Protein AF-A0A1J0U0N9-F1 (afdb_monomer)

Solvent-accessible surface area (backbone atoms only — not comparable to full-atom values): 26549 Å² total; per-residue (Å²): 134,86,83,89,83,88,86,87,86,85,88,87,88,87,82,90,84,88,90,86,85,87,86,80,89,77,93,76,93,74,86,87,84,80,80,77,65,79,76,69,79,72,72,61,95,66,82,68,53,47,63,57,49,18,23,42,60,40,28,70,25,29,50,13,36,54,35,88,63,50,37,33,38,47,46,79,38,48,37,38,41,32,42,75,54,62,35,46,74,66,43,33,76,64,32,30,40,34,26,21,54,66,41,38,46,86,53,82,75,42,74,55,66,66,59,47,67,41,78,43,81,41,59,56,72,31,38,65,50,75,51,67,33,88,42,28,26,40,39,25,45,31,42,30,53,74,61,92,80,45,78,74,44,78,47,38,88,50,67,89,48,53,34,65,28,44,57,46,36,55,96,71,48,57,65,72,59,45,53,52,46,50,71,70,53,85,36,72,38,32,34,41,36,38,93,45,37,34,34,50,35,41,30,73,58,51,46,53,59,68,72,45,95,75,64,89,65,49,67,42,51,36,35,53,39,51,44,50,45,50,53,41,44,30,43,43,56,30,36,32,69,85,41,89,61,77,39,34,42,75,63,38,24,48,31,38,31,38,18,49,50,66,65,70,56,50,40,56,50,71,34,33,33,37,23,11,49,76,59,44,32,50,59,56,64,73,74,44,66,82,74,49,62,67,59,41,27,30,56,30,48,41,52,40,48,66,60,72,55,41,65,90,33,78,65,25,56,17,48,43,42,24,40,54,35,36,46,77,70,73,39,82,56,67,54,61,80,42,23,70,46,44,39,56,56,57,69,47,60,64,93,76,37,40,57,67,71,63,61,70,96,52,55,67,60,52,52,52,52,24,39,61,60,46,27,50,36,50,17,21,28,90,38,38,50,15,53,54,38,42,50,54,38,60,74,46,67,46,42,62,75,85,80,38,80,75,46,75,44,49,69,44,14,52,52,49,45,53,48,48,54,16,64,72,70,48,28,32,46,60,69,55,37,37,60,54,27,48,78,76,48,71,71,49,44,68,74,36,64,87,36,44,72,69,92,57,75,37,81,40,34,52,54,43,80,66,21,79,85,52,50,50,58,71,55,76,95

Mean predicted aligned error: 8.31 Å

Secondary structure (DSSP, 8-state):
--------------------------------S-----------SPPPPHHHHHHHTT-SSPPP-EEEEEEEE-TT-EEEEEESSPPPTTHHHH-EEEEE-SSB--SGGG---TT-EEEEEPPTT-SEEEEE-SS-EEEEEESTT-S---EEEEEESSGGGEEEPPEEETTTS-HHHHHHHHHH---SEEEEE-SSEEEEEEHHHHHHHHHS---TTHHHHHHHHHHHHHHHHHHHTT-BTT--STTBPP---EEEE--SB-SSSSEEETTEEE--TTTTHHHHTTT-SS--HHHHHHHHHTT--GGG--TT-HHHHHHHHHHHHHHHTTPPPGGGGGHHHHHHHHTS-GGG--STT--GGGS-HHHHHHHHHHHHHHHH-TTHHHHHHHHHHHHHTTS-GGG-GGGSSHHHHHHHHHHHHHHHHTEE-HHHHHHTT-PPPHHHHHHHTTSEEP-S-GGGTTTSGGGGTS---S---

Radius of gyration: 27.63 Å; Cα contacts (8 Å, |Δi|>4): 869; chains: 1; bounding box: 65×78×96 Å

Nearest PDB structures (foldseek):
  4fca-assembly1_A  TM=8.669E-01  e=7.989E-27  Bacillus anthracis str. Ames
  5ev7-assembly1_A  TM=8.825E-01  e=2.364E-26  Bacillus anthracis str. Ames
  6xsx-assembly1_A  TM=7.281E-01  e=7.122E-18  Clostridium perfringens ATCC 13124
  7yx8-assembly2_B  TM=7.354E-01  e=4.775E-15  Akkermansia muciniphila
  7sci-assembly1_A  TM=6.967E-01  e=4.089E-15  Akkermansia muciniphila ATCC BAA-835

pLDDT: mean 87.4, std 19.43, range [22.42, 98.75]

Foldseek 3Di:
DDDDDDDDDDDDDDDDDDDDDDDDDDPDPDPPPDPPDDPLVPPPVAFDDQVLLCLLLQWDFGAALWDAAQKWFAAQWKKKWFKPFFAAPRCLVQKWKKFAAAAAAPPPRHRDPHPDIDIGGHDGRDRMDMDGHHHIGGITIRRLPPDPIHTPDMDIPDNVRIFGALEAEAPPDDPVVSLVCLLPGPDQWHWYDAQAAIETEGSVLVNVVSPDDDDPCLSNLQRVLVVLLVVLLLLLLLADCPDSHSRYDGRGHAYEYEYQDDPDCWAEHHHYTYHYVVNCRRNVCSPDSQQNLVSQLRVNNRSDHQLQCAAPQSSQRSLLSSLSSCVVSVHQRCLLVLLVLLLVQLPDDLVPQDLNDDDCVSPPSSSSNNLLVVLLCLAAHSNLSSQLSVVVSVVSVSPNSCVDPCRVHRLSSLLVSQLSSLVSRLENCQVSCSSNNSHHDPVSCVNNVPGHYQPWPSSCCNNDPVNSPPHNYRYYD

Structure (mmCIF, N/CA/C/O backbone):
data_AF-A0A1J0U0N9-F1
#
_entry.id   AF-A0A1J0U0N9-F1
#
loop_
_atom_site.group_PDB
_atom_site.id
_atom_site.type_symbol
_atom_site.label_atom_id
_atom_site.label_alt_id
_atom_site.label_comp_id
_atom_site.label_asym_id
_atom_site.label_entity_id
_atom_site.label_seq_id
_atom_site.pdbx_PDB_ins_code
_atom_site.Cartn_x
_atom_site.Cartn_y
_atom_site.Cartn_z
_atom_site.occupancy
_atom_site.B_iso_or_equiv
_atom_site.auth_seq_id
_atom_site.auth_comp_id
_atom_site.auth_asym_id
_atom_site.auth_atom_id
_atom_site.pdbx_PDB_model_num
ATOM 1 N N . MET A 1 1 ? 4.071 -58.198 35.616 1.00 34.53 1 MET A N 1
ATOM 2 C CA . MET A 1 1 ? 5.543 -58.320 35.695 1.00 34.53 1 MET A CA 1
ATOM 3 C C . MET A 1 1 ? 6.111 -57.008 36.222 1.00 34.53 1 MET A C 1
ATOM 5 O O . MET A 1 1 ? 5.842 -55.994 35.608 1.00 34.53 1 MET A O 1
ATOM 9 N N . LYS A 1 2 ? 6.805 -57.084 37.374 1.00 33.06 2 LYS A N 1
ATOM 10 C CA . LYS A 1 2 ? 7.854 -56.198 37.950 1.00 33.06 2 LYS A CA 1
ATOM 11 C C . LYS A 1 2 ? 7.645 -54.662 37.864 1.00 33.06 2 LYS A C 1
ATOM 13 O O . LYS A 1 2 ? 7.716 -54.111 36.782 1.00 33.06 2 LYS A O 1
ATOM 18 N N . LYS A 1 3 ? 7.266 -53.970 38.957 1.00 29.70 3 LYS A N 1
ATOM 19 C CA . LYS A 1 3 ? 8.039 -53.524 40.167 1.00 29.70 3 LYS A CA 1
ATOM 20 C C . LYS A 1 3 ? 8.754 -52.161 39.953 1.00 29.70 3 LYS A C 1
ATOM 22 O O . LYS A 1 3 ? 9.615 -52.105 39.093 1.00 29.70 3 LYS A O 1
ATOM 27 N N . LEU A 1 4 ? 8.311 -51.089 40.650 1.00 27.67 4 LEU A N 1
ATOM 28 C CA . LEU A 1 4 ? 8.933 -50.408 41.838 1.00 27.67 4 LEU A CA 1
ATOM 29 C C . LEU A 1 4 ? 10.065 -49.411 41.451 1.00 27.67 4 LEU A C 1
ATOM 31 O O . LEU A 1 4 ? 10.810 -49.724 40.541 1.00 27.67 4 LEU A O 1
ATOM 35 N N . PHE A 1 5 ? 10.325 -48.243 42.069 1.00 29.06 5 PHE A N 1
ATOM 36 C CA . PHE A 1 5 ? 9.966 -47.661 43.377 1.00 29.06 5 PHE A CA 1
ATOM 37 C C . PHE A 1 5 ? 10.195 -46.119 43.397 1.00 29.06 5 PHE A C 1
ATOM 39 O O . PHE A 1 5 ? 10.927 -45.570 42.583 1.00 29.06 5 PHE A O 1
ATOM 46 N N . SER A 1 6 ? 9.574 -45.493 44.400 1.00 31.62 6 SER A N 1
ATOM 47 C CA . SER A 1 6 ? 9.590 -44.121 44.945 1.00 31.62 6 SER A CA 1
ATOM 48 C C . SER A 1 6 ? 10.944 -43.479 45.308 1.00 31.62 6 SER A C 1
ATOM 50 O O . SER A 1 6 ? 11.864 -44.218 45.646 1.00 31.62 6 SER A O 1
ATOM 52 N N . LEU A 1 7 ? 10.970 -42.146 45.521 1.00 28.05 7 LEU A N 1
ATOM 53 C CA . LEU A 1 7 ? 11.135 -41.548 46.873 1.00 28.05 7 LEU A CA 1
ATOM 54 C C . LEU A 1 7 ? 10.964 -40.011 46.933 1.00 28.05 7 LEU A C 1
ATOM 56 O O . LEU A 1 7 ? 11.478 -39.269 46.105 1.00 28.05 7 LEU A O 1
ATOM 60 N N . LEU A 1 8 ? 10.227 -39.600 47.972 1.00 28.78 8 LEU A N 1
ATOM 61 C CA . LEU A 1 8 ? 10.002 -38.261 48.531 1.00 28.78 8 LEU A CA 1
ATOM 62 C C . LEU A 1 8 ? 11.270 -37.662 49.171 1.00 28.78 8 LEU A C 1
ATOM 64 O O . LEU A 1 8 ? 12.031 -38.402 49.790 1.00 28.78 8 LEU A O 1
ATOM 68 N N . SER A 1 9 ? 11.327 -36.329 49.266 1.00 27.23 9 SER A N 1
ATOM 69 C CA . SER A 1 9 ? 11.505 -35.654 50.566 1.00 27.23 9 SER A CA 1
ATOM 70 C C . SER A 1 9 ? 11.065 -34.182 50.527 1.00 27.23 9 SER A C 1
ATOM 72 O O . SER A 1 9 ? 11.375 -33.430 49.608 1.00 27.23 9 SER A O 1
ATOM 74 N N . ALA A 1 10 ? 10.301 -33.801 51.551 1.00 30.28 10 ALA A N 1
ATOM 75 C CA . ALA A 1 10 ? 9.912 -32.441 51.894 1.00 30.28 10 ALA A CA 1
ATOM 76 C C . ALA A 1 10 ? 10.787 -31.952 53.057 1.00 30.28 10 ALA A C 1
ATOM 78 O O . ALA A 1 10 ? 11.167 -32.758 53.909 1.00 30.28 10 ALA A O 1
ATOM 79 N N . LEU A 1 11 ? 11.039 -30.643 53.143 1.00 25.09 11 LEU A N 1
ATOM 80 C CA . LEU A 1 11 ? 11.491 -30.013 54.381 1.00 25.09 11 LEU A CA 1
ATOM 81 C C . LEU A 1 11 ? 10.873 -28.614 54.527 1.00 25.09 11 LEU A C 1
ATOM 83 O O . LEU A 1 11 ? 11.149 -27.703 53.752 1.00 25.09 11 LEU A O 1
ATOM 87 N N . THR A 1 12 ? 10.024 -28.475 55.539 1.00 28.42 12 THR A N 1
ATOM 88 C CA . THR A 1 12 ? 9.491 -27.229 56.105 1.00 28.42 12 THR A CA 1
ATOM 89 C C . THR A 1 12 ? 10.328 -26.815 57.312 1.00 28.42 12 THR A C 1
ATOM 91 O O . THR A 1 12 ? 10.590 -27.663 58.164 1.00 28.42 12 THR A O 1
ATOM 94 N N . ILE A 1 13 ? 10.641 -25.522 57.454 1.00 29.08 13 ILE A N 1
ATOM 95 C CA . ILE A 1 13 ? 10.984 -24.904 58.746 1.00 29.08 13 ILE A CA 1
ATOM 96 C C . ILE A 1 13 ? 10.245 -23.563 58.880 1.00 29.08 13 ILE A C 1
ATOM 98 O O . ILE A 1 13 ? 10.189 -22.757 57.956 1.00 29.08 13 ILE A O 1
ATOM 102 N N . THR A 1 14 ? 9.647 -23.395 60.056 1.00 27.70 14 THR A N 1
ATOM 103 C CA . THR A 1 14 ? 8.759 -22.340 60.564 1.00 27.70 14 THR A CA 1
ATOM 104 C C . THR A 1 14 ? 9.490 -21.304 61.432 1.00 27.70 14 THR A C 1
ATOM 106 O O . THR A 1 14 ? 10.473 -21.661 62.077 1.00 27.70 14 THR A O 1
ATOM 109 N N . GLY A 1 15 ? 8.915 -20.099 61.589 1.00 26.53 15 GLY A N 1
ATOM 110 C CA . GLY A 1 15 ? 9.117 -19.217 62.764 1.00 26.53 15 GLY A CA 1
ATOM 111 C C . GLY A 1 15 ? 9.129 -17.710 62.441 1.00 26.53 15 GLY A C 1
ATOM 112 O O . GLY A 1 15 ? 10.109 -17.244 61.881 1.00 26.53 15 GLY A O 1
ATOM 113 N N . THR A 1 16 ? 8.003 -16.977 62.576 1.00 28.27 16 THR A N 1
ATOM 114 C CA . THR A 1 16 ? 7.621 -16.027 63.679 1.00 28.27 16 THR A CA 1
ATOM 115 C C . THR A 1 16 ? 8.512 -14.768 63.767 1.00 28.27 16 THR A C 1
ATOM 117 O O . THR A 1 16 ? 9.716 -14.925 63.869 1.00 28.27 16 THR A O 1
ATOM 120 N N . SER A 1 17 ? 8.051 -13.503 63.738 1.00 26.64 17 SER A N 1
ATOM 121 C CA . SER A 1 17 ? 7.043 -12.821 64.587 1.00 26.64 17 SER A CA 1
ATOM 122 C C . SER A 1 17 ? 6.731 -11.370 64.103 1.00 26.64 17 SER A C 1
ATOM 124 O O . SER A 1 17 ? 7.632 -10.697 63.611 1.00 26.64 17 SER A O 1
ATOM 126 N N . MET A 1 18 ? 5.501 -10.858 64.309 1.00 30.38 18 MET A N 1
ATOM 127 C CA . MET A 1 18 ? 5.122 -9.409 64.287 1.00 30.38 18 MET A CA 1
ATOM 128 C C . MET A 1 18 ? 5.455 -8.716 65.650 1.00 30.38 18 MET A C 1
ATOM 130 O O . MET A 1 18 ? 5.927 -9.463 66.511 1.00 30.38 18 MET A O 1
ATOM 134 N N . PRO A 1 19 ? 5.152 -7.418 65.986 1.00 39.47 19 PRO A N 1
ATOM 135 C CA . PRO A 1 19 ? 4.547 -6.261 65.263 1.00 39.47 19 PRO A CA 1
ATOM 136 C C . PRO A 1 19 ? 5.214 -4.861 65.516 1.00 39.47 19 PRO A C 1
ATOM 138 O O . PRO A 1 19 ? 6.027 -4.710 66.421 1.00 39.47 19 PRO A O 1
ATOM 141 N N . SER A 1 20 ? 4.829 -3.804 64.773 1.00 25.06 20 SER A N 1
ATOM 142 C CA . SER A 1 20 ? 4.611 -2.391 65.235 1.00 25.06 20 SER A CA 1
ATOM 143 C C . SER A 1 20 ? 4.464 -1.434 64.028 1.00 25.06 20 SER A C 1
ATOM 145 O O . SER A 1 20 ? 5.270 -1.451 63.111 1.00 25.06 20 SER A O 1
ATOM 147 N N . LEU A 1 21 ? 3.274 -0.850 63.830 1.00 23.77 21 LEU A N 1
ATOM 148 C CA . LEU A 1 21 ? 2.836 0.525 64.162 1.00 23.77 21 LEU A CA 1
ATOM 149 C C . LEU A 1 21 ? 3.280 1.638 63.181 1.00 23.77 21 LEU A C 1
ATOM 151 O O . LEU A 1 21 ? 4.393 2.137 63.235 1.00 23.77 21 LEU A O 1
ATOM 155 N N . VAL A 1 22 ? 2.301 2.041 62.357 1.00 27.41 22 VAL A N 1
ATOM 156 C CA . VAL A 1 22 ? 1.892 3.405 61.951 1.00 27.41 22 VAL A CA 1
ATOM 157 C C . VAL A 1 22 ? 2.978 4.431 61.586 1.00 27.41 22 VAL A C 1
ATOM 159 O O . VAL A 1 22 ? 3.613 5.010 62.458 1.00 27.41 22 VAL A O 1
ATOM 162 N N . SER A 1 23 ? 2.996 4.840 60.311 1.00 24.28 23 SER A N 1
ATOM 163 C CA . SER A 1 23 ? 2.992 6.264 59.939 1.00 24.28 23 SER A CA 1
ATOM 164 C C . SER A 1 23 ? 2.534 6.465 58.489 1.00 24.28 23 SER A C 1
ATOM 166 O O . SER A 1 23 ? 2.683 5.601 57.631 1.00 24.28 23 SER A O 1
ATOM 168 N N . CYS A 1 24 ? 1.909 7.612 58.269 1.00 22.42 24 CYS A N 1
ATOM 169 C CA . CYS A 1 24 ? 1.160 8.050 57.105 1.00 22.42 24 CYS A CA 1
ATOM 170 C C . CYS A 1 24 ? 2.078 8.572 55.978 1.00 22.42 24 CYS A C 1
ATOM 172 O O . CYS A 1 24 ? 3.112 9.162 56.266 1.00 22.42 24 CYS A O 1
ATOM 174 N N . LYS A 1 25 ? 1.625 8.405 54.723 1.00 29.25 25 LYS A N 1
ATOM 175 C CA . LYS A 1 25 ? 1.933 9.177 53.496 1.00 29.25 25 LYS A CA 1
ATOM 176 C C . LYS A 1 25 ? 3.343 9.766 53.333 1.00 29.25 25 LYS A C 1
ATOM 178 O O . LYS A 1 25 ? 3.599 10.809 53.916 1.00 29.25 25 LYS A O 1
ATOM 183 N N . ILE A 1 26 ? 4.080 9.288 52.322 1.00 24.97 26 ILE A N 1
ATOM 184 C CA . ILE A 1 26 ? 4.657 10.127 51.248 1.00 24.97 26 ILE A CA 1
ATOM 185 C C . ILE A 1 26 ? 4.603 9.305 49.945 1.00 24.97 26 ILE A C 1
ATOM 187 O O . ILE A 1 26 ? 5.041 8.159 49.912 1.00 24.97 26 ILE A O 1
ATOM 191 N N . PHE A 1 27 ? 3.997 9.871 48.896 1.00 29.44 27 PHE A N 1
ATOM 192 C CA . PHE A 1 27 ? 4.157 9.408 47.515 1.00 29.44 27 PHE A CA 1
ATOM 193 C C . PHE A 1 27 ? 5.626 9.612 47.144 1.00 29.44 27 PHE A C 1
ATOM 195 O O . PHE A 1 27 ? 6.036 10.758 46.978 1.00 29.44 27 PHE A O 1
ATOM 202 N N . ASP A 1 28 ? 6.398 8.533 47.036 1.00 25.33 28 ASP A N 1
ATOM 203 C CA . ASP A 1 28 ? 7.762 8.601 46.521 1.00 25.33 28 ASP A CA 1
ATOM 204 C C . ASP A 1 28 ? 7.793 8.011 45.110 1.00 25.33 28 ASP A C 1
ATOM 206 O O . ASP A 1 28 ? 7.676 6.805 44.877 1.00 25.33 28 ASP A O 1
ATOM 210 N N . THR A 1 29 ? 7.869 8.921 44.148 1.00 37.34 29 THR A N 1
ATOM 211 C CA . THR A 1 29 ? 8.158 8.669 42.744 1.00 37.34 29 THR A CA 1
ATOM 212 C C . THR A 1 29 ? 9.603 8.210 42.629 1.00 37.34 29 THR A C 1
ATOM 214 O O . THR A 1 29 ? 10.477 9.048 42.474 1.00 37.34 29 THR A O 1
ATOM 217 N N . ASN A 1 30 ? 9.868 6.908 42.717 1.00 29.20 30 ASN A N 1
ATOM 218 C CA . ASN A 1 30 ? 11.136 6.324 42.276 1.00 29.20 30 ASN A CA 1
ATOM 219 C C . ASN A 1 30 ? 10.957 4.834 41.978 1.00 29.20 30 ASN A C 1
ATOM 221 O O . ASN A 1 30 ? 11.148 3.970 42.828 1.00 29.20 30 ASN A O 1
ATOM 225 N N . ASN A 1 31 ? 10.606 4.538 40.728 1.00 29.89 31 ASN A N 1
ATOM 226 C CA . ASN A 1 31 ? 10.929 3.258 40.104 1.00 29.89 31 ASN A CA 1
ATOM 227 C C . ASN A 1 31 ? 11.567 3.523 38.730 1.00 29.89 31 ASN A C 1
ATOM 229 O O . ASN A 1 31 ? 11.195 2.954 37.707 1.00 29.89 31 ASN A O 1
ATOM 233 N N . GLU A 1 32 ? 12.538 4.439 38.714 1.00 38.06 32 GLU A N 1
ATOM 234 C CA . GLU A 1 32 ? 13.573 4.494 37.687 1.00 38.06 32 GLU A CA 1
ATOM 235 C C . GLU A 1 32 ? 14.751 3.635 38.152 1.00 38.06 32 GLU A C 1
ATOM 237 O O . GLU A 1 32 ? 15.604 4.105 38.894 1.00 38.06 32 GLU A O 1
ATOM 242 N N . ALA A 1 33 ? 14.768 2.358 37.755 1.00 32.03 33 ALA A N 1
ATOM 243 C CA . ALA A 1 33 ? 15.987 1.595 37.446 1.00 32.03 33 ALA A CA 1
ATOM 244 C C . ALA A 1 33 ? 15.659 0.119 37.157 1.00 32.03 33 ALA A C 1
ATOM 246 O O . ALA A 1 33 ? 15.817 -0.758 37.999 1.00 32.03 33 ALA A O 1
ATOM 247 N N . SER A 1 34 ? 15.215 -0.166 35.933 1.00 30.14 34 SER A N 1
ATOM 248 C CA . SER A 1 34 ? 15.781 -1.250 35.098 1.00 30.14 34 SER A CA 1
ATOM 249 C C . SER A 1 34 ? 15.125 -1.307 33.713 1.00 30.14 34 SER A C 1
ATOM 251 O O . SER A 1 34 ? 15.025 -2.362 33.094 1.00 30.14 34 SER A O 1
ATOM 253 N N . TYR A 1 35 ? 14.732 -0.161 33.152 1.00 29.84 35 TYR A N 1
ATOM 254 C CA . TYR A 1 35 ? 14.565 -0.085 31.707 1.00 29.84 35 TYR A CA 1
ATOM 255 C C . TYR A 1 35 ? 15.959 0.029 31.110 1.00 29.84 35 TYR A C 1
ATOM 257 O O . TYR A 1 35 ? 16.544 1.108 31.042 1.00 29.84 35 TYR A O 1
ATOM 265 N N . LYS A 1 36 ? 16.517 -1.125 30.725 1.00 30.72 36 LYS A N 1
ATOM 266 C CA . LYS A 1 36 ? 17.591 -1.175 29.738 1.00 30.72 36 LYS A CA 1
ATOM 267 C C . LYS A 1 36 ? 17.143 -0.310 28.569 1.00 30.72 36 LYS A C 1
ATOM 269 O O . LYS A 1 36 ? 16.225 -0.688 27.853 1.00 30.72 36 LYS A O 1
ATOM 274 N N . GLN A 1 37 ? 17.763 0.863 28.494 1.00 29.48 37 GLN A N 1
ATOM 275 C CA . GLN A 1 37 ? 18.142 1.577 27.291 1.00 29.48 37 GLN A CA 1
ATOM 276 C C . GLN A 1 37 ? 17.152 1.346 26.152 1.00 29.48 37 GLN A C 1
ATOM 278 O O . GLN A 1 37 ? 17.221 0.331 25.458 1.00 29.48 37 GLN A O 1
ATOM 283 N N . SER A 1 38 ? 16.260 2.321 25.949 1.00 33.97 38 SER A N 1
ATOM 284 C CA . SER A 1 38 ? 15.725 2.568 24.618 1.00 33.97 38 SER A CA 1
ATOM 285 C C . SER A 1 38 ? 16.877 2.366 23.646 1.00 33.97 38 SER A C 1
ATOM 287 O O . SER A 1 38 ? 17.939 2.985 23.777 1.00 33.97 38 SER A O 1
ATOM 289 N N . THR A 1 39 ? 16.720 1.407 22.743 1.00 35.31 39 THR A N 1
ATOM 290 C CA . THR A 1 39 ? 17.622 1.262 21.622 1.00 35.31 39 THR A CA 1
ATOM 291 C C . THR A 1 39 ? 17.458 2.562 20.851 1.00 35.31 39 THR A C 1
ATOM 293 O O . THR A 1 39 ? 16.579 2.697 20.008 1.00 35.31 39 THR A O 1
ATOM 296 N N . ILE A 1 40 ? 18.273 3.566 21.187 1.00 38.44 40 ILE A N 1
ATOM 297 C CA . ILE A 1 40 ? 18.738 4.539 20.216 1.00 38.44 40 ILE A CA 1
ATOM 298 C C . ILE A 1 40 ? 19.111 3.646 19.048 1.00 38.44 40 ILE A C 1
ATOM 300 O O . ILE A 1 40 ? 19.988 2.787 19.200 1.00 38.44 40 ILE A O 1
ATOM 304 N N . ILE A 1 41 ? 18.367 3.745 17.949 1.00 43.88 41 ILE A N 1
ATOM 305 C CA . ILE A 1 41 ? 18.749 3.123 16.696 1.00 43.88 41 ILE A CA 1
ATOM 306 C C . ILE A 1 41 ? 20.085 3.789 16.376 1.00 43.88 41 ILE A C 1
ATOM 308 O O . ILE A 1 41 ? 20.152 4.836 15.745 1.00 43.88 41 ILE A O 1
ATOM 312 N N . LYS A 1 42 ? 21.181 3.226 16.894 1.00 34.94 42 LYS A N 1
ATOM 313 C CA . LYS A 1 42 ? 22.497 3.411 16.322 1.00 34.94 42 LYS A CA 1
ATOM 314 C C . LYS A 1 42 ? 22.339 2.773 14.958 1.00 34.94 42 LYS A C 1
ATOM 316 O O . LYS A 1 42 ? 22.523 1.566 14.821 1.00 34.94 42 LYS A O 1
ATOM 321 N N . GLN A 1 43 ? 21.919 3.576 13.982 1.00 47.00 43 GLN A N 1
ATOM 322 C CA . GLN A 1 43 ? 22.204 3.318 12.587 1.00 47.00 43 GLN A CA 1
ATOM 323 C C . GLN A 1 43 ? 23.716 3.094 12.542 1.00 47.00 43 GLN A C 1
ATOM 325 O O . GLN A 1 43 ? 24.515 4.023 12.499 1.00 47.00 43 GLN A O 1
ATOM 330 N N . LYS A 1 44 ? 24.133 1.828 12.598 1.00 45.28 44 LYS A N 1
ATOM 331 C CA . LYS A 1 44 ? 25.177 1.434 11.669 1.00 45.28 44 LYS A CA 1
ATOM 332 C C . LYS A 1 44 ? 24.653 1.863 10.301 1.00 45.28 44 LYS A C 1
ATOM 334 O O . LYS A 1 44 ? 23.461 1.695 10.045 1.00 45.28 44 LYS A O 1
ATOM 339 N N . ASN A 1 45 ? 25.513 2.434 9.470 1.00 56.19 45 ASN A N 1
ATOM 340 C CA . ASN A 1 45 ? 25.228 2.812 8.081 1.00 56.19 45 ASN A CA 1
ATOM 341 C C . ASN A 1 45 ? 24.908 1.587 7.188 1.00 56.19 45 ASN A C 1
ATOM 343 O O . ASN A 1 45 ? 25.279 1.542 6.023 1.00 56.19 45 ASN A O 1
ATOM 347 N N . GLU A 1 46 ? 24.282 0.559 7.749 1.00 79.62 46 GLU A N 1
ATOM 348 C CA . GLU A 1 46 ? 23.944 -0.694 7.111 1.00 79.62 46 GLU A CA 1
ATOM 349 C C . GLU A 1 46 ? 22.559 -0.544 6.485 1.00 79.62 46 GLU A C 1
ATOM 351 O O . GLU A 1 46 ? 21.592 -0.163 7.153 1.00 79.62 46 GLU A O 1
ATOM 356 N N . LEU A 1 47 ? 22.495 -0.794 5.179 1.00 90.38 47 LEU A N 1
ATOM 357 C CA . LEU A 1 47 ? 21.248 -0.808 4.430 1.00 90.38 47 LEU A CA 1
ATOM 358 C C . LEU A 1 47 ? 20.351 -1.919 4.958 1.00 90.38 47 LEU A C 1
ATOM 360 O O . LEU A 1 47 ? 20.803 -3.041 5.172 1.00 90.38 47 LEU A O 1
ATOM 364 N N . LEU A 1 48 ? 19.075 -1.604 5.134 1.00 92.75 48 LEU A N 1
ATOM 365 C CA . LEU A 1 48 ? 18.092 -2.555 5.628 1.00 92.75 48 LEU A CA 1
ATOM 366 C C . LEU A 1 48 ? 17.474 -3.338 4.476 1.00 92.75 48 LEU A C 1
ATOM 368 O O . LEU A 1 48 ? 17.250 -2.806 3.386 1.00 92.75 48 LEU A O 1
ATOM 372 N N . THR A 1 49 ? 17.138 -4.591 4.734 1.00 93.75 49 THR A N 1
ATOM 373 C CA . THR A 1 49 ? 16.306 -5.393 3.837 1.00 93.75 49 THR A CA 1
ATOM 374 C C . THR A 1 49 ? 14.836 -4.959 3.911 1.00 93.75 49 THR A C 1
ATOM 376 O O . THR A 1 49 ? 14.384 -4.366 4.896 1.00 93.75 49 THR A O 1
ATOM 379 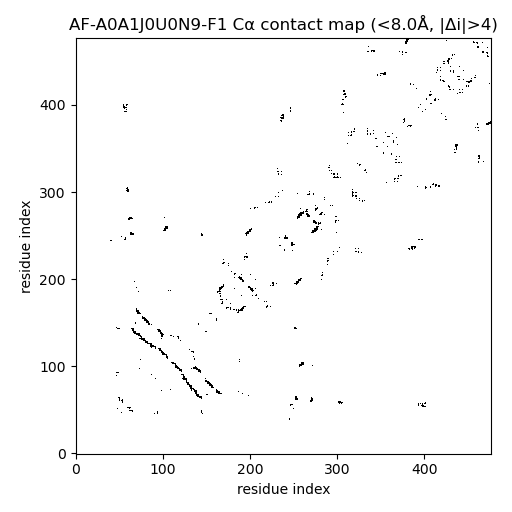N N . SER A 1 50 ? 14.050 -5.295 2.885 1.00 94.25 50 SER A N 1
ATOM 380 C CA . SER A 1 50 ? 12.607 -5.014 2.855 1.00 94.25 50 SER A CA 1
ATOM 381 C C . SER A 1 50 ? 11.843 -5.665 4.016 1.00 94.25 50 SER A C 1
ATOM 383 O O . SER A 1 50 ? 10.882 -5.081 4.519 1.00 94.25 50 SER A O 1
ATOM 385 N N . ASP A 1 51 ? 12.268 -6.846 4.476 1.00 93.69 51 ASP A N 1
ATOM 386 C CA . ASP A 1 51 ? 11.657 -7.534 5.621 1.00 93.69 51 ASP A CA 1
ATOM 387 C C . ASP A 1 51 ? 12.042 -6.896 6.967 1.00 93.69 51 ASP A C 1
ATOM 389 O O . ASP A 1 51 ? 11.193 -6.744 7.844 1.00 93.69 51 ASP A O 1
ATOM 393 N N . GLU A 1 52 ? 13.286 -6.438 7.133 1.00 93.19 52 GLU A N 1
ATOM 394 C CA . GLU A 1 52 ? 13.669 -5.676 8.329 1.00 93.19 52 GLU A CA 1
ATOM 395 C C . GLU A 1 52 ? 12.887 -4.367 8.435 1.00 93.19 52 GLU A C 1
ATOM 397 O O . GLU A 1 52 ? 12.408 -4.023 9.518 1.00 93.19 52 GLU A O 1
ATOM 402 N N . ILE A 1 53 ? 12.715 -3.655 7.317 1.00 94.62 53 ILE A N 1
ATOM 403 C CA . ILE A 1 53 ? 11.886 -2.448 7.264 1.00 94.62 53 ILE A CA 1
ATOM 404 C C . ILE A 1 53 ? 10.430 -2.788 7.601 1.00 94.62 53 ILE A C 1
ATOM 406 O O . ILE A 1 53 ? 9.838 -2.124 8.452 1.00 94.62 53 ILE A O 1
ATOM 410 N N . ARG A 1 54 ? 9.860 -3.845 7.004 1.00 94.38 54 ARG A N 1
ATOM 411 C CA . ARG A 1 54 ? 8.502 -4.328 7.315 1.00 94.38 54 ARG A CA 1
ATOM 412 C C . ARG A 1 54 ? 8.310 -4.553 8.816 1.00 94.38 54 ARG A C 1
ATOM 414 O O . ARG A 1 54 ? 7.337 -4.058 9.383 1.00 94.38 54 ARG A O 1
ATOM 421 N N . LYS A 1 55 ? 9.238 -5.265 9.460 1.00 91.62 55 LYS A N 1
ATOM 422 C CA . LYS A 1 55 ? 9.187 -5.577 10.897 1.00 91.62 55 LYS A CA 1
ATOM 423 C C . LYS A 1 55 ? 9.292 -4.322 11.763 1.00 91.62 55 LYS A C 1
ATOM 425 O O . LYS A 1 55 ? 8.500 -4.147 12.686 1.00 91.62 55 LYS A O 1
ATOM 430 N N . ARG A 1 56 ? 10.215 -3.407 11.440 1.00 92.06 56 ARG A N 1
ATOM 431 C CA . ARG A 1 56 ? 10.366 -2.120 12.150 1.00 92.06 56 ARG A CA 1
ATOM 432 C C . ARG A 1 56 ? 9.129 -1.236 12.019 1.00 92.06 56 ARG A C 1
ATOM 434 O O . ARG A 1 56 ? 8.724 -0.606 12.992 1.00 92.06 56 ARG A O 1
ATOM 441 N N . GLU A 1 57 ? 8.508 -1.232 10.844 1.00 94.44 57 GLU A N 1
ATOM 442 C CA . GLU A 1 57 ? 7.270 -0.499 10.580 1.00 94.44 57 GLU A CA 1
ATOM 443 C C . GLU A 1 57 ? 6.009 -1.228 11.069 1.00 94.44 57 GLU A C 1
ATOM 445 O O . GLU A 1 57 ? 4.917 -0.670 10.981 1.00 94.44 57 GLU A O 1
ATOM 450 N N . ASN A 1 58 ? 6.151 -2.437 11.625 1.00 92.25 58 ASN A N 1
ATOM 451 C CA . ASN A 1 58 ? 5.062 -3.272 12.129 1.00 92.25 58 ASN A CA 1
ATOM 452 C C . ASN A 1 58 ? 3.979 -3.578 11.075 1.00 92.25 58 ASN A C 1
ATOM 454 O O . ASN A 1 58 ? 2.785 -3.503 11.362 1.00 92.25 58 ASN A O 1
ATOM 458 N N . ARG A 1 59 ? 4.408 -3.905 9.850 1.00 92.31 59 ARG A N 1
ATOM 459 C CA . ARG A 1 59 ? 3.534 -4.196 8.702 1.00 92.31 59 ARG A CA 1
ATOM 460 C C . ARG A 1 59 ? 3.431 -5.698 8.417 1.00 92.31 59 ARG A C 1
ATOM 462 O O . ARG A 1 59 ? 4.350 -6.461 8.715 1.00 92.31 59 ARG A O 1
ATOM 469 N N . ASN A 1 60 ? 2.335 -6.115 7.786 1.00 87.31 60 ASN A N 1
ATOM 470 C CA . ASN A 1 60 ? 2.119 -7.499 7.355 1.00 87.31 60 ASN A CA 1
ATOM 471 C C . ASN A 1 60 ? 2.868 -7.841 6.055 1.00 87.31 60 ASN A C 1
ATOM 473 O O . ASN A 1 60 ? 3.524 -8.869 5.970 1.00 87.31 60 ASN A O 1
ATOM 477 N N . LEU A 1 61 ? 2.829 -6.957 5.055 1.00 94.44 61 LEU A N 1
ATOM 478 C CA . LEU A 1 61 ? 3.457 -7.184 3.745 1.00 94.44 61 LEU A CA 1
ATOM 479 C C . LEU A 1 61 ? 4.722 -6.349 3.601 1.00 94.44 61 LEU A C 1
ATOM 481 O O . LEU A 1 61 ? 4.838 -5.302 4.222 1.00 94.44 61 LEU A O 1
ATOM 485 N N . ARG A 1 62 ? 5.681 -6.741 2.768 1.00 96.19 62 ARG A N 1
ATOM 486 C CA . ARG A 1 62 ? 6.808 -5.882 2.368 1.00 96.19 62 ARG A CA 1
ATOM 487 C C . ARG A 1 62 ? 6.335 -4.806 1.389 1.00 96.19 62 ARG A C 1
ATOM 489 O O . ARG A 1 62 ? 5.494 -5.067 0.537 1.00 96.19 62 ARG A O 1
ATOM 496 N N . HIS A 1 63 ? 6.899 -3.604 1.491 1.00 98.00 63 HIS A N 1
ATOM 497 C CA . HIS A 1 63 ? 6.835 -2.636 0.389 1.00 98.00 63 HIS A CA 1
ATOM 498 C C . HIS A 1 63 ? 7.903 -2.983 -0.649 1.00 98.00 63 HIS A C 1
ATOM 500 O O . HIS A 1 63 ? 8.754 -3.843 -0.394 1.00 98.00 63 HIS A O 1
ATOM 506 N N . SER A 1 64 ? 7.855 -2.327 -1.807 1.00 98.19 64 SER A N 1
ATOM 507 C CA . SER A 1 64 ? 8.754 -2.642 -2.911 1.00 98.19 64 SER A CA 1
ATOM 508 C C . SER A 1 64 ? 10.216 -2.445 -2.514 1.00 98.19 64 SER A C 1
ATOM 510 O O . SER A 1 64 ? 10.588 -1.454 -1.878 1.00 98.19 64 SER A O 1
ATOM 512 N N . GLU A 1 65 ? 11.059 -3.404 -2.893 1.00 97.62 65 GLU A N 1
ATOM 513 C CA . GLU A 1 65 ? 12.512 -3.221 -2.856 1.00 97.62 65 GLU A CA 1
ATOM 514 C C . GLU A 1 65 ? 13.019 -2.447 -4.082 1.00 97.62 65 GLU A C 1
ATOM 516 O O . GLU A 1 65 ? 14.162 -1.989 -4.088 1.00 97.62 65 GLU A O 1
ATOM 521 N N . PHE A 1 66 ? 12.174 -2.298 -5.107 1.00 98.44 66 PHE A N 1
ATOM 522 C CA . PHE A 1 66 ? 12.545 -1.787 -6.416 1.00 98.44 66 PHE A CA 1
ATOM 523 C C . PHE A 1 66 ? 12.427 -0.271 -6.522 1.00 98.44 66 PHE A C 1
ATOM 525 O O . PHE A 1 66 ? 11.489 0.357 -6.031 1.00 98.44 66 PHE A O 1
ATOM 532 N N . LYS A 1 67 ? 13.376 0.287 -7.268 1.00 97.00 67 LYS A N 1
ATOM 533 C CA . LYS A 1 67 ? 13.382 1.647 -7.788 1.00 97.00 67 LYS A CA 1
ATOM 534 C C . LYS A 1 67 ? 13.360 1.583 -9.323 1.00 97.00 67 LYS A C 1
ATOM 536 O O . LYS A 1 67 ? 14.210 0.883 -9.894 1.00 97.00 67 LYS A O 1
ATOM 541 N N . PRO A 1 68 ? 12.412 2.269 -9.994 1.00 97.50 68 PRO A N 1
ATOM 542 C CA . PRO A 1 68 ? 12.265 2.214 -11.448 1.00 97.50 68 PRO A CA 1
ATOM 543 C C . PRO A 1 68 ? 13.467 2.842 -12.158 1.00 97.50 68 PRO A C 1
ATOM 545 O O . PRO A 1 68 ? 14.065 3.804 -11.666 1.00 97.50 68 PRO A O 1
ATOM 548 N N . THR A 1 69 ? 13.829 2.300 -13.325 1.00 98.00 69 THR A N 1
ATOM 549 C CA . THR A 1 69 ? 14.976 2.788 -14.117 1.00 98.00 69 THR A CA 1
ATOM 550 C C . THR A 1 69 ? 14.592 3.312 -15.501 1.00 98.00 69 THR A C 1
ATOM 552 O O . THR A 1 69 ? 15.426 3.952 -16.143 1.00 98.00 69 THR A O 1
ATOM 555 N N . GLY A 1 70 ? 13.356 3.077 -15.962 1.00 97.50 70 GLY A N 1
ATOM 556 C CA . GLY A 1 70 ? 12.904 3.462 -17.301 1.00 97.50 70 GLY A CA 1
ATOM 557 C C . GLY A 1 70 ? 13.445 2.576 -18.432 1.00 97.50 70 GLY A C 1
ATOM 558 O O . GLY A 1 70 ? 13.526 3.025 -19.578 1.00 97.50 70 GLY A O 1
ATOM 559 N N . TYR A 1 71 ? 13.857 1.338 -18.137 1.00 98.19 71 TYR A N 1
ATOM 560 C CA . TYR A 1 71 ? 14.369 0.396 -19.138 1.00 98.19 71 TYR A CA 1
ATOM 561 C C . TYR A 1 71 ? 13.693 -0.970 -19.054 1.00 98.19 71 TYR A C 1
ATOM 563 O O . TYR A 1 71 ? 13.537 -1.539 -17.977 1.00 98.19 71 TYR A O 1
ATOM 571 N N . PHE A 1 72 ? 13.388 -1.525 -20.221 1.00 97.56 72 PHE A N 1
ATOM 572 C CA . PHE A 1 72 ? 13.019 -2.915 -20.429 1.00 97.56 72 PHE A CA 1
ATOM 573 C C . PHE A 1 72 ? 14.140 -3.623 -21.194 1.00 97.56 72 PHE A C 1
ATOM 575 O O . PHE A 1 72 ? 14.634 -3.106 -22.200 1.00 97.56 72 PHE A O 1
ATOM 582 N N . LEU A 1 73 ? 14.523 -4.813 -20.736 1.00 96.44 73 LEU A N 1
ATOM 583 C CA . LEU A 1 73 ? 15.571 -5.634 -21.341 1.00 96.44 73 LEU A CA 1
ATOM 584 C C . LEU A 1 73 ? 14.984 -6.961 -21.819 1.00 96.44 73 LEU A C 1
ATOM 586 O O . LEU A 1 73 ? 14.151 -7.554 -21.136 1.00 96.44 73 LEU A O 1
ATOM 590 N N . LYS A 1 74 ? 15.418 -7.435 -22.988 1.00 94.31 74 LYS A N 1
ATOM 591 C CA . LYS A 1 74 ? 15.057 -8.753 -23.520 1.00 94.31 74 LYS A CA 1
ATOM 592 C C . LYS A 1 74 ? 15.958 -9.832 -22.931 1.00 94.31 74 LYS A C 1
ATOM 594 O O . LYS A 1 74 ? 17.105 -9.570 -22.584 1.00 94.31 74 LYS A O 1
ATOM 599 N N . LYS A 1 75 ? 15.432 -11.048 -22.835 1.00 92.94 75 LYS A N 1
ATOM 600 C CA . LYS A 1 75 ? 16.141 -12.272 -22.457 1.00 92.94 75 LYS A CA 1
ATOM 601 C C . LYS A 1 75 ? 17.264 -12.627 -23.446 1.00 92.94 75 LYS A C 1
ATOM 603 O O . LYS A 1 75 ? 17.161 -12.314 -24.625 1.00 92.94 75 LYS A O 1
ATOM 608 N N . ASP A 1 76 ? 18.281 -13.340 -22.955 1.00 93.38 76 ASP A N 1
ATOM 609 C CA . ASP A 1 76 ? 19.390 -13.931 -23.716 1.00 93.38 76 ASP A CA 1
ATOM 610 C C . ASP A 1 76 ? 20.266 -12.907 -24.464 1.00 93.38 76 ASP A C 1
ATOM 612 O O . ASP A 1 76 ? 21.062 -13.271 -25.330 1.00 93.38 76 ASP A O 1
ATOM 616 N N . SER A 1 77 ? 20.195 -11.634 -24.061 1.00 94.56 77 SER A N 1
ATOM 617 C CA . SER A 1 77 ? 21.022 -10.548 -24.587 1.00 94.56 77 SER A CA 1
ATOM 618 C C . SER A 1 77 ? 22.046 -10.101 -23.544 1.00 94.56 77 SER A C 1
ATOM 620 O O . SER A 1 77 ? 21.807 -10.116 -22.331 1.00 94.56 77 SER A O 1
ATOM 622 N N . ARG A 1 78 ? 23.236 -9.718 -24.013 1.00 96.62 78 ARG A N 1
ATOM 623 C CA . ARG A 1 78 ? 24.277 -9.138 -23.163 1.00 96.62 78 ARG A CA 1
ATOM 624 C C . ARG A 1 78 ? 24.048 -7.641 -23.023 1.00 96.62 78 ARG A C 1
ATOM 626 O O . ARG A 1 78 ? 23.865 -6.946 -24.021 1.00 96.62 78 ARG A O 1
ATOM 633 N N . TYR A 1 79 ? 24.149 -7.159 -21.790 1.00 97.69 79 TYR A N 1
ATOM 634 C CA . TYR A 1 79 ? 24.060 -5.743 -21.464 1.00 97.69 79 TYR A CA 1
ATOM 635 C C . TYR A 1 79 ? 25.245 -5.282 -20.635 1.00 97.69 79 TYR A C 1
ATOM 637 O O . TYR A 1 79 ? 25.806 -6.044 -19.846 1.00 97.69 79 TYR A O 1
ATOM 645 N N . LYS A 1 80 ? 25.566 -4.002 -20.797 1.00 97.56 80 LYS A N 1
ATOM 646 C CA . LYS A 1 80 ? 26.489 -3.214 -19.996 1.00 97.56 80 LYS A CA 1
ATOM 647 C C . LYS A 1 80 ? 25.725 -2.046 -19.376 1.00 97.56 80 LYS A C 1
ATOM 649 O O . LYS A 1 80 ? 25.174 -1.202 -20.081 1.00 97.56 80 LYS A O 1
ATOM 654 N N . ILE A 1 81 ? 25.713 -2.000 -18.051 1.00 97.94 81 ILE A N 1
ATOM 655 C CA . ILE A 1 81 ? 25.041 -0.985 -17.240 1.00 97.94 81 ILE A CA 1
ATOM 656 C C . ILE A 1 81 ? 26.090 -0.040 -16.669 1.00 97.94 81 ILE A C 1
ATOM 658 O O . ILE A 1 81 ? 27.084 -0.500 -16.109 1.00 97.94 81 ILE A O 1
ATOM 662 N N . ILE A 1 82 ? 25.857 1.267 -16.787 1.00 97.94 82 ILE A N 1
ATOM 663 C CA . ILE A 1 82 ? 26.691 2.310 -16.182 1.00 97.94 82 ILE A CA 1
ATOM 664 C C . ILE A 1 82 ? 25.888 3.009 -15.089 1.00 97.94 82 ILE A C 1
ATOM 666 O O . ILE A 1 82 ? 24.767 3.469 -15.319 1.00 97.94 82 ILE A O 1
ATOM 670 N N . LEU A 1 83 ? 26.487 3.107 -13.908 1.00 97.94 83 LEU A N 1
ATOM 671 C CA . LEU A 1 83 ? 25.926 3.752 -12.728 1.00 97.94 83 LEU A CA 1
ATOM 672 C C . LEU A 1 83 ? 26.420 5.202 -12.613 1.00 97.94 83 LEU A C 1
ATOM 674 O O . LEU A 1 83 ? 27.493 5.556 -13.108 1.00 97.94 83 LEU A O 1
ATOM 678 N N . ASN A 1 84 ? 25.662 6.054 -11.926 1.00 97.75 84 ASN A N 1
ATOM 679 C CA . ASN A 1 84 ? 26.047 7.449 -11.667 1.00 97.75 84 ASN A CA 1
ATOM 680 C C . ASN A 1 84 ? 27.304 7.583 -10.788 1.00 97.75 84 ASN A C 1
ATOM 682 O O . ASN A 1 84 ? 27.983 8.607 -10.835 1.00 97.75 84 ASN A O 1
ATOM 686 N N . ARG A 1 85 ? 27.625 6.555 -9.998 1.00 97.06 85 ARG A N 1
ATOM 687 C CA . ARG A 1 85 ? 28.822 6.476 -9.155 1.00 97.06 85 ARG A CA 1
ATOM 688 C C . ARG A 1 85 ? 29.217 5.025 -8.890 1.00 97.06 85 ARG A C 1
ATOM 690 O O . ARG A 1 85 ? 28.479 4.100 -9.218 1.00 97.06 85 ARG A O 1
ATOM 697 N N . ARG A 1 86 ? 30.378 4.839 -8.260 1.00 96.94 86 ARG A N 1
ATOM 698 C CA . ARG A 1 86 ? 30.819 3.531 -7.764 1.00 96.94 86 ARG A CA 1
ATOM 699 C C . ARG A 1 86 ? 29.966 3.074 -6.576 1.00 96.94 86 ARG A C 1
ATOM 701 O O . ARG A 1 86 ? 29.583 3.895 -5.738 1.00 96.94 86 ARG A O 1
ATOM 708 N N . VAL A 1 87 ? 29.706 1.772 -6.520 1.00 94.94 87 VAL A N 1
ATOM 709 C CA . VAL A 1 87 ? 29.028 1.090 -5.408 1.00 94.94 87 VAL A CA 1
ATOM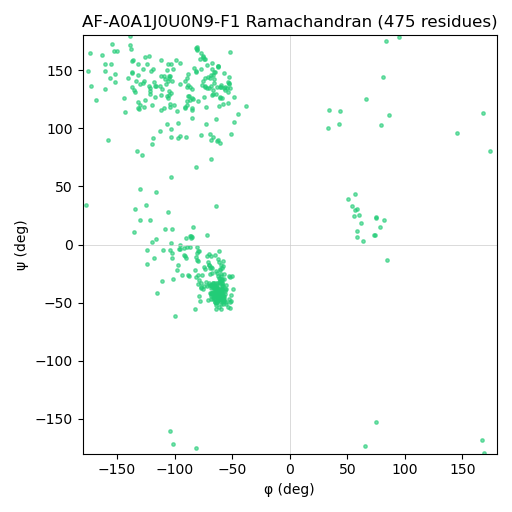 710 C C . VAL A 1 87 ? 29.985 0.923 -4.230 1.00 94.94 87 VAL A C 1
ATOM 712 O O . VAL A 1 87 ? 31.154 0.595 -4.429 1.00 94.94 87 VAL A O 1
ATOM 715 N N . THR A 1 88 ? 29.512 1.178 -3.012 1.00 93.06 88 THR A N 1
ATOM 716 C CA . THR A 1 88 ? 30.311 1.012 -1.785 1.00 93.06 88 THR A CA 1
ATOM 717 C C . THR A 1 88 ? 30.359 -0.451 -1.326 1.00 93.06 88 THR A C 1
ATOM 719 O O . THR A 1 88 ? 29.572 -1.283 -1.777 1.00 93.06 88 THR A O 1
ATOM 722 N N . ASP A 1 89 ? 31.255 -0.783 -0.392 1.00 90.81 89 ASP A N 1
ATOM 723 C CA . ASP A 1 89 ? 31.346 -2.141 0.172 1.00 90.81 89 ASP A CA 1
ATOM 724 C C . ASP A 1 89 ? 30.054 -2.595 0.878 1.00 90.81 89 ASP A C 1
ATOM 726 O O . ASP A 1 89 ? 29.717 -3.781 0.852 1.00 90.81 89 ASP A O 1
ATOM 730 N N . ASP A 1 90 ? 29.328 -1.668 1.508 1.00 87.94 90 ASP A N 1
ATOM 731 C CA . ASP A 1 90 ? 28.073 -1.966 2.210 1.00 87.94 90 ASP A CA 1
ATOM 732 C C . ASP A 1 90 ? 26.888 -2.082 1.244 1.00 87.94 90 ASP A C 1
ATOM 734 O O . ASP A 1 90 ? 26.009 -2.928 1.430 1.00 87.94 90 ASP A O 1
ATOM 738 N N . GLU A 1 91 ? 26.893 -1.288 0.171 1.00 92.69 91 GLU A N 1
ATOM 739 C CA . GLU A 1 91 ? 25.914 -1.399 -0.908 1.00 92.69 91 GLU A CA 1
ATOM 740 C C . GLU A 1 91 ? 26.072 -2.701 -1.686 1.00 92.69 91 GLU A C 1
ATOM 742 O O . GLU A 1 91 ? 25.076 -3.358 -1.951 1.00 92.69 91 GLU A O 1
ATOM 747 N N . ALA A 1 92 ? 27.297 -3.137 -1.989 1.00 91.81 92 ALA A N 1
ATOM 748 C CA . ALA A 1 92 ? 27.550 -4.354 -2.769 1.00 91.81 92 ALA A CA 1
ATOM 749 C C . ALA A 1 92 ? 26.975 -5.642 -2.142 1.00 91.81 92 ALA A C 1
ATOM 751 O O . ALA A 1 92 ? 26.852 -6.657 -2.822 1.00 91.81 92 ALA A O 1
ATOM 752 N N . LYS A 1 93 ? 26.639 -5.618 -0.845 1.00 89.12 93 LYS A N 1
ATOM 753 C CA . LYS A 1 93 ? 26.005 -6.738 -0.128 1.00 89.12 93 LYS A CA 1
ATOM 754 C C . LYS A 1 93 ? 24.477 -6.722 -0.204 1.00 89.12 93 LYS A C 1
ATOM 756 O O . LYS A 1 93 ? 23.862 -7.770 -0.042 1.00 89.12 93 LYS A O 1
ATOM 761 N N . ASN A 1 94 ? 23.879 -5.546 -0.392 1.00 89.38 94 ASN A N 1
ATOM 762 C CA . ASN A 1 94 ? 22.443 -5.310 -0.200 1.00 89.38 94 ASN A CA 1
ATOM 763 C C . ASN A 1 94 ? 21.746 -4.729 -1.439 1.00 89.38 94 ASN A C 1
ATOM 765 O O . ASN A 1 94 ? 20.521 -4.760 -1.520 1.00 89.38 94 ASN A O 1
ATOM 769 N N . VAL A 1 95 ? 22.511 -4.192 -2.390 1.00 95.00 95 VAL A N 1
ATOM 770 C CA . VAL A 1 95 ? 22.032 -3.578 -3.626 1.00 95.00 95 VAL A CA 1
ATOM 771 C C . VAL A 1 95 ? 22.319 -4.506 -4.794 1.00 95.00 95 VAL A C 1
ATOM 773 O O . VAL A 1 95 ? 23.452 -4.932 -5.022 1.00 95.00 95 VAL A O 1
ATOM 776 N N . LYS A 1 96 ? 21.280 -4.775 -5.575 1.00 96.81 96 LYS A N 1
ATOM 777 C CA . LYS A 1 96 ? 21.330 -5.623 -6.769 1.00 96.81 96 LYS A CA 1
ATOM 778 C C . LYS A 1 96 ? 20.555 -4.968 -7.907 1.00 96.81 96 LYS A C 1
ATOM 780 O O . LYS A 1 96 ? 19.692 -4.118 -7.682 1.00 96.81 96 LYS A O 1
ATOM 785 N N . LEU A 1 97 ? 20.852 -5.370 -9.137 1.00 98.19 97 LEU A N 1
ATOM 786 C CA . LEU A 1 97 ? 19.956 -5.120 -10.262 1.00 98.19 97 LEU A CA 1
ATOM 787 C C . LEU A 1 97 ? 18.966 -6.277 -10.359 1.00 98.19 97 LEU A C 1
ATOM 789 O O . LEU A 1 97 ? 19.360 -7.435 -10.225 1.00 98.19 97 LEU A O 1
ATOM 793 N N . SER A 1 98 ? 17.698 -5.965 -10.591 1.00 97.94 98 SER A N 1
ATOM 794 C CA . SER A 1 98 ? 16.636 -6.958 -10.750 1.00 97.94 98 SER A CA 1
ATOM 795 C C . SER A 1 98 ? 15.961 -6.773 -12.101 1.00 97.94 98 SER A C 1
ATOM 797 O O . SER A 1 98 ? 15.712 -5.642 -12.510 1.00 97.94 98 SER A O 1
ATOM 799 N N . ILE A 1 99 ? 15.704 -7.870 -12.808 1.00 97.62 99 ILE A N 1
ATOM 800 C CA . ILE A 1 99 ? 15.050 -7.865 -14.119 1.00 97.62 99 ILE A CA 1
ATOM 801 C C . ILE A 1 99 ? 13.862 -8.808 -14.078 1.00 97.62 99 ILE A C 1
ATOM 803 O O . ILE A 1 99 ? 14.025 -10.012 -13.874 1.00 97.62 99 ILE A O 1
ATOM 807 N N . GLY A 1 100 ? 12.675 -8.259 -14.291 1.00 96.38 100 GLY A N 1
ATOM 808 C CA . GLY A 1 100 ? 11.425 -9.006 -14.281 1.00 96.38 100 GLY A CA 1
ATOM 809 C C . GLY A 1 100 ? 10.236 -8.062 -14.237 1.00 96.38 100 GLY A C 1
ATOM 810 O O . GLY A 1 100 ? 10.383 -6.857 -14.441 1.00 96.38 100 GLY A O 1
ATOM 811 N N . GLN A 1 101 ? 9.058 -8.614 -13.985 1.00 95.88 101 GLN A N 1
ATOM 812 C CA . GLN A 1 101 ? 7.848 -7.847 -13.729 1.00 95.88 101 GLN A CA 1
ATOM 813 C C . GLN A 1 101 ? 6.860 -8.703 -12.924 1.00 95.88 101 GLN A C 1
ATOM 815 O O . GLN A 1 101 ? 6.771 -9.913 -13.140 1.00 95.88 101 GLN A O 1
ATOM 820 N N . TRP A 1 102 ? 6.123 -8.076 -12.001 1.00 95.69 102 TRP A N 1
ATOM 821 C CA . TRP A 1 102 ? 5.062 -8.732 -11.225 1.00 95.69 102 TRP A CA 1
ATOM 822 C C . TRP A 1 102 ? 3.873 -9.101 -12.108 1.00 95.69 102 TRP A C 1
ATOM 824 O O . TRP A 1 102 ? 3.397 -8.253 -12.859 1.00 95.69 102 TRP A O 1
ATOM 834 N N . GLY A 1 103 ? 3.322 -10.302 -11.940 1.00 93.44 103 GLY A N 1
ATOM 835 C CA . GLY A 1 103 ? 2.142 -10.744 -12.677 1.00 93.44 103 GLY A CA 1
ATOM 836 C C . GLY A 1 103 ? 2.425 -11.561 -13.938 1.00 93.44 103 GLY A C 1
ATOM 837 O O . GLY A 1 103 ? 3.569 -11.786 -14.339 1.00 93.44 103 GLY A O 1
ATOM 838 N N . LYS A 1 104 ? 1.333 -11.985 -14.583 1.00 91.62 104 LYS A N 1
ATOM 839 C CA . LYS A 1 104 ? 1.330 -12.714 -15.858 1.00 91.62 104 LYS A CA 1
ATOM 840 C C . LYS A 1 104 ? 0.967 -11.791 -17.017 1.00 91.62 104 LYS A C 1
ATOM 842 O O . LYS A 1 104 ? 0.055 -10.971 -16.898 1.00 91.62 104 LYS A O 1
ATOM 847 N N . TYR A 1 105 ? 1.647 -11.990 -18.144 1.00 93.06 105 TYR A N 1
ATOM 848 C CA . TYR A 1 105 ? 1.499 -11.181 -19.350 1.00 93.06 105 TYR A CA 1
ATOM 849 C C . TYR A 1 105 ? 1.389 -12.065 -20.594 1.00 93.06 105 TYR A C 1
ATOM 851 O O . TYR A 1 105 ? 2.214 -12.947 -20.823 1.00 93.06 105 TYR A O 1
ATOM 859 N N . ALA A 1 106 ? 0.397 -11.789 -21.432 1.00 91.06 106 ALA A N 1
ATOM 860 C CA . ALA A 1 106 ? 0.218 -12.372 -22.754 1.00 91.06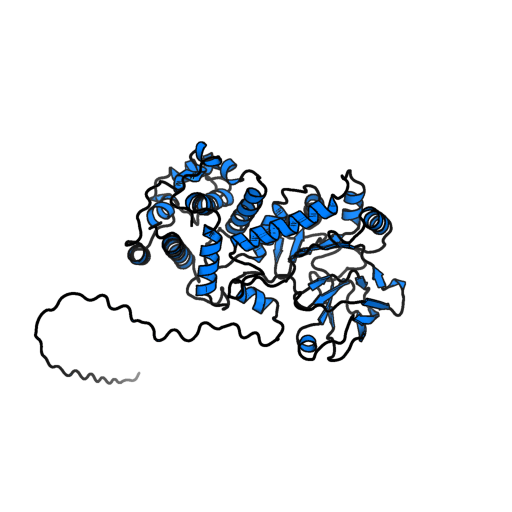 106 ALA A CA 1
ATOM 861 C C . ALA A 1 106 ? 1.225 -11.804 -23.764 1.00 91.06 106 ALA A C 1
ATOM 863 O O . ALA A 1 106 ? 1.501 -12.438 -24.787 1.00 91.06 106 ALA A O 1
ATOM 864 N N . ASN A 1 107 ? 1.789 -10.621 -23.482 1.00 89.81 107 ASN A N 1
ATOM 865 C CA . ASN A 1 107 ? 2.815 -10.003 -24.311 1.00 89.81 107 ASN A CA 1
ATOM 866 C C . ASN A 1 107 ? 3.985 -10.979 -24.525 1.00 89.81 107 ASN A C 1
ATOM 868 O O . ASN A 1 107 ? 4.626 -11.422 -23.572 1.00 89.81 107 ASN A O 1
ATOM 872 N N . ALA A 1 108 ? 4.282 -11.287 -25.790 1.00 85.75 108 ALA A N 1
ATOM 873 C CA . ALA A 1 108 ? 5.299 -12.264 -26.178 1.00 85.75 108 ALA A CA 1
ATOM 874 C C . ALA A 1 108 ? 6.700 -11.950 -25.623 1.00 85.75 108 ALA A C 1
ATOM 876 O O . ALA A 1 108 ? 7.504 -12.857 -25.429 1.00 85.75 108 ALA A O 1
ATOM 877 N N . MET A 1 109 ? 6.990 -10.679 -25.329 1.00 88.38 109 MET A N 1
ATOM 878 C CA . MET A 1 109 ? 8.259 -10.265 -24.733 1.00 88.38 109 MET A CA 1
ATOM 879 C C . MET A 1 109 ? 8.409 -10.704 -23.271 1.00 88.38 109 MET A C 1
ATOM 881 O O . MET A 1 109 ? 9.527 -10.692 -22.774 1.00 88.38 109 MET A O 1
ATOM 885 N N . LEU A 1 110 ? 7.318 -11.073 -22.593 1.00 85.19 110 LEU A N 1
ATOM 886 C CA . LEU A 1 110 ? 7.214 -11.307 -21.147 1.00 85.19 110 LEU A CA 1
ATOM 887 C C . LEU A 1 110 ? 6.552 -12.645 -20.803 1.00 85.19 110 LEU A C 1
ATOM 889 O O . LEU A 1 110 ? 6.043 -12.798 -19.696 1.00 85.19 110 LEU A O 1
ATOM 893 N N . GLN A 1 111 ? 6.542 -13.614 -21.723 1.00 71.25 111 GLN A N 1
ATOM 894 C CA . GLN A 1 111 ? 6.030 -14.964 -21.454 1.00 71.25 111 GLN A CA 1
ATOM 895 C C . GLN A 1 111 ? 6.941 -15.707 -20.461 1.00 71.25 111 GLN A C 1
ATOM 897 O O . GLN A 1 111 ? 7.722 -16.583 -20.827 1.00 71.25 111 GLN A O 1
ATOM 902 N N . GLN A 1 112 ? 6.862 -15.305 -19.198 1.00 72.19 112 GLN A N 1
ATOM 903 C CA . GLN A 1 112 ? 7.534 -15.879 -18.044 1.00 72.19 112 GLN A CA 1
ATOM 904 C C . GLN A 1 112 ? 6.496 -16.306 -17.005 1.00 72.19 112 GLN A C 1
ATOM 906 O O . GLN A 1 112 ? 5.350 -15.847 -17.027 1.00 72.19 112 GLN A O 1
ATOM 911 N N . ASP A 1 113 ? 6.911 -17.170 -16.081 1.00 75.12 113 ASP A N 1
ATOM 912 C CA . ASP A 1 113 ? 6.091 -17.512 -14.925 1.00 75.12 113 ASP A CA 1
ATOM 913 C C . ASP A 1 113 ? 5.831 -16.272 -14.058 1.00 75.12 113 ASP A C 1
ATOM 915 O O . ASP A 1 113 ? 6.626 -15.324 -14.012 1.00 75.12 113 ASP A O 1
ATOM 919 N N . ASP A 1 114 ? 4.702 -16.294 -13.355 1.00 79.06 114 ASP A N 1
ATOM 920 C CA . ASP A 1 114 ? 4.242 -15.191 -12.515 1.00 79.06 114 ASP A CA 1
ATOM 921 C C . ASP A 1 114 ? 5.301 -14.776 -11.482 1.00 79.06 114 ASP A C 1
ATOM 923 O O . ASP A 1 114 ? 5.880 -15.621 -10.800 1.00 79.06 114 ASP A O 1
ATOM 927 N N . ASN A 1 115 ? 5.525 -13.467 -11.342 1.00 85.50 115 ASN A N 1
ATOM 928 C CA . ASN A 1 115 ? 6.429 -12.875 -10.348 1.00 85.50 115 ASN A CA 1
ATOM 929 C C . ASN A 1 115 ? 7.892 -13.357 -10.448 1.00 85.50 115 ASN A C 1
ATOM 931 O O . ASN A 1 115 ? 8.603 -13.416 -9.443 1.00 85.50 115 ASN A O 1
ATOM 935 N N . THR A 1 116 ? 8.362 -13.692 -11.653 1.00 89.31 116 THR A N 1
ATOM 936 C CA . THR A 1 116 ? 9.747 -14.137 -11.866 1.00 89.31 116 THR A CA 1
ATOM 937 C C . THR A 1 116 ? 10.702 -12.953 -12.042 1.00 89.31 116 THR A C 1
ATOM 939 O O . THR A 1 116 ? 10.535 -12.132 -12.949 1.00 89.31 116 THR A O 1
ATOM 942 N N . PHE A 1 117 ? 11.764 -12.915 -11.230 1.00 95.50 117 PHE A N 1
ATOM 943 C CA . PHE A 1 117 ? 12.839 -11.922 -11.307 1.00 95.50 117 PHE A CA 1
ATOM 944 C C . PHE A 1 117 ? 14.218 -12.582 -11.392 1.00 95.50 117 PHE A C 1
ATOM 946 O O . PHE A 1 117 ? 14.496 -13.585 -10.736 1.00 95.50 117 PHE A O 1
ATOM 953 N N . SER A 1 118 ? 15.093 -12.000 -12.207 1.00 95.94 118 SER A N 1
ATOM 954 C CA . SER A 1 118 ? 16.509 -12.347 -12.295 1.00 95.94 118 SER A CA 1
ATOM 955 C C . SER A 1 118 ? 17.354 -11.279 -11.623 1.00 95.94 118 SER A C 1
ATOM 957 O O . SER A 1 118 ? 17.267 -10.105 -11.973 1.00 95.94 118 SER A O 1
ATOM 959 N N . GLU A 1 119 ? 18.202 -11.698 -10.691 1.00 96.94 119 GLU A N 1
ATOM 960 C CA . GLU A 1 119 ? 19.024 -10.796 -9.890 1.00 96.94 119 GLU A CA 1
ATOM 961 C C . GLU A 1 119 ? 20.492 -10.821 -10.321 1.00 96.94 119 GLU A C 1
ATOM 963 O O . GLU A 1 119 ? 21.066 -11.880 -10.602 1.00 96.94 119 GLU A O 1
ATOM 968 N N . TYR A 1 120 ? 21.112 -9.643 -10.321 1.00 97.31 120 TYR A N 1
ATOM 969 C CA . TYR A 1 120 ? 22.502 -9.427 -10.702 1.00 97.31 120 TYR A CA 1
ATOM 970 C C . TYR A 1 120 ? 23.203 -8.599 -9.629 1.00 97.31 120 TYR A C 1
ATOM 972 O O . TYR A 1 120 ? 22.851 -7.446 -9.374 1.00 97.31 120 TYR A O 1
ATOM 980 N N . GLN A 1 121 ? 24.203 -9.207 -8.996 1.00 96.00 121 GLN A N 1
ATOM 981 C CA . GLN A 1 121 ? 24.987 -8.570 -7.943 1.00 96.00 121 GLN A CA 1
ATOM 982 C C . GLN A 1 121 ? 25.901 -7.487 -8.516 1.00 96.00 121 GLN A C 1
ATOM 984 O O . GLN A 1 121 ? 26.458 -7.643 -9.607 1.00 96.00 121 GLN A O 1
ATOM 989 N N . ILE A 1 122 ? 26.084 -6.409 -7.754 1.00 95.19 122 ILE A N 1
ATOM 990 C CA . ILE A 1 122 ? 26.984 -5.316 -8.117 1.00 95.19 122 ILE A CA 1
ATOM 991 C C . ILE A 1 122 ? 28.258 -5.430 -7.288 1.00 95.19 122 ILE A C 1
ATOM 993 O O . ILE A 1 122 ? 28.219 -5.356 -6.064 1.00 95.19 122 ILE A O 1
ATOM 997 N N . SER A 1 123 ? 29.407 -5.609 -7.939 1.00 94.12 123 SER A N 1
ATOM 998 C CA . SER A 1 123 ? 30.683 -5.656 -7.224 1.00 94.12 123 SER A CA 1
ATOM 999 C C . SER A 1 123 ? 31.014 -4.309 -6.580 1.00 94.12 123 SER A C 1
ATOM 1001 O O . SER A 1 123 ? 30.801 -3.251 -7.179 1.00 94.12 123 SER A O 1
ATOM 1003 N N . SER A 1 124 ? 31.609 -4.356 -5.387 1.00 93.25 124 SER A N 1
ATOM 1004 C CA . SER A 1 124 ? 32.117 -3.160 -4.714 1.00 93.25 124 SER A CA 1
ATOM 1005 C C . SER A 1 124 ? 33.127 -2.404 -5.580 1.00 93.25 124 SER A C 1
ATOM 1007 O O . SER A 1 124 ? 33.868 -2.992 -6.373 1.00 93.25 124 SER A O 1
ATOM 1009 N N . ASN A 1 125 ? 33.145 -1.081 -5.423 1.00 94.06 125 ASN A N 1
ATOM 1010 C CA . ASN A 1 125 ? 33.961 -0.122 -6.157 1.00 94.06 125 ASN A CA 1
ATOM 1011 C C . ASN A 1 125 ? 33.757 -0.144 -7.679 1.00 94.06 125 ASN A C 1
ATOM 1013 O O . ASN A 1 125 ? 34.518 0.513 -8.405 1.00 94.06 125 ASN A O 1
ATOM 1017 N N . SER A 1 126 ? 32.719 -0.839 -8.158 1.00 93.69 126 SER A N 1
ATOM 1018 C CA . SER A 1 126 ? 32.326 -0.839 -9.558 1.00 93.69 126 SER A CA 1
ATOM 1019 C C . SER A 1 126 ? 31.311 0.257 -9.856 1.00 93.69 126 SER A C 1
ATOM 1021 O O . SER A 1 126 ? 30.405 0.523 -9.071 1.00 93.69 126 SER A O 1
ATOM 1023 N N . GLN A 1 127 ? 31.464 0.881 -11.020 1.00 95.56 127 GLN A N 1
ATOM 1024 C CA . GLN A 1 127 ? 30.482 1.779 -11.637 1.00 95.56 127 GLN A CA 1
ATOM 1025 C C . GLN A 1 127 ? 29.847 1.137 -12.883 1.00 95.56 127 GLN A C 1
ATOM 1027 O O . GLN A 1 127 ? 28.943 1.701 -13.494 1.00 95.56 127 GLN A O 1
ATOM 1032 N N . GLU A 1 128 ? 30.330 -0.044 -13.268 1.00 96.25 128 GLU A N 1
ATOM 1033 C CA . GLU A 1 128 ? 29.949 -0.734 -14.490 1.00 96.25 128 GLU A CA 1
ATOM 1034 C C . GLU A 1 128 ? 29.662 -2.206 -14.207 1.00 96.25 128 GLU A C 1
ATOM 1036 O O . GLU A 1 128 ? 30.363 -2.864 -13.436 1.00 96.25 128 GLU A O 1
ATOM 1041 N N . ILE A 1 129 ? 28.634 -2.743 -14.849 1.00 95.75 129 ILE A N 1
ATOM 1042 C CA . ILE A 1 129 ? 28.259 -4.148 -14.707 1.00 95.75 129 ILE A CA 1
ATOM 1043 C C . ILE A 1 129 ? 27.931 -4.687 -16.085 1.00 95.75 129 ILE A C 1
ATOM 1045 O O . ILE A 1 129 ? 27.224 -4.032 -16.845 1.00 95.75 129 ILE A O 1
ATOM 1049 N N . SER A 1 130 ? 28.419 -5.885 -16.394 1.00 96.62 130 SER A N 1
ATOM 1050 C CA . SER A 1 130 ? 28.027 -6.610 -17.599 1.00 96.62 130 SER A CA 1
ATOM 1051 C C . SER A 1 130 ? 27.430 -7.963 -17.244 1.00 96.62 130 SER A C 1
ATOM 1053 O O . SER A 1 130 ? 27.996 -8.697 -16.435 1.00 96.62 130 SER A O 1
ATOM 1055 N N . PHE A 1 131 ? 26.309 -8.314 -17.864 1.00 96.81 131 PHE A N 1
ATOM 1056 C CA . PHE A 1 131 ? 25.640 -9.597 -17.655 1.00 96.81 131 PHE A CA 1
ATOM 1057 C C . PHE A 1 131 ? 24.842 -10.016 -18.889 1.00 96.81 131 PHE A C 1
ATOM 1059 O O . PHE A 1 131 ? 24.618 -9.221 -19.798 1.00 96.81 131 PHE A O 1
ATOM 1066 N N . ILE A 1 132 ? 24.427 -11.283 -18.911 1.00 96.56 132 ILE A N 1
ATOM 1067 C CA . ILE A 1 132 ? 23.446 -11.805 -19.866 1.00 96.56 132 ILE A CA 1
ATOM 1068 C C . ILE A 1 132 ? 22.113 -11.951 -19.127 1.00 96.56 132 ILE A C 1
ATOM 1070 O O . ILE A 1 132 ? 22.064 -12.497 -18.016 1.00 96.56 132 ILE A O 1
ATOM 1074 N N . THR A 1 133 ? 21.043 -11.431 -19.718 1.00 94.69 133 THR A N 1
ATOM 1075 C CA . THR A 1 133 ? 19.686 -11.527 -19.173 1.00 94.69 133 THR A CA 1
ATOM 1076 C C . THR A 1 133 ? 19.175 -12.963 -19.200 1.00 94.69 133 THR A C 1
ATOM 1078 O O . THR A 1 133 ? 19.209 -13.623 -20.231 1.00 94.69 133 THR A O 1
ATOM 1081 N N . LYS A 1 134 ? 18.671 -13.460 -18.067 1.00 93.62 134 LYS A N 1
ATOM 1082 C CA . LYS A 1 134 ? 18.022 -14.782 -17.987 1.00 93.62 134 LYS A CA 1
ATOM 1083 C C . LYS A 1 134 ? 16.528 -14.709 -18.308 1.00 93.62 134 LYS A C 1
ATOM 1085 O O . LYS A 1 134 ? 15.966 -15.681 -18.805 1.00 93.62 134 LYS A O 1
ATOM 1090 N N . ASN A 1 135 ? 15.926 -13.546 -18.060 1.00 91.75 135 ASN A N 1
ATOM 1091 C CA . ASN A 1 135 ? 14.533 -13.219 -18.335 1.00 91.75 135 ASN A CA 1
ATOM 1092 C C . ASN A 1 135 ? 14.460 -11.876 -19.062 1.00 91.75 135 ASN A C 1
ATOM 1094 O O . ASN A 1 135 ? 15.343 -11.031 -18.895 1.00 91.75 135 ASN A O 1
ATOM 1098 N N . SER A 1 136 ? 13.385 -11.674 -19.818 1.00 94.25 136 SER A N 1
ATOM 1099 C CA . SER A 1 136 ? 12.995 -10.341 -20.259 1.00 94.25 136 SER A CA 1
ATOM 1100 C C . SER A 1 136 ? 12.233 -9.653 -19.132 1.00 94.25 136 SER A C 1
ATOM 1102 O O . SER A 1 136 ? 11.508 -10.315 -18.391 1.00 94.25 136 SER A O 1
ATOM 1104 N N . GLY A 1 137 ? 12.334 -8.337 -19.013 1.00 96.06 137 GLY A N 1
ATOM 1105 C CA . GLY A 1 137 ? 11.588 -7.616 -17.991 1.00 96.06 137 GLY A CA 1
ATOM 1106 C C . GLY A 1 137 ? 12.029 -6.178 -17.821 1.00 96.06 137 GLY A C 1
ATOM 1107 O O . GLY A 1 137 ? 12.940 -5.699 -18.499 1.00 96.06 137 GLY A O 1
ATOM 1108 N N . VAL A 1 138 ? 11.374 -5.496 -16.887 1.00 97.88 138 VAL A N 1
ATOM 1109 C CA . VAL A 1 138 ? 11.776 -4.158 -16.468 1.00 97.88 138 VAL A CA 1
ATOM 1110 C C . VAL A 1 138 ? 13.029 -4.275 -15.610 1.00 97.88 138 VAL A C 1
ATOM 1112 O O . VAL A 1 138 ? 13.142 -5.160 -14.762 1.00 97.88 138 VAL A O 1
ATOM 1115 N N . LEU A 1 139 ? 13.993 -3.397 -15.868 1.00 98.44 139 LEU A N 1
ATOM 1116 C CA . LEU A 1 139 ? 15.205 -3.272 -15.079 1.00 98.44 139 LEU A CA 1
ATOM 1117 C C . LEU A 1 139 ? 14.928 -2.382 -13.865 1.00 98.44 139 LEU A C 1
ATOM 1119 O O . LEU A 1 139 ? 14.531 -1.225 -14.000 1.00 98.44 139 LEU A O 1
ATOM 1123 N N . TYR A 1 140 ? 15.219 -2.901 -12.683 1.00 98.62 140 TYR A N 1
ATOM 1124 C CA . TYR A 1 140 ? 15.111 -2.201 -11.411 1.00 98.62 140 TYR A CA 1
ATOM 1125 C C . TYR A 1 140 ? 16.465 -2.139 -10.711 1.00 98.62 140 TYR A C 1
ATOM 1127 O O . TYR A 1 140 ? 17.277 -3.064 -10.804 1.00 98.62 140 TYR A O 1
ATOM 1135 N N . VAL A 1 141 ? 16.678 -1.074 -9.939 1.00 98.25 141 VAL A N 1
ATOM 1136 C CA . VAL A 1 141 ? 17.649 -1.102 -8.838 1.00 98.25 141 VAL A CA 1
ATOM 1137 C C . VAL A 1 141 ? 16.894 -1.576 -7.600 1.00 98.25 141 VAL A C 1
ATOM 1139 O O . VAL A 1 141 ? 15.916 -0.945 -7.209 1.00 98.25 141 VAL A O 1
ATOM 1142 N N . ALA A 1 142 ? 17.313 -2.688 -7.002 1.00 97.94 142 ALA A N 1
ATOM 1143 C CA . ALA A 1 142 ? 16.731 -3.206 -5.770 1.00 97.94 142 ALA A CA 1
ATOM 1144 C C . ALA A 1 142 ? 17.593 -2.762 -4.581 1.00 97.94 142 ALA A C 1
ATOM 1146 O O . ALA A 1 142 ? 18.592 -3.402 -4.254 1.00 97.94 142 ALA A O 1
ATOM 1147 N N . ASP A 1 143 ? 17.242 -1.618 -3.994 1.00 96.38 143 ASP A N 1
ATOM 1148 C CA . ASP A 1 143 ? 17.949 -0.991 -2.868 1.00 96.38 143 ASP A CA 1
ATOM 1149 C C . ASP A 1 143 ? 17.003 -0.489 -1.761 1.00 96.38 143 ASP A C 1
ATOM 1151 O O . ASP A 1 143 ? 17.420 0.250 -0.864 1.00 96.38 143 ASP A O 1
ATOM 1155 N N . ASN A 1 144 ? 15.719 -0.869 -1.825 1.00 96.25 144 ASN A N 1
ATOM 1156 C CA . ASN A 1 144 ? 14.653 -0.389 -0.938 1.00 96.25 144 ASN A CA 1
ATOM 1157 C C . ASN A 1 144 ? 14.522 1.146 -0.928 1.00 96.25 144 ASN A C 1
ATOM 1159 O O . ASN A 1 144 ? 14.057 1.717 0.056 1.00 96.25 144 ASN A O 1
ATOM 1163 N N . ASN A 1 145 ? 14.955 1.810 -2.008 1.00 95.81 145 ASN A N 1
ATOM 1164 C CA . ASN A 1 145 ? 15.039 3.263 -2.137 1.00 95.81 145 ASN A CA 1
ATOM 1165 C C . ASN A 1 145 ? 15.900 3.942 -1.049 1.00 95.81 145 ASN A C 1
ATOM 1167 O O . ASN A 1 145 ? 15.651 5.084 -0.662 1.00 95.81 145 ASN A O 1
ATOM 1171 N N . GLN A 1 146 ? 16.912 3.238 -0.529 1.00 94.38 146 GLN A N 1
ATOM 1172 C CA . GLN A 1 146 ? 17.812 3.754 0.513 1.00 94.38 146 GLN A CA 1
ATOM 1173 C C . GLN A 1 146 ? 19.056 4.453 -0.047 1.00 94.38 146 GLN A C 1
ATOM 1175 O O . GLN A 1 146 ? 19.805 5.071 0.708 1.00 94.38 146 GLN A O 1
ATOM 1180 N N . THR A 1 147 ? 19.309 4.352 -1.356 1.00 94.62 147 THR A N 1
ATOM 1181 C CA . THR A 1 147 ? 20.503 4.929 -1.981 1.00 94.62 147 THR A CA 1
ATOM 1182 C C . THR A 1 147 ? 20.148 5.878 -3.120 1.00 94.62 147 THR A C 1
ATOM 1184 O O . THR A 1 147 ? 19.130 5.746 -3.804 1.00 94.62 147 THR A O 1
ATOM 1187 N N . ASN A 1 148 ? 21.059 6.808 -3.402 1.00 93.88 148 ASN A N 1
ATOM 1188 C CA . ASN A 1 148 ? 21.006 7.653 -4.595 1.00 93.88 148 ASN A CA 1
ATOM 1189 C C . ASN A 1 148 ? 21.618 6.982 -5.844 1.00 93.88 148 ASN A C 1
ATOM 1191 O O . ASN A 1 148 ? 21.941 7.678 -6.811 1.00 93.88 148 ASN A O 1
ATOM 1195 N N . LEU A 1 149 ? 21.836 5.661 -5.828 1.00 94.75 149 LEU A N 1
ATOM 1196 C CA . LEU A 1 149 ? 22.383 4.940 -6.973 1.00 94.75 149 LEU A CA 1
ATOM 1197 C C . LEU A 1 149 ? 21.381 4.972 -8.131 1.00 94.75 149 LEU A C 1
ATOM 1199 O O . LEU A 1 149 ? 20.203 4.663 -7.949 1.00 94.75 149 LEU A O 1
ATOM 1203 N N . GLN A 1 150 ? 21.846 5.355 -9.314 1.00 95.56 150 GLN A N 1
ATOM 1204 C CA . GLN A 1 150 ? 21.025 5.478 -10.515 1.00 95.56 150 GLN A CA 1
ATOM 1205 C C . GLN A 1 150 ? 21.759 4.896 -11.716 1.00 95.56 150 GLN A C 1
ATOM 1207 O O . GLN A 1 150 ? 22.986 4.976 -11.807 1.00 95.56 150 GLN A O 1
ATOM 1212 N N . ILE A 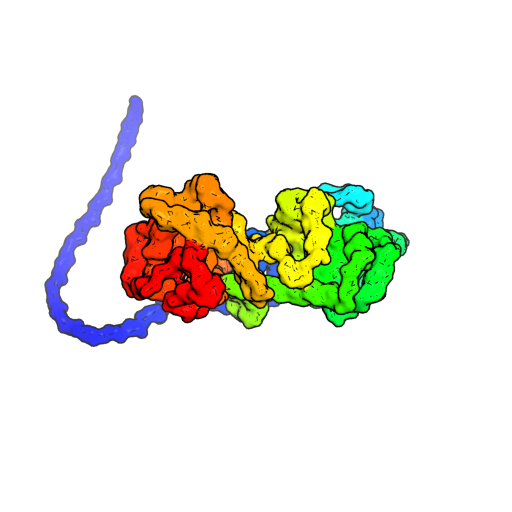1 151 ? 20.996 4.353 -12.660 1.00 97.12 151 ILE A N 1
ATOM 1213 C CA . ILE A 1 151 ? 21.514 3.911 -13.951 1.00 97.12 151 ILE A CA 1
ATOM 1214 C C . ILE A 1 151 ? 21.545 5.113 -14.892 1.00 97.12 151 ILE A C 1
ATOM 1216 O O . ILE A 1 151 ? 20.504 5.684 -15.206 1.00 97.12 151 ILE A O 1
ATOM 1220 N N . VAL A 1 152 ? 22.738 5.488 -15.352 1.00 96.69 152 VAL A N 1
ATOM 1221 C CA . VAL A 1 152 ? 22.924 6.607 -16.292 1.00 96.69 152 VAL A CA 1
ATOM 1222 C C . VAL A 1 152 ? 22.955 6.145 -17.741 1.00 96.69 152 VAL A C 1
ATOM 1224 O O . VAL A 1 152 ? 22.608 6.912 -18.633 1.00 96.69 152 VAL A O 1
ATOM 1227 N N . ASN A 1 153 ? 23.350 4.894 -17.991 1.00 96.38 153 ASN A N 1
ATOM 1228 C CA . ASN A 1 153 ? 23.360 4.332 -19.334 1.00 96.38 153 ASN A CA 1
ATOM 1229 C C . ASN A 1 153 ? 23.159 2.814 -19.315 1.00 96.38 153 ASN A C 1
ATOM 1231 O O . ASN A 1 153 ? 23.650 2.124 -18.419 1.00 96.38 153 ASN A O 1
ATOM 1235 N N . VAL A 1 154 ? 22.491 2.314 -20.349 1.00 97.44 154 VAL A N 1
ATOM 1236 C CA . VAL A 1 154 ? 22.327 0.891 -20.641 1.00 97.44 154 VAL A CA 1
ATOM 1237 C C . VAL A 1 154 ? 22.702 0.678 -22.098 1.00 97.44 154 VAL A C 1
ATOM 1239 O O . VAL A 1 154 ? 22.092 1.263 -22.988 1.00 97.44 154 VAL A O 1
ATOM 1242 N N . ALA A 1 155 ? 23.706 -0.157 -22.340 1.00 96.06 155 ALA A N 1
ATOM 1243 C CA . ALA A 1 155 ? 24.113 -0.569 -23.675 1.00 96.06 155 ALA A CA 1
ATOM 1244 C C . ALA A 1 155 ? 23.900 -2.076 -23.823 1.00 96.06 155 ALA A C 1
ATOM 1246 O O . ALA A 1 155 ? 24.232 -2.831 -22.912 1.00 96.06 155 ALA A O 1
ATOM 1247 N N . GLY A 1 156 ? 23.351 -2.509 -24.952 1.00 93.75 156 GLY A N 1
ATOM 1248 C CA . GLY A 1 156 ? 23.270 -3.918 -25.334 1.00 93.75 156 GLY A CA 1
ATOM 1249 C C . GLY A 1 156 ? 24.162 -4.196 -26.538 1.00 93.75 156 GLY A C 1
ATOM 1250 O O . GLY A 1 156 ? 24.475 -3.273 -27.291 1.00 93.75 156 GLY A O 1
ATOM 1251 N N . ASP A 1 157 ? 24.538 -5.460 -26.740 1.00 91.19 157 ASP A N 1
ATOM 1252 C CA . ASP A 1 157 ? 25.244 -5.879 -27.965 1.00 91.19 157 ASP A CA 1
ATOM 1253 C C . ASP A 1 157 ? 24.399 -5.573 -29.221 1.00 91.19 157 ASP A C 1
ATOM 1255 O O . ASP A 1 157 ? 24.934 -5.179 -30.257 1.00 91.19 157 ASP A O 1
ATOM 1259 N N . ASN A 1 158 ? 23.070 -5.688 -29.101 1.00 90.00 158 ASN A N 1
ATOM 1260 C CA . ASN A 1 158 ? 22.097 -5.181 -30.062 1.00 90.00 158 ASN A CA 1
ATOM 1261 C C . ASN A 1 158 ? 21.345 -3.972 -29.461 1.00 90.00 158 ASN A C 1
ATOM 1263 O O . ASN A 1 158 ? 20.632 -4.141 -28.466 1.00 90.00 158 ASN A O 1
ATOM 1267 N N . PRO A 1 159 ? 21.447 -2.764 -30.049 1.00 83.44 159 PRO A N 1
ATOM 1268 C CA . PRO A 1 159 ? 20.734 -1.581 -29.564 1.00 83.44 159 PRO A CA 1
ATOM 1269 C C . PRO A 1 159 ? 19.209 -1.747 -29.487 1.00 83.44 159 PRO A C 1
ATOM 1271 O O . PRO A 1 159 ? 18.584 -1.159 -28.611 1.00 83.44 159 PRO A O 1
ATOM 1274 N N . GLU A 1 160 ? 18.608 -2.573 -30.350 1.00 86.75 160 GLU A N 1
ATOM 1275 C CA . GLU A 1 160 ? 17.155 -2.822 -30.368 1.00 86.75 160 GLU A CA 1
ATOM 1276 C C . GLU A 1 160 ? 16.655 -3.671 -29.186 1.00 86.75 160 GLU A C 1
ATOM 1278 O O . GLU A 1 160 ? 15.445 -3.833 -28.987 1.00 86.75 160 GLU A O 1
ATOM 1283 N N . ASP A 1 161 ? 17.572 -4.242 -28.405 1.00 88.19 161 ASP A N 1
ATOM 1284 C CA . ASP A 1 161 ? 17.249 -5.020 -27.211 1.00 88.19 161 ASP A CA 1
ATOM 1285 C C . ASP A 1 161 ? 17.230 -4.162 -25.940 1.00 88.19 161 ASP A C 1
ATOM 1287 O O . ASP A 1 161 ? 16.801 -4.646 -24.891 1.00 88.19 161 ASP A O 1
ATOM 1291 N N . VAL A 1 162 ? 17.671 -2.900 -26.014 1.00 93.31 162 VAL A N 1
ATOM 1292 C CA . VAL A 1 162 ? 17.518 -1.911 -24.940 1.00 93.31 162 VAL A CA 1
ATOM 1293 C C . VAL A 1 162 ? 16.289 -1.067 -25.246 1.00 93.31 162 VAL A C 1
ATOM 1295 O O . VAL A 1 162 ? 16.326 -0.185 -26.102 1.00 93.31 162 VAL A O 1
ATOM 1298 N N . ILE A 1 163 ? 15.193 -1.315 -24.535 1.00 96.19 163 ILE A N 1
ATOM 1299 C CA . ILE A 1 163 ? 13.941 -0.602 -24.778 1.00 96.19 163 ILE A CA 1
ATOM 1300 C C . ILE A 1 163 ? 13.734 0.431 -23.680 1.00 96.19 163 ILE A C 1
ATOM 1302 O O . ILE A 1 163 ? 13.678 0.106 -22.495 1.00 96.19 163 ILE A O 1
ATOM 1306 N N . LYS A 1 164 ? 13.629 1.697 -24.083 1.00 97.12 164 LYS A N 1
ATOM 1307 C CA . LYS A 1 164 ? 13.244 2.789 -23.192 1.00 97.12 164 LYS A CA 1
ATOM 1308 C C . LYS A 1 164 ? 11.753 2.711 -22.895 1.00 97.12 164 LYS A C 1
ATOM 1310 O O . LYS A 1 164 ? 10.935 2.642 -23.811 1.00 97.12 164 LYS A O 1
ATOM 1315 N N . ILE A 1 165 ? 11.427 2.717 -21.612 1.00 98.38 165 ILE A N 1
ATOM 1316 C CA . ILE A 1 165 ? 10.054 2.785 -21.128 1.00 98.38 165 ILE A CA 1
ATOM 1317 C C . ILE A 1 165 ? 9.685 4.270 -21.059 1.00 98.38 165 ILE A C 1
ATOM 1319 O O . ILE A 1 165 ? 10.403 5.008 -20.382 1.00 98.38 165 ILE A O 1
ATOM 1323 N N . PRO A 1 166 ? 8.604 4.731 -21.717 1.00 98.56 166 PRO A N 1
ATOM 1324 C CA . PRO A 1 166 ? 8.104 6.080 -21.485 1.00 98.56 166 PRO A CA 1
ATOM 1325 C C . PRO A 1 166 ? 7.754 6.230 -20.009 1.00 98.56 166 PRO A C 1
ATOM 1327 O O . PRO A 1 166 ? 6.997 5.425 -19.461 1.00 98.56 166 PRO A O 1
ATOM 1330 N N . THR A 1 167 ? 8.309 7.246 -19.361 1.00 98.44 167 THR A N 1
ATOM 1331 C CA . THR A 1 167 ? 8.127 7.466 -17.926 1.00 98.44 167 THR A CA 1
ATOM 1332 C C . THR A 1 167 ? 7.608 8.872 -17.691 1.00 98.44 167 THR A C 1
ATOM 1334 O O . THR A 1 167 ? 8.262 9.834 -18.083 1.00 98.44 167 THR A O 1
ATOM 1337 N N . PHE A 1 168 ? 6.476 8.998 -17.000 1.00 98.44 168 PHE A N 1
ATOM 1338 C CA . PHE A 1 168 ? 6.014 10.275 -16.472 1.00 98.44 168 PHE A CA 1
ATOM 1339 C C . PHE A 1 168 ? 6.407 10.403 -15.000 1.00 98.44 168 PHE A C 1
ATOM 1341 O O . PHE A 1 168 ? 5.934 9.653 -14.144 1.00 98.44 168 PHE A O 1
ATOM 1348 N N . LYS A 1 169 ? 7.279 11.362 -14.702 1.00 98.06 169 LYS A N 1
ATOM 1349 C CA . LYS A 1 169 ? 7.676 11.732 -13.342 1.00 98.06 169 LYS A CA 1
ATOM 1350 C C . LYS A 1 169 ? 7.011 13.040 -12.944 1.00 98.06 169 LYS A C 1
ATOM 1352 O O . LYS A 1 169 ? 7.127 14.027 -13.676 1.00 98.06 169 LYS A O 1
ATOM 1357 N N . VAL A 1 170 ? 6.361 13.037 -11.782 1.00 96.25 170 VAL A N 1
ATOM 1358 C CA . VAL A 1 170 ? 5.630 14.199 -11.261 1.00 96.25 170 VAL A CA 1
ATOM 1359 C C . VAL A 1 170 ? 6.521 15.446 -11.217 1.00 96.25 170 VAL A C 1
ATOM 1361 O O . VAL A 1 170 ? 7.650 15.392 -10.734 1.00 96.25 170 VAL A O 1
ATOM 1364 N N . ASN A 1 171 ? 6.025 16.567 -11.741 1.00 93.38 171 ASN A N 1
ATOM 1365 C CA . ASN A 1 171 ? 6.704 17.867 -11.840 1.00 93.38 171 ASN A CA 1
ATOM 1366 C C . ASN A 1 171 ? 8.041 17.882 -12.620 1.00 93.38 171 ASN A C 1
ATOM 1368 O O . ASN A 1 171 ? 8.716 18.912 -12.647 1.00 93.38 171 ASN A O 1
ATOM 1372 N N . GLU A 1 172 ? 8.439 16.777 -13.257 1.00 95.94 172 GLU A N 1
ATOM 1373 C CA . GLU A 1 172 ? 9.694 16.666 -14.015 1.00 95.94 172 GLU A CA 1
ATOM 1374 C C . GLU A 1 172 ? 9.448 16.433 -15.510 1.00 95.94 172 GLU A C 1
ATOM 1376 O O . GLU A 1 172 ? 10.146 16.994 -16.355 1.00 95.94 172 GLU A O 1
ATOM 1381 N N . THR A 1 173 ? 8.480 15.582 -15.858 1.00 97.12 173 THR A N 1
ATOM 1382 C CA . THR A 1 173 ? 8.242 15.173 -17.248 1.00 97.12 173 THR A CA 1
ATOM 1383 C C . THR A 1 173 ? 7.275 16.112 -17.962 1.00 97.12 173 THR A C 1
ATOM 1385 O O . THR A 1 173 ? 6.223 16.465 -17.441 1.00 97.12 173 THR A O 1
ATOM 1388 N N . ASN A 1 174 ? 7.593 16.487 -19.204 1.00 95.94 174 ASN A N 1
ATOM 1389 C CA . ASN A 1 174 ? 6.660 17.239 -20.034 1.00 95.94 174 ASN A CA 1
ATOM 1390 C C . ASN A 1 174 ? 5.511 16.338 -20.518 1.00 95.94 174 ASN A C 1
ATOM 1392 O O . ASN A 1 174 ? 5.735 15.397 -21.276 1.00 95.94 174 ASN A O 1
ATOM 1396 N N . GLU A 1 175 ? 4.275 16.672 -20.142 1.00 94.50 175 GLU A N 1
ATOM 1397 C CA . GLU A 1 175 ? 3.067 15.905 -20.485 1.00 94.50 175 GLU A CA 1
ATOM 1398 C C . GLU A 1 175 ? 2.918 15.632 -21.990 1.00 94.50 175 GLU A C 1
ATOM 1400 O O . GLU A 1 175 ? 2.704 14.494 -22.399 1.00 94.50 175 GLU A O 1
ATOM 1405 N N . LYS A 1 176 ? 3.096 16.648 -22.844 1.00 94.12 176 LYS A N 1
ATOM 1406 C CA . LYS A 1 176 ? 2.910 16.489 -24.298 1.00 94.12 176 LYS A CA 1
ATOM 1407 C C . LYS A 1 176 ? 3.977 15.598 -24.923 1.00 94.12 176 LYS A C 1
ATOM 1409 O O . LYS A 1 176 ? 3.686 14.857 -25.864 1.00 94.12 176 LYS A O 1
ATOM 1414 N N . GLU A 1 177 ? 5.210 15.700 -24.439 1.00 95.88 177 GLU A N 1
ATOM 1415 C CA . GLU A 1 177 ? 6.312 14.854 -24.891 1.00 95.88 177 GLU A CA 1
ATOM 1416 C C . GLU A 1 177 ? 6.101 13.404 -24.459 1.00 95.88 177 GLU A C 1
ATOM 1418 O O . GLU A 1 177 ? 6.158 12.514 -25.305 1.00 95.88 177 GLU A O 1
ATOM 1423 N N . PHE A 1 178 ? 5.743 13.186 -23.192 1.00 97.19 178 PHE A N 1
ATOM 1424 C CA . PHE A 1 178 ? 5.409 11.869 -22.658 1.00 97.19 178 PHE A CA 1
ATOM 1425 C C . PHE A 1 178 ? 4.273 11.198 -23.434 1.00 97.19 178 PHE A C 1
ATOM 1427 O O . PHE A 1 178 ? 4.378 10.032 -23.821 1.00 97.19 178 PHE A O 1
ATOM 1434 N N . GLU A 1 179 ? 3.192 11.927 -23.717 1.00 95.81 179 GLU A N 1
ATOM 1435 C CA . GLU A 1 179 ? 2.072 11.374 -24.476 1.00 95.81 179 GLU A CA 1
ATOM 1436 C C . GLU A 1 179 ? 2.466 11.028 -25.915 1.00 95.81 179 GLU A C 1
ATOM 1438 O O . GLU A 1 179 ? 2.038 10.001 -26.451 1.00 95.81 179 GLU A O 1
ATOM 1443 N N . LYS A 1 180 ? 3.293 11.866 -26.551 1.00 95.75 180 LYS A N 1
ATOM 1444 C CA . LYS A 1 180 ? 3.826 11.597 -27.889 1.00 95.75 180 LYS A CA 1
ATOM 1445 C C . LYS A 1 180 ? 4.702 10.345 -27.882 1.00 95.75 180 LYS A C 1
ATOM 1447 O O . LYS A 1 180 ? 4.494 9.472 -28.722 1.00 95.75 180 LYS A O 1
ATOM 1452 N N . GLU A 1 181 ? 5.638 10.250 -26.941 1.00 97.19 181 GLU A N 1
ATOM 1453 C CA . GLU A 1 181 ? 6.526 9.100 -26.778 1.00 97.19 181 GLU A CA 1
ATOM 1454 C C . GLU A 1 181 ? 5.713 7.818 -26.564 1.00 97.19 181 GLU A C 1
ATOM 1456 O O . GLU A 1 181 ? 5.879 6.844 -27.301 1.00 97.19 181 GLU A O 1
ATOM 1461 N N . THR A 1 182 ? 4.745 7.858 -25.647 1.00 97.75 182 THR A N 1
ATOM 1462 C CA . THR A 1 182 ? 3.875 6.724 -25.313 1.00 97.75 182 THR A CA 1
ATOM 1463 C C . THR A 1 182 ? 3.043 6.248 -26.502 1.00 97.75 182 THR A C 1
ATOM 1465 O O . THR A 1 182 ? 2.884 5.045 -26.704 1.00 97.75 182 THR A O 1
ATOM 1468 N N . LYS A 1 183 ? 2.541 7.153 -27.353 1.00 96.38 183 LYS A N 1
ATOM 1469 C CA . LYS A 1 183 ? 1.801 6.764 -28.569 1.00 96.38 183 LYS A CA 1
ATOM 1470 C C . LYS A 1 183 ? 2.668 5.990 -29.562 1.00 96.38 183 LYS A C 1
ATOM 1472 O O . LYS A 1 183 ? 2.152 5.110 -30.250 1.00 96.38 183 LYS A O 1
ATOM 1477 N N . THR A 1 184 ? 3.961 6.297 -29.626 1.00 95.69 184 THR A N 1
ATOM 1478 C CA . THR A 1 184 ? 4.887 5.733 -30.621 1.00 95.69 184 THR A CA 1
ATOM 1479 C C . THR A 1 184 ? 5.802 4.630 -30.095 1.00 95.69 184 THR A C 1
ATOM 1481 O O . THR A 1 184 ? 6.451 3.966 -30.897 1.00 95.69 184 THR A O 1
ATOM 1484 N N . THR A 1 185 ? 5.867 4.422 -28.777 1.00 95.94 185 THR A N 1
ATOM 1485 C CA . THR A 1 185 ? 6.787 3.447 -28.182 1.00 95.94 185 THR A CA 1
ATOM 1486 C C . THR A 1 185 ? 6.459 2.009 -28.595 1.00 95.94 185 THR A C 1
ATOM 1488 O O . THR A 1 185 ? 5.290 1.640 -28.781 1.00 95.94 185 THR A O 1
ATOM 1491 N N . ASN A 1 186 ? 7.514 1.195 -28.677 1.00 93.50 186 ASN A N 1
ATOM 1492 C CA . ASN A 1 186 ? 7.459 -0.263 -28.754 1.00 93.50 186 ASN A CA 1
ATOM 1493 C C . ASN A 1 186 ? 7.625 -0.937 -27.378 1.00 93.50 186 ASN A C 1
ATOM 1495 O O . ASN A 1 186 ? 7.605 -2.164 -27.302 1.00 93.50 186 ASN A O 1
ATOM 1499 N N . SER A 1 187 ? 7.796 -0.159 -26.303 1.00 96.94 187 SER A N 1
ATOM 1500 C CA . SER A 1 187 ? 7.852 -0.683 -24.941 1.00 96.94 187 SER A CA 1
ATOM 1501 C C . SER A 1 187 ? 6.555 -1.411 -24.578 1.00 96.94 187 SER A C 1
ATOM 1503 O O . SER A 1 187 ? 5.474 -0.879 -24.856 1.00 96.94 187 SER A O 1
ATOM 1505 N N . PRO A 1 188 ? 6.623 -2.585 -23.917 1.00 96.81 188 PRO A N 1
ATOM 1506 C CA . PRO A 1 188 ? 5.436 -3.252 -23.381 1.00 96.81 188 PRO A CA 1
ATOM 1507 C C . PRO A 1 188 ? 4.809 -2.479 -22.211 1.00 96.81 188 PRO A C 1
ATOM 1509 O O . PRO A 1 188 ? 3.632 -2.678 -21.907 1.00 96.81 188 PRO A O 1
ATOM 1512 N N . PHE A 1 189 ? 5.579 -1.585 -21.583 1.00 98.44 189 PHE A N 1
ATOM 1513 C CA . PHE A 1 189 ? 5.160 -0.816 -20.418 1.00 98.44 189 PHE A CA 1
ATOM 1514 C C . PHE A 1 189 ? 5.310 0.691 -20.587 1.00 98.44 189 PHE A C 1
ATOM 1516 O O . PHE A 1 189 ? 6.100 1.179 -21.399 1.00 98.44 189 PHE A O 1
ATOM 1523 N N . VAL A 1 190 ? 4.592 1.399 -19.725 1.00 98.69 190 VAL A N 1
ATOM 1524 C CA . VAL A 1 190 ? 4.720 2.819 -19.412 1.00 98.69 190 VAL A CA 1
ATOM 1525 C C . VAL A 1 190 ? 4.849 2.942 -17.895 1.00 98.69 190 VAL A C 1
ATOM 1527 O O . VAL A 1 190 ? 4.164 2.231 -17.154 1.00 98.69 190 VAL A O 1
ATOM 1530 N N . GLU A 1 191 ? 5.725 3.825 -17.425 1.00 98.75 191 GLU A N 1
ATOM 1531 C CA . GLU A 1 191 ? 5.936 4.064 -15.997 1.00 98.75 191 GLU A CA 1
ATOM 1532 C C . GLU A 1 191 ? 5.381 5.417 -15.545 1.00 98.75 191 GLU A C 1
ATOM 1534 O O . GLU A 1 191 ? 5.511 6.427 -16.235 1.00 98.75 191 GLU A O 1
ATOM 1539 N N . PHE A 1 192 ? 4.814 5.444 -14.343 1.00 98.62 192 PHE A N 1
ATOM 1540 C CA . PHE A 1 192 ? 4.448 6.672 -13.636 1.00 98.62 192 PHE A CA 1
ATOM 1541 C C . PHE A 1 192 ? 5.174 6.698 -12.302 1.00 98.62 192 PHE A C 1
ATOM 1543 O O . PHE A 1 192 ? 5.157 5.695 -11.595 1.00 98.62 192 PHE A O 1
ATOM 1550 N N . VAL A 1 193 ? 5.812 7.810 -11.944 1.00 98.50 193 VAL A N 1
ATOM 1551 C CA . VAL A 1 193 ? 6.631 7.902 -10.728 1.00 98.50 193 VAL A CA 1
ATOM 1552 C C . VAL A 1 193 ? 6.267 9.162 -9.949 1.00 98.50 193 VAL A C 1
ATOM 1554 O O . VAL A 1 193 ? 6.439 10.281 -10.440 1.00 98.50 193 VAL A O 1
ATOM 1557 N N . SER A 1 194 ? 5.771 8.965 -8.729 1.00 97.62 194 SER A N 1
ATOM 1558 C CA . SER A 1 194 ? 5.593 10.008 -7.717 1.00 97.62 194 SER A CA 1
ATOM 1559 C C . SER A 1 194 ? 6.724 9.924 -6.682 1.00 97.62 194 SER A C 1
ATOM 1561 O O . SER A 1 194 ? 7.681 9.161 -6.854 1.00 97.62 194 SER A O 1
ATOM 1563 N N . LYS A 1 195 ? 6.649 10.688 -5.585 1.00 97.00 195 LYS A N 1
ATOM 1564 C CA . LYS A 1 195 ? 7.653 10.589 -4.519 1.00 97.00 195 LYS A CA 1
ATOM 1565 C C . LYS A 1 195 ? 7.629 9.221 -3.822 1.00 97.00 195 LYS A C 1
ATOM 1567 O O . LYS A 1 195 ? 8.697 8.702 -3.503 1.00 97.00 195 LYS A O 1
ATOM 1572 N N . HIS A 1 196 ? 6.449 8.631 -3.609 1.00 98.06 196 HIS A N 1
ATOM 1573 C CA . HIS A 1 196 ? 6.295 7.395 -2.824 1.00 98.06 196 HIS A CA 1
ATOM 1574 C C . HIS A 1 196 ? 5.601 6.243 -3.559 1.00 98.06 196 HIS A C 1
ATOM 1576 O O . HIS A 1 196 ? 5.547 5.128 -3.034 1.00 98.06 196 HIS A O 1
ATOM 1582 N N . TYR A 1 197 ? 5.114 6.471 -4.777 1.00 98.56 197 TYR A N 1
ATOM 1583 C CA . TYR A 1 197 ? 4.593 5.433 -5.659 1.00 98.56 197 TYR A CA 1
ATOM 1584 C C . TYR A 1 197 ? 5.399 5.355 -6.948 1.00 98.56 197 TYR A C 1
ATOM 1586 O O . TYR A 1 197 ? 5.895 6.358 -7.461 1.00 98.56 197 TYR A O 1
ATOM 1594 N N . PHE A 1 198 ? 5.436 4.162 -7.529 1.00 98.69 198 PHE A N 1
ATOM 1595 C CA . PHE A 1 198 ? 5.593 4.049 -8.969 1.00 98.69 198 PHE A CA 1
ATOM 1596 C C . PHE A 1 198 ? 4.659 2.982 -9.526 1.00 98.69 198 PHE A C 1
ATOM 1598 O O . PHE A 1 198 ? 4.365 1.988 -8.861 1.00 98.69 198 PHE A O 1
ATOM 1605 N N . ALA A 1 199 ? 4.191 3.192 -10.749 1.00 98.69 199 ALA A N 1
ATOM 1606 C CA . ALA A 1 199 ? 3.345 2.259 -11.468 1.00 98.69 199 ALA A CA 1
ATOM 1607 C C . ALA A 1 199 ? 4.045 1.772 -12.729 1.00 98.69 199 ALA A C 1
ATOM 1609 O O . ALA A 1 199 ? 4.612 2.579 -13.461 1.00 98.69 199 ALA A O 1
ATOM 1610 N N . THR A 1 200 ? 3.964 0.472 -12.997 1.00 98.56 200 THR A N 1
ATOM 1611 C CA . THR A 1 200 ? 4.397 -0.145 -14.253 1.00 98.56 200 THR A CA 1
ATOM 1612 C C . THR A 1 200 ? 3.149 -0.668 -14.962 1.00 98.56 200 THR A C 1
ATOM 1614 O O . THR A 1 200 ? 2.633 -1.738 -14.626 1.00 98.56 200 THR A O 1
ATOM 1617 N N . MET A 1 201 ? 2.642 0.123 -15.909 1.00 98.38 201 MET A N 1
ATOM 1618 C CA . MET A 1 201 ? 1.357 -0.089 -16.582 1.00 98.38 201 MET A CA 1
ATOM 1619 C C . MET A 1 201 ? 1.558 -0.609 -18.000 1.00 98.38 201 MET A C 1
ATOM 1621 O O . MET A 1 201 ? 2.508 -0.206 -18.670 1.00 98.38 201 MET A O 1
ATOM 1625 N N . GLN A 1 202 ? 0.671 -1.474 -18.494 1.00 97.69 202 GLN A N 1
ATOM 1626 C CA . GLN A 1 202 ? 0.764 -1.935 -19.880 1.00 97.69 202 GLN A CA 1
ATOM 1627 C C . GLN A 1 202 ? 0.509 -0.792 -20.861 1.00 97.69 202 GLN A C 1
ATOM 1629 O O . GLN A 1 202 ? -0.473 -0.052 -20.750 1.00 97.69 202 GLN A O 1
ATOM 1634 N N . THR A 1 203 ? 1.378 -0.684 -21.866 1.00 97.62 203 THR A N 1
ATOM 1635 C CA . THR A 1 203 ? 1.351 0.403 -22.853 1.00 97.62 203 THR A CA 1
ATOM 1636 C C . THR A 1 203 ? 0.003 0.526 -23.559 1.00 97.62 203 THR A C 1
ATOM 1638 O O . THR A 1 203 ? -0.460 1.639 -23.799 1.00 97.62 203 THR A O 1
ATOM 1641 N N . ASP A 1 204 ? -0.655 -0.591 -23.874 1.00 95.12 204 ASP A N 1
ATOM 1642 C CA . ASP A 1 204 ? -1.915 -0.578 -24.623 1.00 95.12 204 ASP A CA 1
ATOM 1643 C C . ASP A 1 204 ? -3.071 0.052 -23.838 1.00 95.12 204 ASP A C 1
ATOM 1645 O O . ASP A 1 204 ? -3.920 0.718 -24.432 1.00 95.12 204 ASP A O 1
ATOM 1649 N N . ILE A 1 205 ? -3.091 -0.093 -22.510 1.00 95.50 205 ILE A N 1
ATOM 1650 C CA . ILE A 1 205 ? -4.078 0.579 -21.654 1.00 95.50 205 ILE A CA 1
ATOM 1651 C C . ILE A 1 205 ? -3.788 2.0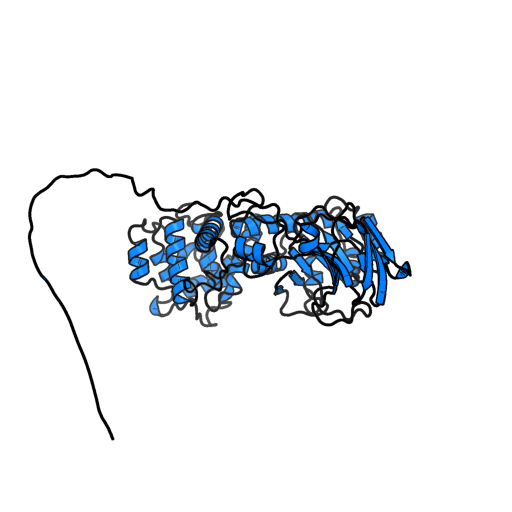68 -21.603 1.00 95.50 205 ILE A C 1
ATOM 1653 O O . ILE A 1 205 ? -4.670 2.886 -21.859 1.00 95.50 205 ILE A O 1
ATOM 1657 N N . ILE A 1 206 ? -2.529 2.437 -21.375 1.00 96.94 206 ILE A N 1
ATOM 1658 C CA . ILE A 1 206 ? -2.162 3.849 -21.289 1.00 96.94 206 ILE A CA 1
ATOM 1659 C C . ILE A 1 206 ? -2.388 4.568 -22.624 1.00 96.94 206 ILE A C 1
ATOM 1661 O O . ILE A 1 206 ? -2.866 5.699 -22.634 1.00 96.94 206 ILE A O 1
ATOM 1665 N N . LYS A 1 207 ? -2.160 3.912 -23.769 1.00 96.12 207 LYS A N 1
ATOM 1666 C CA . LYS A 1 207 ? -2.514 4.460 -25.090 1.00 96.12 207 LYS A CA 1
ATOM 1667 C C . LYS A 1 207 ? -4.012 4.762 -25.210 1.00 96.12 207 LYS A C 1
ATOM 1669 O O . LYS A 1 207 ? -4.363 5.786 -25.798 1.00 96.12 207 LYS A O 1
ATOM 1674 N N . LYS A 1 208 ? -4.895 3.921 -24.654 1.00 93.94 208 LYS A N 1
ATOM 1675 C CA . LYS A 1 208 ? -6.347 4.189 -24.619 1.00 93.94 208 LYS A CA 1
ATOM 1676 C C . LYS A 1 208 ? -6.652 5.412 -23.754 1.00 93.94 208 LYS A C 1
ATOM 1678 O O . LYS A 1 208 ? -7.297 6.338 -24.243 1.00 93.94 208 LYS A O 1
ATOM 1683 N N . ILE A 1 209 ? -6.106 5.463 -22.539 1.00 93.12 209 ILE A N 1
ATOM 1684 C CA . ILE A 1 209 ? -6.290 6.581 -21.599 1.00 93.12 209 ILE A CA 1
ATOM 1685 C C . ILE A 1 209 ? -5.794 7.895 -22.205 1.00 93.12 209 ILE A C 1
ATOM 1687 O O . ILE A 1 209 ? -6.509 8.896 -22.185 1.00 93.12 209 ILE A O 1
ATOM 1691 N N . ILE A 1 210 ? -4.604 7.907 -22.815 1.00 92.50 210 ILE A N 1
ATOM 1692 C CA . ILE A 1 210 ? -4.014 9.093 -23.453 1.00 92.50 210 ILE A CA 1
ATOM 1693 C C . ILE A 1 210 ? -4.895 9.631 -24.591 1.00 92.50 210 ILE A C 1
ATOM 1695 O O . ILE A 1 210 ? -4.941 10.842 -24.807 1.00 92.50 210 ILE A O 1
ATOM 1699 N N . ASN A 1 211 ? -5.636 8.782 -25.297 1.00 88.31 211 ASN A N 1
ATOM 1700 C CA . ASN A 1 211 ? -6.527 9.236 -26.365 1.00 88.31 211 ASN A CA 1
ATOM 1701 C C . ASN A 1 211 ? -7.880 9.774 -25.857 1.00 88.31 211 ASN A C 1
ATOM 1703 O O . ASN A 1 211 ? -8.612 10.382 -26.637 1.00 88.31 211 ASN A O 1
ATOM 1707 N N . GLY A 1 212 ? -8.207 9.587 -24.575 1.00 84.31 212 GLY A N 1
ATOM 1708 C CA . GLY A 1 212 ? -9.395 10.158 -23.936 1.00 84.31 212 GLY A CA 1
ATOM 1709 C C . GLY A 1 212 ? -9.258 11.650 -23.580 1.00 84.31 212 GLY A C 1
ATOM 1710 O O . GLY A 1 212 ? -8.145 12.187 -23.555 1.00 84.31 212 GLY A O 1
ATOM 1711 N N . PRO A 1 213 ? -10.373 12.341 -23.281 1.00 75.69 213 PRO A N 1
ATOM 1712 C CA . PRO A 1 213 ? -10.353 13.744 -22.872 1.00 75.69 213 PRO A CA 1
ATOM 1713 C C . PRO A 1 213 ? -9.618 13.918 -21.536 1.00 75.69 213 PRO A C 1
ATOM 1715 O O . PRO A 1 213 ? -9.923 13.227 -20.568 1.00 75.69 213 PRO A O 1
ATOM 1718 N N . LYS A 1 214 ? -8.658 14.849 -21.487 1.00 82.38 214 LYS A N 1
ATOM 1719 C CA . LYS A 1 214 ? -7.891 15.208 -20.285 1.00 82.38 214 LYS A CA 1
ATOM 1720 C C . LYS A 1 214 ? -7.667 16.714 -20.236 1.00 82.38 214 LYS A C 1
ATOM 1722 O O . LYS A 1 214 ? -7.470 17.352 -21.271 1.00 82.38 214 LYS A O 1
ATOM 1727 N N . GLU A 1 215 ? -7.714 17.270 -19.034 1.00 83.38 215 GLU A N 1
ATOM 1728 C CA . GLU A 1 215 ? -7.294 18.647 -18.780 1.00 83.38 215 GLU A CA 1
ATOM 1729 C C . GLU A 1 215 ? -5.760 18.725 -18.713 1.00 83.38 215 GLU A C 1
ATOM 1731 O O . GLU A 1 215 ? -5.087 17.721 -18.504 1.00 83.38 215 GLU A O 1
ATOM 1736 N N . SER A 1 216 ? -5.188 19.915 -18.898 1.00 86.00 216 SER A N 1
ATOM 1737 C CA . SER A 1 216 ? -3.736 20.106 -18.771 1.00 86.00 216 SER A CA 1
ATOM 1738 C C . SER A 1 216 ? -3.278 19.867 -17.330 1.00 86.00 216 SER A C 1
ATOM 1740 O O . SER A 1 216 ? -3.907 20.375 -16.403 1.00 86.00 216 SER A O 1
ATOM 1742 N N . GLY A 1 217 ? -2.139 19.194 -17.138 1.00 88.50 217 GLY A N 1
ATOM 1743 C CA . GLY A 1 217 ? -1.582 18.932 -15.802 1.00 88.50 217 GLY A CA 1
ATOM 1744 C C . GLY A 1 217 ? -2.287 17.787 -15.073 1.00 88.50 217 GLY A C 1
ATOM 1745 O O . GLY A 1 217 ? -2.149 17.629 -13.859 1.00 88.50 217 GLY A O 1
ATOM 1746 N N . TRP A 1 218 ? -3.062 16.991 -15.808 1.00 90.31 218 TRP A N 1
ATOM 1747 C CA . TRP A 1 218 ? -3.853 15.906 -15.251 1.00 90.31 218 TRP A CA 1
ATOM 1748 C C . TRP A 1 218 ? -2.981 14.809 -14.632 1.00 90.31 218 TRP A C 1
ATOM 1750 O O . TRP A 1 218 ? -3.289 14.336 -13.539 1.00 90.31 218 TRP A O 1
ATOM 1760 N N . TRP A 1 219 ? -1.856 14.463 -15.268 1.00 93.56 219 TRP A N 1
ATOM 1761 C CA . TRP A 1 219 ? -0.920 13.463 -14.743 1.00 93.56 219 TRP A CA 1
ATOM 1762 C C . TRP A 1 219 ? -0.250 13.916 -13.444 1.00 93.56 219 TRP A C 1
ATOM 1764 O O . TRP A 1 219 ? -0.176 13.143 -12.490 1.00 93.56 219 TRP A O 1
ATOM 1774 N N . ASP A 1 220 ? 0.172 15.181 -13.364 1.00 94.69 220 ASP A N 1
ATOM 1775 C CA . ASP A 1 220 ? 0.738 15.733 -12.131 1.00 94.69 220 ASP A CA 1
ATOM 1776 C C . ASP A 1 220 ? -0.293 15.747 -11.004 1.00 94.69 220 ASP A C 1
ATOM 1778 O O . ASP A 1 220 ? 0.012 15.343 -9.882 1.00 94.69 220 ASP A O 1
ATOM 1782 N N . ALA A 1 221 ? -1.532 16.163 -11.284 1.00 91.62 221 ALA A N 1
ATOM 1783 C CA . ALA A 1 221 ? -2.611 16.116 -10.300 1.00 91.62 221 ALA A CA 1
ATOM 1784 C C . ALA A 1 221 ? -2.840 14.685 -9.779 1.00 91.62 221 ALA A C 1
ATOM 1786 O O . ALA A 1 221 ? -3.018 14.490 -8.576 1.00 91.62 221 ALA A O 1
ATOM 1787 N N . PHE A 1 222 ? -2.763 13.691 -10.667 1.00 91.00 222 PHE A N 1
ATOM 1788 C CA . PHE A 1 222 ? -2.883 12.275 -10.333 1.00 91.00 222 PHE A CA 1
ATOM 1789 C C . PHE A 1 222 ? -1.821 11.801 -9.345 1.00 91.00 222 PHE A C 1
ATOM 1791 O O . PHE A 1 222 ? -2.129 11.277 -8.275 1.00 91.00 222 PHE A O 1
ATOM 1798 N N . LEU A 1 223 ? -0.554 12.016 -9.696 1.00 95.56 223 LEU A N 1
ATOM 1799 C CA . LEU A 1 223 ? 0.575 11.504 -8.928 1.00 95.56 223 LEU A CA 1
ATOM 1800 C C . LEU A 1 223 ? 0.767 12.268 -7.615 1.00 95.56 223 LEU A C 1
ATOM 1802 O O . LEU A 1 223 ? 1.117 11.665 -6.602 1.00 95.56 223 LEU A O 1
ATOM 1806 N N . ASN A 1 224 ? 0.448 13.565 -7.588 1.00 95.56 224 ASN A N 1
ATOM 1807 C CA . ASN A 1 224 ? 0.388 14.320 -6.337 1.00 95.56 224 ASN A CA 1
ATOM 1808 C C . ASN A 1 224 ? -0.705 13.773 -5.401 1.00 95.56 224 ASN A C 1
ATOM 1810 O O . ASN A 1 224 ? -0.505 13.721 -4.186 1.00 95.56 224 ASN A O 1
ATOM 1814 N N . ASN A 1 225 ? -1.847 13.324 -5.938 1.00 95.12 225 ASN A N 1
ATOM 1815 C CA . ASN A 1 225 ? -2.894 1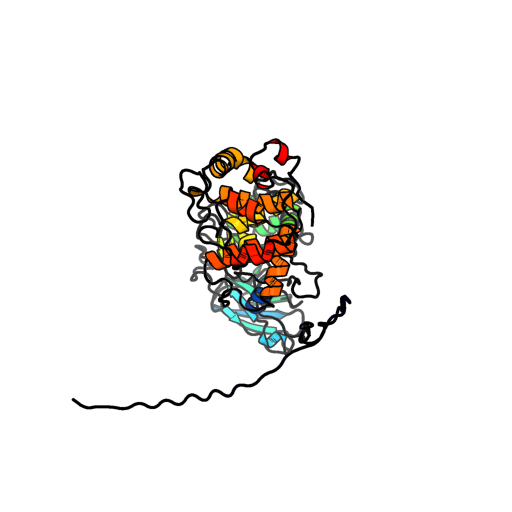2.706 -5.127 1.00 95.12 225 ASN A CA 1
ATOM 1816 C C . ASN A 1 225 ? -2.465 11.337 -4.571 1.00 95.12 225 ASN A C 1
ATOM 1818 O O . ASN A 1 225 ? -2.791 11.020 -3.427 1.00 95.12 225 ASN A O 1
ATOM 1822 N N . TRP A 1 226 ? -1.671 10.555 -5.314 1.00 97.25 226 TRP A N 1
ATOM 1823 C CA . TRP A 1 226 ? -1.054 9.325 -4.791 1.00 97.25 226 TRP A CA 1
ATOM 1824 C C . TRP A 1 226 ? -0.182 9.608 -3.567 1.00 97.25 226 TRP A C 1
ATOM 1826 O O . TRP A 1 226 ? -0.333 8.948 -2.538 1.00 97.25 226 TRP A O 1
ATOM 1836 N N . ASP A 1 227 ? 0.667 10.634 -3.630 1.00 97.19 227 ASP A N 1
ATOM 1837 C CA . ASP A 1 227 ? 1.499 11.040 -2.494 1.00 97.19 227 ASP A CA 1
ATOM 1838 C C . ASP A 1 227 ? 0.667 11.588 -1.318 1.00 97.19 227 ASP A C 1
ATOM 1840 O O . ASP A 1 227 ? 0.997 11.336 -0.157 1.00 97.19 227 ASP A O 1
ATOM 1844 N N . HIS A 1 228 ? -0.459 12.263 -1.578 1.00 97.12 228 HIS A N 1
ATOM 1845 C CA . HIS A 1 228 ? -1.415 12.632 -0.525 1.00 97.12 228 HIS A CA 1
ATOM 1846 C C . HIS A 1 228 ? -2.009 11.397 0.167 1.00 97.12 228 HIS A C 1
ATOM 1848 O O . HIS A 1 228 ? -2.000 11.310 1.399 1.00 97.12 228 HIS A O 1
ATOM 1854 N N . GLY A 1 229 ? -2.468 10.409 -0.604 1.00 97.25 229 GLY A N 1
ATOM 1855 C CA . GLY A 1 229 ? -2.967 9.144 -0.067 1.00 97.25 229 GLY A CA 1
ATOM 1856 C C . GLY A 1 229 ? -1.905 8.376 0.722 1.00 97.25 229 GLY A C 1
ATOM 1857 O O . GLY A 1 229 ? -2.205 7.841 1.794 1.00 97.25 229 GLY A O 1
ATOM 1858 N N . TRP A 1 230 ? -0.647 8.390 0.264 1.00 98.06 230 TRP A N 1
ATOM 1859 C CA . TRP A 1 230 ? 0.495 7.859 1.014 1.00 98.06 230 TRP A CA 1
ATOM 1860 C C . TRP A 1 230 ? 0.634 8.544 2.376 1.00 98.06 230 TRP A C 1
ATOM 1862 O O . TRP A 1 230 ? 0.688 7.872 3.407 1.00 98.06 230 TRP A O 1
ATOM 1872 N N . ASN A 1 231 ? 0.649 9.879 2.402 1.00 98.06 231 ASN A N 1
ATOM 1873 C CA . ASN A 1 231 ? 0.804 10.663 3.628 1.00 98.06 231 ASN A CA 1
ATOM 1874 C C . ASN A 1 231 ? -0.313 10.365 4.635 1.00 98.06 231 ASN A C 1
ATOM 1876 O O . ASN A 1 231 ? -0.053 10.168 5.822 1.00 98.06 231 ASN A O 1
ATOM 1880 N N . MET A 1 232 ? -1.562 10.303 4.171 1.00 98.25 232 MET A N 1
ATOM 1881 C CA . MET A 1 232 ? -2.714 10.055 5.042 1.00 98.25 232 MET A CA 1
ATOM 1882 C C . MET A 1 232 ? -2.776 8.611 5.538 1.00 98.25 232 MET A C 1
ATOM 1884 O O . MET A 1 232 ? -3.095 8.389 6.705 1.00 98.25 232 MET A O 1
ATOM 1888 N N . THR A 1 233 ? -2.380 7.644 4.708 1.00 97.94 233 THR A N 1
ATOM 1889 C CA . THR A 1 233 ? -2.219 6.246 5.134 1.00 97.94 233 THR A CA 1
ATOM 1890 C C . THR A 1 233 ? -1.138 6.140 6.212 1.00 97.94 233 THR A C 1
ATOM 1892 O O . THR A 1 233 ? -1.378 5.582 7.280 1.00 97.94 233 THR A O 1
ATOM 1895 N N . ASN A 1 234 ? 0.030 6.757 6.010 1.00 98.19 234 ASN A N 1
ATOM 1896 C CA . ASN A 1 234 ? 1.084 6.798 7.027 1.00 98.19 234 ASN A CA 1
ATOM 1897 C C . ASN A 1 234 ? 0.617 7.435 8.333 1.00 98.19 234 ASN A C 1
ATOM 1899 O O . ASN A 1 234 ? 0.845 6.870 9.401 1.00 98.19 234 ASN A O 1
ATOM 1903 N N . LYS A 1 235 ? -0.092 8.566 8.251 1.00 98.00 235 LYS A N 1
ATOM 1904 C CA . LYS A 1 235 ? -0.666 9.222 9.425 1.00 98.00 235 LYS A CA 1
ATOM 1905 C C . LYS A 1 235 ? -1.595 8.275 10.188 1.00 98.00 235 LYS A C 1
ATOM 1907 O O . LYS A 1 235 ? -1.422 8.119 11.397 1.00 98.00 235 LYS A O 1
ATOM 1912 N N . PHE A 1 236 ? -2.514 7.593 9.503 1.00 97.81 236 PHE A N 1
ATOM 1913 C CA . PHE A 1 236 ? -3.406 6.607 10.122 1.00 97.81 236 PHE A CA 1
ATOM 1914 C C . PHE A 1 236 ? -2.628 5.502 10.860 1.00 97.81 236 PHE A C 1
ATOM 1916 O O . PHE A 1 236 ? -2.946 5.160 12.000 1.00 97.81 236 PHE A O 1
ATOM 1923 N N . TRP A 1 237 ? -1.551 4.999 10.251 1.00 96.81 237 TRP A N 1
ATOM 1924 C CA . TRP A 1 237 ? -0.693 3.949 10.815 1.00 96.81 237 TRP A CA 1
ATOM 1925 C C . TRP A 1 237 ? 0.406 4.455 11.765 1.00 96.81 237 TRP A C 1
ATOM 1927 O O . TRP A 1 237 ? 1.228 3.663 12.235 1.00 96.81 237 TRP A O 1
ATOM 1937 N N . GLY A 1 238 ? 0.418 5.750 12.094 1.00 96.94 238 GLY A N 1
ATOM 1938 C CA . GLY A 1 238 ? 1.345 6.317 13.071 1.00 96.94 238 GLY A CA 1
ATOM 1939 C C . GLY A 1 238 ? 2.784 6.474 12.583 1.00 96.94 238 GLY A C 1
ATOM 1940 O O . GLY A 1 238 ? 3.691 6.498 13.410 1.00 96.94 238 GLY A O 1
ATOM 1941 N N . LEU A 1 239 ? 2.983 6.559 11.269 1.00 97.56 239 LEU A N 1
ATOM 1942 C CA . LEU A 1 239 ? 4.266 6.616 10.568 1.00 97.56 239 LEU A CA 1
ATOM 1943 C C . LEU A 1 239 ? 4.591 8.029 10.078 1.00 97.56 239 LEU A C 1
ATOM 1945 O O . LEU A 1 239 ? 3.698 8.757 9.649 1.00 97.56 239 LEU A O 1
ATOM 1949 N N . SER A 1 240 ? 5.873 8.398 10.088 1.00 96.56 240 SER A N 1
ATOM 1950 C CA . SER A 1 240 ? 6.359 9.656 9.504 1.00 96.56 240 SER A CA 1
ATOM 1951 C C . SER A 1 240 ? 7.808 9.535 9.038 1.00 96.56 240 SER A C 1
ATOM 1953 O O . SER A 1 240 ? 8.628 8.955 9.747 1.00 96.56 240 SER A O 1
ATOM 1955 N N . GLU A 1 241 ? 8.147 10.116 7.885 1.00 94.69 241 GLU A N 1
ATOM 1956 C CA . GLU A 1 241 ? 9.544 10.206 7.420 1.00 94.69 241 GLU A CA 1
ATOM 1957 C C . GLU A 1 241 ? 10.411 11.024 8.393 1.00 94.69 241 GLU A C 1
ATOM 1959 O O . GLU A 1 241 ? 11.577 10.708 8.607 1.00 94.69 241 GLU A O 1
ATOM 1964 N N . GLU A 1 242 ? 9.818 12.023 9.052 1.00 95.00 242 GLU A N 1
ATOM 1965 C CA . GLU A 1 242 ? 10.512 12.931 9.977 1.00 95.00 242 GLU A CA 1
ATOM 1966 C C . GLU A 1 242 ? 10.746 12.323 11.368 1.00 95.00 242 GLU A C 1
ATOM 1968 O O . GLU A 1 242 ? 11.499 12.864 12.181 1.00 95.00 242 GLU A O 1
ATOM 1973 N N . ALA A 1 243 ? 10.076 11.212 11.691 1.00 94.12 243 ALA A N 1
ATOM 1974 C CA . ALA A 1 243 ? 10.261 10.561 12.980 1.00 94.12 243 ALA A CA 1
ATOM 1975 C C . ALA A 1 243 ? 11.656 9.922 13.052 1.00 94.12 243 ALA A C 1
ATOM 1977 O O . ALA A 1 243 ? 12.090 9.238 12.131 1.00 94.12 243 ALA A O 1
ATOM 1978 N N . THR A 1 244 ? 12.348 10.128 14.173 1.00 90.81 244 THR A N 1
ATOM 1979 C CA . THR A 1 244 ? 13.691 9.576 14.438 1.00 90.81 244 THR A CA 1
ATOM 1980 C C . THR A 1 244 ? 13.666 8.372 15.383 1.00 90.81 244 THR A C 1
ATOM 1982 O O . THR A 1 244 ? 14.710 7.813 15.723 1.00 90.81 244 THR A O 1
ATOM 1985 N N . ASP A 1 245 ? 12.473 7.969 15.821 1.00 90.69 245 ASP A N 1
ATOM 1986 C CA . ASP A 1 245 ? 12.232 6.828 16.697 1.00 90.69 245 ASP A CA 1
ATOM 1987 C C . ASP A 1 245 ? 11.658 5.628 15.913 1.00 90.69 245 ASP A C 1
ATOM 1989 O O . ASP A 1 245 ? 11.772 5.530 14.692 1.00 90.69 245 ASP A O 1
ATOM 1993 N N . ILE A 1 246 ? 11.033 4.682 16.618 1.00 91.12 246 ILE A N 1
ATOM 1994 C CA . ILE A 1 246 ? 10.413 3.492 16.015 1.00 91.12 246 ILE A CA 1
ATOM 1995 C C . ILE A 1 246 ? 9.260 3.816 15.046 1.00 91.12 246 ILE A C 1
ATOM 1997 O O . ILE A 1 246 ? 8.825 2.941 14.301 1.00 91.12 246 ILE A O 1
ATOM 2001 N N . ASN A 1 247 ? 8.757 5.050 15.031 1.00 95.12 247 ASN A N 1
ATOM 2002 C CA . ASN A 1 247 ? 7.670 5.492 14.159 1.00 95.12 247 ASN A CA 1
ATOM 2003 C C . ASN A 1 247 ? 8.171 6.054 12.818 1.00 95.12 247 ASN A C 1
ATOM 2005 O O . ASN A 1 247 ? 7.368 6.540 12.020 1.00 95.12 247 ASN A O 1
ATOM 2009 N N . HIS A 1 248 ? 9.480 5.972 12.557 1.00 95.81 248 HIS A N 1
ATOM 2010 C CA . HIS A 1 248 ? 10.070 6.337 11.273 1.00 95.81 248 HIS A CA 1
ATOM 2011 C C . HIS A 1 248 ? 9.442 5.557 10.110 1.00 95.81 248 HIS A C 1
ATOM 2013 O O . HIS A 1 248 ? 9.258 4.337 10.192 1.00 95.81 248 HIS A O 1
ATOM 2019 N N . LYS A 1 249 ? 9.144 6.269 9.019 1.00 97.06 249 LYS A N 1
ATOM 2020 C CA . LYS A 1 249 ? 8.761 5.691 7.733 1.00 97.06 249 LYS A CA 1
ATOM 2021 C C . LYS A 1 249 ? 9.942 5.693 6.775 1.00 97.06 249 LYS A C 1
ATOM 2023 O O . LYS A 1 249 ? 10.428 6.748 6.391 1.00 97.06 249 LYS A O 1
ATOM 2028 N N . TYR A 1 250 ? 10.332 4.506 6.332 1.00 95.88 250 TYR A N 1
ATOM 2029 C CA . TYR A 1 250 ? 11.365 4.306 5.327 1.00 95.88 250 TYR A CA 1
ATOM 2030 C C . TYR A 1 250 ? 10.838 4.604 3.916 1.00 95.88 250 TYR A C 1
ATOM 2032 O O . TYR A 1 250 ? 9.665 4.371 3.606 1.00 95.88 250 TYR A O 1
ATOM 2040 N N . SER A 1 251 ? 11.735 5.044 3.037 1.00 94.50 251 SER A N 1
ATOM 2041 C CA . SER A 1 251 ? 11.471 5.582 1.693 1.00 94.50 251 SER A CA 1
ATOM 2042 C C . SER A 1 251 ? 11.028 4.561 0.633 1.00 94.50 251 SER A C 1
ATOM 2044 O O . SER A 1 251 ? 10.947 4.908 -0.546 1.00 94.50 251 SER A O 1
ATOM 2046 N N . GLN A 1 252 ? 10.750 3.306 1.008 1.00 97.50 252 GLN A N 1
ATOM 2047 C CA . GLN A 1 252 ? 10.304 2.275 0.065 1.00 97.50 252 GLN A CA 1
ATOM 2048 C C . GLN A 1 252 ? 9.047 2.712 -0.694 1.00 97.50 252 GLN A C 1
ATOM 2050 O O . GLN A 1 252 ? 8.053 3.114 -0.080 1.00 97.50 252 GLN A O 1
ATOM 2055 N N . TYR A 1 253 ? 9.075 2.531 -2.013 1.00 98.31 253 TYR A N 1
ATOM 2056 C CA . TYR A 1 253 ? 7.928 2.77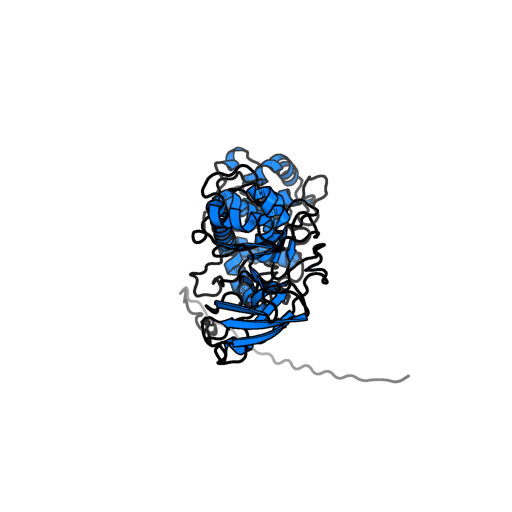6 -2.874 1.00 98.31 253 TYR A CA 1
ATOM 2057 C C . TYR A 1 253 ? 6.790 1.779 -2.629 1.00 98.31 253 TYR A C 1
ATOM 2059 O O . TYR A 1 253 ? 7.010 0.598 -2.333 1.00 98.31 253 TYR A O 1
ATOM 2067 N N . ILE A 1 254 ? 5.565 2.235 -2.873 1.00 98.56 254 ILE A N 1
ATOM 2068 C CA . ILE A 1 254 ? 4.463 1.352 -3.247 1.00 98.56 254 ILE A CA 1
ATOM 2069 C C . ILE A 1 254 ? 4.536 1.127 -4.764 1.00 98.56 254 ILE A C 1
ATOM 2071 O O . ILE A 1 254 ? 4.402 2.069 -5.546 1.00 98.56 254 ILE A O 1
ATOM 2075 N N . HIS A 1 255 ? 4.779 -0.118 -5.183 1.00 98.69 255 HIS A N 1
ATOM 2076 C CA . HIS A 1 255 ? 4.806 -0.500 -6.599 1.00 98.69 255 HIS A CA 1
ATOM 2077 C C . HIS A 1 255 ? 3.415 -0.942 -7.045 1.00 98.69 255 HIS A C 1
ATOM 2079 O O . HIS A 1 255 ? 2.894 -1.935 -6.540 1.00 98.69 255 HIS A O 1
ATOM 2085 N N . ILE A 1 256 ? 2.833 -0.221 -7.999 1.00 98.75 256 ILE A N 1
ATOM 2086 C CA . ILE A 1 256 ? 1.601 -0.598 -8.690 1.00 98.75 256 ILE A CA 1
ATOM 2087 C C . ILE A 1 256 ? 1.966 -1.410 -9.939 1.00 98.75 256 ILE A C 1
ATOM 2089 O O . ILE A 1 256 ? 2.638 -0.915 -10.846 1.00 98.75 256 ILE A O 1
ATOM 2093 N N . ALA A 1 257 ? 1.516 -2.658 -9.996 1.00 98.06 257 ALA A N 1
ATOM 2094 C CA . ALA A 1 257 ? 1.665 -3.537 -11.148 1.00 98.06 257 ALA A CA 1
ATOM 2095 C C . ALA A 1 257 ? 0.332 -3.715 -11.888 1.00 98.06 257 ALA A C 1
ATOM 2097 O O . ALA A 1 257 ? -0.741 -3.670 -11.286 1.00 98.06 257 ALA A O 1
ATOM 2098 N N . ASN A 1 258 ? 0.412 -3.947 -13.198 1.00 97.56 258 ASN A N 1
ATOM 2099 C CA . ASN A 1 258 ? -0.746 -4.082 -14.077 1.00 97.56 258 ASN A CA 1
ATOM 2100 C C . ASN A 1 258 ? -0.609 -5.309 -14.980 1.00 97.56 258 ASN A C 1
ATOM 2102 O O . ASN A 1 258 ? -0.163 -5.221 -16.122 1.00 97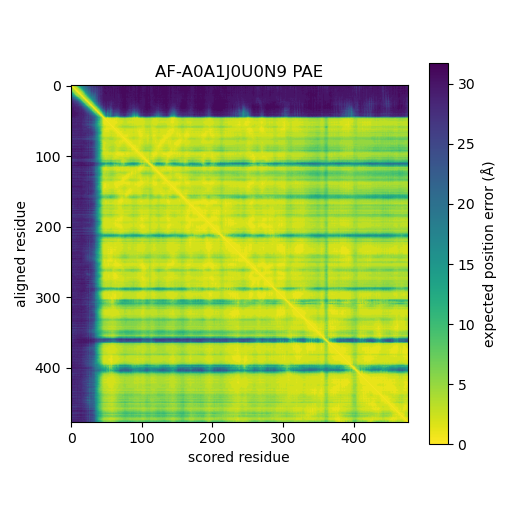.56 258 ASN A O 1
ATOM 2106 N N . ALA A 1 259 ? -0.918 -6.474 -14.429 1.00 95.81 259 ALA A N 1
ATOM 2107 C CA . ALA A 1 259 ? -0.899 -7.743 -15.145 1.00 95.81 259 ALA A CA 1
ATOM 2108 C C . ALA A 1 259 ? -2.169 -7.946 -15.977 1.00 95.81 259 ALA A C 1
ATOM 2110 O O . ALA A 1 259 ? -3.161 -7.240 -15.795 1.00 95.81 259 ALA A O 1
ATOM 2111 N N . ASP A 1 260 ? -2.168 -8.943 -16.859 1.00 95.75 260 ASP A N 1
ATOM 2112 C CA . ASP A 1 260 ? -3.390 -9.300 -17.584 1.00 95.75 260 ASP A CA 1
ATOM 2113 C C . ASP A 1 260 ? -4.446 -9.917 -16.674 1.00 95.75 260 ASP A C 1
ATOM 2115 O O . ASP A 1 260 ? -5.635 -9.663 -16.853 1.00 95.75 260 ASP A O 1
ATOM 2119 N N . ASP A 1 261 ? -4.008 -10.682 -15.676 1.00 93.38 261 ASP A N 1
ATOM 2120 C CA . ASP A 1 261 ? -4.884 -11.364 -14.734 1.00 93.38 261 ASP A CA 1
ATOM 2121 C C . ASP A 1 261 ? -4.371 -11.255 -13.293 1.00 93.38 261 ASP A C 1
ATOM 2123 O O . ASP A 1 261 ? -3.183 -11.022 -13.048 1.00 93.38 261 ASP A O 1
ATOM 2127 N N . GLY A 1 262 ? -5.276 -11.418 -12.332 1.00 92.44 262 GLY A N 1
ATOM 2128 C CA . GLY A 1 262 ? -4.997 -11.309 -10.907 1.00 92.44 262 GLY A CA 1
ATOM 2129 C C . GLY A 1 262 ? -6.196 -11.713 -10.050 1.00 92.44 262 GLY A C 1
ATOM 2130 O O . GLY A 1 262 ? -7.318 -11.832 -10.530 1.00 92.44 262 GLY A O 1
ATOM 2131 N N . ALA A 1 263 ? -5.952 -11.943 -8.760 1.00 92.88 263 ALA A N 1
ATOM 2132 C CA . ALA A 1 263 ? -7.019 -12.246 -7.812 1.00 92.88 263 ALA A CA 1
ATOM 2133 C C . ALA A 1 263 ? -7.811 -10.982 -7.442 1.00 92.88 263 ALA A C 1
ATOM 2135 O O . ALA A 1 263 ? -7.215 -9.928 -7.214 1.00 92.88 263 ALA A O 1
ATOM 2136 N N . GLY A 1 264 ? -9.135 -11.115 -7.315 1.00 94.50 264 GLY A N 1
ATOM 2137 C CA . GLY A 1 264 ? -10.018 -10.009 -6.937 1.00 94.50 264 GLY A CA 1
ATOM 2138 C C . GLY A 1 264 ? -10.067 -8.889 -7.979 1.00 94.50 264 GLY A C 1
ATOM 2139 O O . GLY A 1 264 ? -9.514 -9.010 -9.068 1.00 94.50 264 GLY A O 1
ATOM 2140 N N . TYR A 1 265 ? -10.749 -7.791 -7.641 1.00 97.06 265 TYR A N 1
ATOM 2141 C CA . TYR A 1 265 ? -10.752 -6.590 -8.481 1.00 97.06 265 TYR A CA 1
ATOM 2142 C C . TYR A 1 265 ? -9.352 -5.969 -8.547 1.00 97.06 265 TYR A C 1
ATOM 2144 O O . TYR A 1 265 ? -8.836 -5.739 -9.633 1.00 97.06 265 TYR A O 1
ATOM 2152 N N . ALA A 1 266 ? -8.730 -5.781 -7.386 1.00 97.88 266 ALA A N 1
ATOM 2153 C CA . ALA A 1 266 ? -7.323 -5.467 -7.184 1.00 97.88 266 ALA A CA 1
ATOM 2154 C C . ALA A 1 266 ? -6.822 -6.311 -5.994 1.00 97.88 266 ALA A C 1
ATOM 2156 O O . ALA A 1 266 ? -7.628 -6.967 -5.330 1.00 97.88 266 ALA A O 1
ATOM 2157 N N . ASN A 1 267 ? -5.508 -6.375 -5.767 1.00 97.31 267 ASN A N 1
ATOM 2158 C CA . ASN A 1 267 ? -4.960 -7.078 -4.601 1.00 97.31 267 ASN A CA 1
ATOM 2159 C C . ASN A 1 267 ? -3.576 -6.563 -4.181 1.00 97.31 267 ASN A C 1
ATOM 2161 O O . ASN A 1 267 ? -2.785 -6.111 -5.013 1.00 97.31 267 ASN A O 1
ATOM 2165 N N . ALA A 1 268 ? -3.229 -6.748 -2.910 1.00 97.31 268 ALA A N 1
ATOM 2166 C CA . ALA A 1 268 ? -1.910 -6.469 -2.354 1.00 97.31 268 ALA A CA 1
ATOM 2167 C C . ALA A 1 268 ? -1.185 -7.753 -1.925 1.00 97.31 268 ALA A C 1
ATOM 2169 O O . ALA A 1 268 ? -1.757 -8.633 -1.285 1.00 97.31 268 ALA A O 1
ATOM 2170 N N . THR A 1 269 ? 0.105 -7.843 -2.244 1.00 96.19 269 THR A N 1
ATOM 2171 C CA . THR A 1 269 ? 1.003 -8.900 -1.756 1.00 96.19 269 THR A CA 1
ATOM 2172 C C . THR A 1 269 ? 2.355 -8.292 -1.395 1.00 96.19 269 THR A C 1
ATOM 2174 O O . THR A 1 269 ? 2.569 -7.089 -1.548 1.00 96.19 269 THR A O 1
ATOM 2177 N N . ASP A 1 270 ? 3.296 -9.113 -0.929 1.00 96.31 270 ASP A N 1
ATOM 2178 C CA . ASP A 1 270 ? 4.675 -8.670 -0.734 1.00 96.31 270 ASP A CA 1
ATOM 2179 C C . ASP A 1 270 ? 5.217 -7.934 -1.968 1.00 96.31 270 ASP A C 1
ATOM 2181 O O . ASP A 1 270 ? 5.184 -8.452 -3.083 1.00 96.31 270 ASP A O 1
ATOM 2185 N N . GLY A 1 271 ? 5.729 -6.725 -1.745 1.00 97.19 271 GLY A N 1
ATOM 2186 C CA . GLY A 1 271 ? 6.441 -5.923 -2.732 1.00 97.19 271 GLY A CA 1
ATOM 2187 C C . GLY A 1 271 ? 5.566 -5.089 -3.667 1.00 97.19 271 GLY A C 1
ATOM 2188 O O . GLY A 1 271 ? 6.114 -4.200 -4.319 1.00 97.19 271 GLY A O 1
ATOM 2189 N N . ARG A 1 272 ? 4.244 -5.320 -3.742 1.00 97.75 272 ARG A N 1
ATOM 2190 C CA . ARG A 1 272 ? 3.392 -4.675 -4.758 1.00 97.75 272 ARG A CA 1
ATOM 2191 C C . ARG A 1 272 ? 1.893 -4.660 -4.451 1.00 97.75 272 ARG A C 1
ATOM 2193 O O . ARG A 1 272 ? 1.345 -5.575 -3.837 1.00 97.75 272 ARG A O 1
ATOM 2200 N N . VAL A 1 273 ? 1.208 -3.687 -5.040 1.00 98.50 273 VAL A N 1
ATOM 2201 C CA . VAL A 1 273 ? -0.244 -3.710 -5.276 1.00 98.50 273 VAL A CA 1
ATOM 2202 C C . VAL A 1 273 ? -0.500 -3.997 -6.759 1.00 98.50 273 VAL A C 1
ATOM 2204 O O . VAL A 1 273 ? 0.281 -3.587 -7.614 1.00 98.50 273 VAL A O 1
ATOM 2207 N N . MET A 1 274 ? -1.545 -4.755 -7.079 1.00 98.06 274 MET A N 1
ATOM 2208 C CA . MET A 1 274 ? -1.861 -5.208 -8.436 1.00 98.06 274 MET A CA 1
ATOM 2209 C C . MET A 1 274 ? -3.241 -4.726 -8.855 1.00 98.06 274 MET A C 1
ATOM 2211 O O . MET A 1 274 ? -4.222 -4.967 -8.157 1.00 98.06 274 MET A O 1
ATOM 2215 N N . PHE A 1 275 ? -3.297 -4.120 -10.036 1.00 98.25 275 PHE A N 1
ATOM 2216 C CA . PHE A 1 275 ? -4.510 -3.668 -10.707 1.00 98.25 275 PHE A CA 1
ATOM 2217 C C . PHE A 1 275 ? -4.603 -4.405 -12.050 1.00 98.25 275 PHE A C 1
ATOM 2219 O O . PHE A 1 275 ? -4.056 -3.915 -13.038 1.00 98.25 275 PHE A O 1
ATOM 2226 N N . PRO A 1 276 ? -5.182 -5.620 -12.093 1.00 97.31 276 PRO A N 1
ATOM 2227 C CA . PRO A 1 276 ? -5.180 -6.453 -13.291 1.00 97.31 276 PRO A CA 1
ATOM 2228 C C . PRO A 1 276 ? -6.145 -5.946 -14.374 1.00 97.31 276 PRO A C 1
ATOM 2230 O O . PRO A 1 276 ? -7.095 -5.209 -14.107 1.00 97.31 276 PRO A O 1
ATOM 2233 N N . ASN A 1 277 ? -5.912 -6.373 -15.615 1.00 96.69 277 ASN A N 1
ATOM 2234 C CA . ASN A 1 277 ? -6.756 -6.016 -16.760 1.00 96.69 277 ASN A CA 1
ATOM 2235 C C . ASN A 1 277 ? -8.044 -6.829 -16.820 1.00 96.69 277 ASN A C 1
ATOM 2237 O O . ASN A 1 277 ? -9.055 -6.316 -17.292 1.00 96.69 277 ASN A O 1
ATOM 2241 N N . SER A 1 278 ? -8.021 -8.075 -16.338 1.00 96.38 278 SER A N 1
ATOM 2242 C CA . SER A 1 278 ? -9.172 -8.985 -16.341 1.00 96.38 278 SER A CA 1
ATOM 2243 C C . SER A 1 278 ? -10.394 -8.434 -15.597 1.00 96.38 278 SER A C 1
ATOM 2245 O O . SER A 1 278 ? -11.513 -8.881 -15.844 1.00 96.38 278 SER A O 1
ATOM 2247 N N . THR A 1 279 ? -10.198 -7.430 -14.738 1.00 96.81 279 THR A N 1
ATOM 2248 C CA . THR A 1 279 ? -11.240 -6.771 -13.939 1.00 96.81 279 THR A CA 1
ATOM 2249 C C . THR A 1 279 ? -11.438 -5.290 -14.267 1.00 96.81 279 THR A C 1
ATOM 2251 O O . THR A 1 279 ? -12.222 -4.635 -13.589 1.00 96.81 279 THR A O 1
ATOM 2254 N N . ASN A 1 280 ? -10.749 -4.755 -15.283 1.00 96.38 280 ASN A N 1
ATOM 2255 C CA . ASN A 1 280 ? -10.639 -3.322 -15.610 1.00 96.38 280 ASN A CA 1
ATOM 2256 C C . ASN A 1 280 ? -9.953 -2.438 -14.554 1.00 96.38 280 ASN A C 1
ATOM 2258 O O . ASN A 1 280 ? -9.812 -1.237 -14.780 1.00 96.38 280 ASN A O 1
ATOM 2262 N N . ALA A 1 281 ? -9.449 -2.993 -13.447 1.00 96.62 281 ALA A N 1
ATOM 2263 C CA . ALA A 1 281 ? -8.884 -2.191 -12.364 1.00 96.62 281 ALA A CA 1
ATOM 2264 C C . ALA A 1 281 ? -7.717 -1.295 -12.812 1.00 96.62 281 ALA A C 1
ATOM 2266 O O . ALA A 1 281 ? -7.588 -0.169 -12.334 1.00 96.62 281 ALA A O 1
ATOM 2267 N N . GLY A 1 282 ? -6.887 -1.761 -13.750 1.00 95.25 282 GLY A N 1
ATOM 2268 C CA . GLY A 1 282 ? -5.793 -0.961 -14.310 1.00 95.25 282 GLY A CA 1
ATOM 2269 C C . GLY A 1 282 ? -6.247 0.269 -15.104 1.00 95.25 282 GLY A C 1
ATOM 2270 O O . GLY A 1 282 ? -5.560 1.286 -15.079 1.00 95.25 282 GLY A O 1
ATOM 2271 N N . ASP A 1 283 ? -7.391 0.183 -15.782 1.00 94.19 283 ASP A N 1
ATOM 2272 C CA . ASP A 1 283 ? -7.993 1.283 -16.547 1.00 94.19 283 ASP A CA 1
ATOM 2273 C C . ASP A 1 283 ? -8.698 2.264 -15.599 1.00 94.19 283 ASP A C 1
ATOM 2275 O O . ASP A 1 283 ? -8.409 3.461 -15.587 1.00 94.19 283 ASP A O 1
ATOM 2279 N N . ASP A 1 284 ? -9.519 1.731 -14.690 1.00 94.56 284 ASP A N 1
ATOM 2280 C CA . ASP A 1 284 ? -10.253 2.507 -13.688 1.00 94.56 284 ASP A CA 1
ATOM 2281 C C . ASP A 1 284 ? -9.347 3.261 -12.716 1.00 94.56 284 ASP A C 1
ATOM 2283 O O . ASP A 1 284 ? -9.725 4.332 -12.223 1.00 94.56 284 ASP A O 1
ATOM 2287 N N . LEU A 1 285 ? -8.125 2.759 -12.491 1.00 93.12 285 LEU A N 1
ATOM 2288 C CA . LEU A 1 285 ? -7.109 3.460 -11.715 1.00 93.12 285 LEU A CA 1
ATOM 2289 C C . LEU A 1 285 ? -6.890 4.880 -12.224 1.00 93.12 285 LEU A C 1
ATOM 2291 O O . LEU A 1 285 ? -6.526 5.698 -11.393 1.00 93.12 285 LEU A O 1
ATOM 2295 N N . PHE A 1 286 ? -7.136 5.158 -13.513 1.00 91.50 286 PHE A N 1
ATOM 2296 C CA . PHE A 1 286 ? -6.907 6.418 -14.222 1.00 91.50 286 PHE A CA 1
ATOM 2297 C C . PHE A 1 286 ? -8.190 7.185 -14.588 1.00 91.50 286 PHE A C 1
ATOM 2299 O O . PHE A 1 286 ? -8.134 8.122 -15.375 1.00 91.50 286 PHE A O 1
ATOM 2306 N N . HIS A 1 287 ? -9.356 6.845 -14.033 1.00 86.81 287 HIS A N 1
ATOM 2307 C CA . HIS A 1 287 ? -10.615 7.537 -14.361 1.00 86.81 287 HIS A CA 1
ATOM 2308 C C . HIS A 1 287 ? -11.028 8.629 -13.363 1.00 86.81 287 HIS A C 1
ATOM 2310 O O . HIS A 1 287 ? -11.843 9.491 -13.695 1.00 86.81 287 HIS A O 1
ATOM 2316 N N . GLN A 1 288 ? -10.474 8.631 -12.148 1.00 82.12 288 GLN A N 1
ATOM 2317 C CA . GLN A 1 288 ? -10.809 9.593 -11.092 1.00 82.12 288 GLN A CA 1
ATOM 2318 C C . GLN A 1 288 ? -9.537 10.167 -10.468 1.00 82.12 288 GLN A C 1
ATOM 2320 O O . GLN A 1 288 ? -8.709 9.429 -9.944 1.00 82.12 288 GLN A O 1
ATOM 2325 N N . THR A 1 289 ? -9.388 11.495 -10.495 1.00 80.38 289 THR A N 1
ATOM 2326 C CA . THR A 1 289 ? -8.200 12.189 -9.960 1.00 80.38 289 THR A CA 1
ATOM 2327 C C . THR A 1 289 ? -8.229 12.353 -8.447 1.00 80.38 289 THR A C 1
ATOM 2329 O O . THR A 1 289 ? -7.176 12.491 -7.840 1.00 80.38 289 THR A O 1
ATOM 2332 N N . ARG A 1 290 ? -9.423 12.378 -7.837 1.00 83.94 290 ARG A N 1
ATOM 2333 C CA . ARG A 1 290 ? -9.604 12.672 -6.408 1.00 83.94 290 ARG A CA 1
ATOM 2334 C C . ARG A 1 290 ? -9.779 11.408 -5.578 1.00 83.94 290 ARG A C 1
ATOM 2336 O O . ARG A 1 290 ? -8.963 11.148 -4.703 1.00 83.94 290 ARG A O 1
ATOM 2343 N N . ASP A 1 291 ? -10.826 10.625 -5.830 1.00 89.12 291 ASP A N 1
ATOM 2344 C CA . ASP A 1 291 ? -11.117 9.426 -5.039 1.00 89.12 291 ASP A CA 1
ATOM 2345 C C . ASP A 1 291 ? -10.722 8.145 -5.777 1.00 89.12 291 ASP A C 1
ATOM 2347 O O . ASP A 1 291 ? -11.458 7.642 -6.621 1.00 89.12 291 ASP A O 1
ATOM 2351 N N . GLN A 1 292 ? -9.554 7.610 -5.428 1.00 93.62 292 GLN A N 1
ATOM 2352 C CA . GLN A 1 292 ? -9.043 6.337 -5.933 1.00 93.62 292 GLN A CA 1
ATOM 2353 C C . GLN A 1 292 ? -9.210 5.250 -4.874 1.00 93.62 292 GLN A C 1
ATOM 2355 O O . GLN A 1 292 ? -8.242 4.636 -4.431 1.00 93.62 292 GLN A O 1
ATOM 2360 N N . GLY A 1 293 ? -10.455 5.026 -4.445 1.00 94.50 293 GLY A N 1
ATOM 2361 C CA . GLY A 1 293 ? -10.781 4.151 -3.318 1.00 94.50 293 GLY A CA 1
ATOM 2362 C C . GLY A 1 293 ? -10.120 2.768 -3.364 1.00 94.50 293 GLY A C 1
ATOM 2363 O O . GLY A 1 293 ? -9.664 2.291 -2.329 1.00 94.50 293 GLY A O 1
ATOM 2364 N N . ALA A 1 294 ? -10.007 2.151 -4.546 1.00 95.56 294 ALA A N 1
ATOM 2365 C CA . ALA A 1 294 ? -9.307 0.875 -4.710 1.00 95.56 294 ALA A CA 1
ATOM 2366 C C . ALA A 1 294 ? -7.798 0.989 -4.415 1.00 95.56 294 ALA A C 1
ATOM 2368 O O . ALA A 1 294 ? -7.260 0.159 -3.693 1.00 95.56 294 ALA A O 1
ATOM 2369 N N . LEU A 1 295 ? -7.120 2.044 -4.882 1.00 97.44 295 LEU A N 1
ATOM 2370 C CA . LEU A 1 295 ? -5.708 2.287 -4.560 1.00 97.44 295 LEU A CA 1
ATOM 2371 C C . LEU A 1 295 ? -5.502 2.509 -3.064 1.00 97.44 295 LEU A C 1
ATOM 2373 O O . LEU A 1 295 ? -4.597 1.925 -2.479 1.00 97.44 295 LEU A O 1
ATOM 2377 N N . TRP A 1 296 ? -6.361 3.300 -2.423 1.00 97.50 296 TRP A N 1
ATOM 2378 C CA . TRP A 1 296 ? -6.285 3.522 -0.977 1.00 97.50 296 TRP A CA 1
ATOM 2379 C C . TRP A 1 296 ? -6.488 2.234 -0.181 1.00 97.50 296 TRP A C 1
ATOM 2381 O O . TRP A 1 296 ? -5.785 2.015 0.804 1.00 97.50 296 TRP A O 1
ATOM 2391 N N . HIS A 1 297 ? -7.421 1.386 -0.615 1.00 97.25 297 HIS A N 1
ATOM 2392 C CA . HIS A 1 297 ? -7.685 0.087 -0.006 1.00 97.25 297 HIS A CA 1
ATOM 2393 C C . HIS A 1 297 ? -6.474 -0.851 -0.135 1.00 97.25 297 HIS A C 1
ATOM 2395 O O . HIS A 1 297 ? -5.947 -1.312 0.877 1.00 97.25 297 HIS A O 1
ATOM 2401 N N . GLU A 1 298 ? -5.980 -1.080 -1.356 1.00 97.88 298 GLU A N 1
ATOM 2402 C CA . GLU A 1 298 ? -4.862 -2.005 -1.582 1.00 97.88 298 GLU A CA 1
ATOM 2403 C C . GLU A 1 298 ? -3.560 -1.510 -0.956 1.00 97.88 298 GLU A C 1
ATOM 2405 O O . GLU A 1 298 ? -2.813 -2.288 -0.363 1.00 97.88 298 GLU A O 1
ATOM 2410 N N . SER A 1 299 ? -3.294 -0.203 -1.016 1.00 97.69 299 SER A N 1
ATOM 2411 C CA . SER A 1 299 ? -2.157 0.373 -0.303 1.00 97.69 299 SER A CA 1
ATOM 2412 C C . SER A 1 299 ? -2.299 0.175 1.199 1.00 97.69 299 SER A C 1
ATOM 2414 O O . SER A 1 299 ? -1.325 -0.173 1.848 1.00 97.69 299 SER A O 1
ATOM 2416 N N . ALA A 1 300 ? -3.490 0.325 1.785 1.00 96.81 300 ALA A N 1
ATOM 2417 C CA . ALA A 1 300 ? -3.662 0.109 3.219 1.00 96.81 300 ALA A CA 1
ATOM 2418 C C . ALA A 1 300 ? -3.369 -1.340 3.642 1.00 96.81 300 ALA A C 1
ATOM 2420 O O . ALA A 1 300 ? -2.787 -1.540 4.713 1.00 96.81 300 ALA A O 1
ATOM 2421 N N . HIS A 1 301 ? -3.681 -2.340 2.807 1.00 95.94 301 HIS A N 1
ATOM 2422 C CA . HIS A 1 301 ? -3.312 -3.739 3.065 1.00 95.94 301 HIS A CA 1
ATOM 2423 C C . HIS A 1 301 ? -1.807 -3.917 3.296 1.00 95.94 301 HIS A C 1
ATOM 2425 O O . HIS A 1 301 ? -1.421 -4.682 4.185 1.00 95.94 301 HIS A O 1
ATOM 2431 N N . THR A 1 302 ? -0.947 -3.148 2.615 1.00 96.19 302 THR A N 1
ATOM 2432 C CA . THR A 1 302 ? 0.517 -3.237 2.793 1.00 96.19 302 THR A CA 1
ATOM 2433 C C . THR A 1 302 ? 1.019 -2.686 4.130 1.00 96.19 302 THR A C 1
ATOM 2435 O O . THR A 1 302 ? 2.150 -2.982 4.529 1.00 96.19 302 THR A O 1
ATOM 2438 N N . TYR A 1 303 ? 0.185 -1.920 4.839 1.00 94.88 303 TYR A N 1
ATOM 2439 C CA . TYR A 1 303 ? 0.472 -1.349 6.157 1.00 94.88 303 TYR A CA 1
ATOM 2440 C C . TYR A 1 303 ? -0.106 -2.158 7.308 1.00 94.88 303 TYR A C 1
ATOM 2442 O O . TYR A 1 303 ? 0.345 -2.011 8.443 1.00 94.88 303 TYR A O 1
ATOM 2450 N N . THR A 1 304 ? -1.123 -2.971 7.027 1.00 87.31 304 THR A N 1
ATOM 2451 C CA . THR A 1 304 ? -1.907 -3.625 8.064 1.00 87.31 304 THR A CA 1
ATOM 2452 C C . THR A 1 304 ? -1.044 -4.378 9.080 1.00 87.31 304 THR A C 1
ATOM 2454 O O . THR A 1 304 ? -0.137 -5.117 8.715 1.00 87.31 304 THR A O 1
ATOM 2457 N N . ALA A 1 305 ? -1.346 -4.214 10.370 1.00 80.75 305 ALA A N 1
ATOM 2458 C CA . ALA A 1 305 ? -0.630 -4.869 11.468 1.00 80.75 305 ALA A CA 1
ATOM 2459 C C . ALA A 1 305 ? -1.474 -5.998 12.106 1.00 80.75 305 ALA A C 1
ATOM 2461 O O . ALA A 1 305 ? -2.680 -5.834 12.295 1.00 80.75 305 ALA A O 1
ATOM 2462 N N . ALA A 1 306 ? -0.899 -7.159 12.428 1.00 80.38 306 ALA A N 1
ATOM 2463 C CA . ALA A 1 306 ? -1.672 -8.361 12.788 1.00 80.38 306 ALA A CA 1
ATOM 2464 C C . ALA A 1 306 ? -2.456 -8.281 14.125 1.00 80.38 306 ALA A C 1
ATOM 2466 O O . ALA A 1 306 ? -3.433 -9.010 14.320 1.00 80.38 306 ALA A O 1
ATOM 2467 N N . GLN A 1 307 ? -2.087 -7.373 15.034 1.00 81.69 307 GLN A N 1
ATOM 2468 C CA . GLN A 1 307 ? -2.461 -7.389 16.462 1.00 81.69 307 GLN A CA 1
ATOM 2469 C C . GLN A 1 307 ? -3.946 -7.147 16.742 1.00 81.69 307 GLN A C 1
ATOM 2471 O O . GLN A 1 307 ? -4.448 -7.568 17.781 1.00 81.69 307 GLN A O 1
ATOM 2476 N N . TYR A 1 308 ? -4.649 -6.469 15.835 1.00 83.94 308 TYR A N 1
ATOM 2477 C CA . TYR A 1 308 ? -6.102 -6.282 15.906 1.00 83.94 308 TYR A CA 1
ATOM 2478 C C . TYR A 1 308 ? -6.798 -6.757 14.625 1.00 83.94 308 TYR A C 1
ATOM 2480 O O . TYR A 1 308 ? -7.801 -6.199 14.189 1.00 83.94 308 TYR A O 1
ATOM 2488 N N . THR A 1 309 ? -6.243 -7.809 14.012 1.00 85.69 309 THR A N 1
ATOM 2489 C CA . THR A 1 309 ? -6.884 -8.549 12.916 1.00 85.69 309 THR A CA 1
ATOM 2490 C C . THR A 1 309 ? -7.602 -9.753 13.495 1.00 85.69 309 THR A C 1
ATOM 2492 O O . THR A 1 309 ? -6.978 -10.793 13.717 1.00 85.69 309 THR A O 1
ATOM 2495 N N . PHE A 1 310 ? -8.884 -9.592 13.787 1.00 86.06 310 PHE A N 1
ATOM 2496 C CA . PHE A 1 310 ? -9.726 -10.671 14.286 1.00 86.06 310 PHE A CA 1
ATOM 2497 C C . PHE A 1 310 ? -10.214 -11.544 13.118 1.00 86.06 310 PHE A C 1
ATOM 2499 O O . PHE A 1 310 ? -10.092 -11.156 11.947 1.00 86.06 310 PHE A O 1
ATOM 2506 N N . SER A 1 311 ? -10.811 -12.699 13.410 1.00 85.31 311 SER A N 1
ATOM 2507 C CA . SER A 1 311 ? -11.520 -13.464 12.384 1.00 85.31 311 SER A CA 1
ATOM 2508 C C . SER A 1 311 ? -12.541 -12.595 11.660 1.00 85.31 311 SER A C 1
ATOM 2510 O O . SER A 1 311 ? -13.254 -11.777 12.250 1.00 85.31 311 SER A O 1
ATOM 2512 N N . ASN A 1 312 ? -12.601 -12.778 10.341 1.00 85.25 312 ASN A N 1
ATOM 2513 C CA . ASN A 1 312 ? -13.540 -12.089 9.461 1.00 85.25 312 ASN A CA 1
ATOM 2514 C C . ASN A 1 312 ? -13.407 -10.547 9.475 1.00 85.25 312 ASN A C 1
ATOM 2516 O O . ASN A 1 312 ? -14.390 -9.858 9.198 1.00 85.25 312 ASN A O 1
ATOM 2520 N N . THR A 1 313 ? -12.229 -9.992 9.810 1.00 87.38 313 THR A N 1
ATOM 2521 C CA . THR A 1 313 ? -11.926 -8.544 9.712 1.00 87.38 313 THR A CA 1
ATOM 2522 C C . THR A 1 313 ? -10.734 -8.230 8.796 1.00 87.38 313 THR A C 1
ATOM 2524 O O . THR A 1 313 ? -10.099 -7.184 8.956 1.00 87.38 313 THR A O 1
ATOM 2527 N N . GLY A 1 314 ? -10.380 -9.139 7.877 1.00 85.44 314 GLY A N 1
ATOM 2528 C CA . GLY A 1 314 ? -9.245 -8.970 6.955 1.00 85.44 314 GLY A CA 1
ATOM 2529 C C . GLY A 1 314 ? -9.341 -7.674 6.145 1.00 85.44 314 GLY A C 1
ATOM 2530 O O . GLY A 1 314 ? -8.443 -6.839 6.217 1.00 85.44 314 GLY A O 1
ATOM 2531 N N . GLU A 1 315 ? -10.491 -7.453 5.506 1.00 91.31 315 GLU A N 1
ATOM 2532 C CA . GLU A 1 315 ? -10.780 -6.264 4.687 1.00 91.31 315 GLU A CA 1
ATOM 2533 C C . GLU A 1 315 ? -11.093 -5.007 5.509 1.00 91.31 315 GLU A C 1
ATOM 2535 O O . GLU A 1 315 ? -10.864 -3.877 5.081 1.00 91.31 315 GLU A O 1
ATOM 2540 N N . THR A 1 316 ? -11.595 -5.183 6.733 1.00 92.12 316 THR A N 1
ATOM 2541 C CA . THR A 1 316 ? -12.147 -4.091 7.544 1.00 92.12 316 THR A CA 1
ATOM 2542 C C . THR A 1 316 ? -11.128 -2.989 7.829 1.00 92.12 316 THR A C 1
ATOM 2544 O O . THR A 1 316 ? -11.467 -1.813 7.796 1.00 92.12 316 THR A O 1
ATOM 2547 N N . ARG A 1 317 ? -9.868 -3.321 8.117 1.00 90.88 317 ARG A N 1
ATOM 2548 C CA . ARG A 1 317 ? -8.873 -2.305 8.515 1.00 90.88 317 ARG A CA 1
ATOM 2549 C C . ARG A 1 317 ? -8.352 -1.504 7.328 1.00 90.88 317 ARG A C 1
ATOM 2551 O O . ARG A 1 317 ? -8.147 -0.299 7.466 1.00 90.88 317 ARG A O 1
ATOM 2558 N N . ALA A 1 318 ? -8.175 -2.161 6.182 1.00 94.38 318 ALA A N 1
ATOM 2559 C CA . ALA A 1 318 ? -7.864 -1.481 4.932 1.00 94.38 318 ALA A CA 1
ATOM 2560 C C . ALA A 1 318 ? -8.985 -0.500 4.568 1.00 94.38 318 ALA A C 1
ATOM 2562 O O . ALA A 1 318 ? -8.721 0.660 4.261 1.00 94.38 318 ALA A O 1
ATOM 2563 N N . GLU A 1 319 ? -10.240 -0.918 4.749 1.00 96.12 319 GLU A N 1
ATOM 2564 C CA . GLU A 1 319 ? -11.412 -0.062 4.581 1.00 96.12 319 GLU A CA 1
ATOM 2565 C C . GLU A 1 319 ? -11.438 1.140 5.541 1.00 96.12 319 GLU A C 1
ATOM 2567 O O . GLU A 1 319 ? -11.667 2.265 5.102 1.00 96.12 319 GLU A O 1
ATOM 2572 N N . VAL A 1 320 ? -11.131 0.961 6.830 1.00 96.69 320 VAL A N 1
ATOM 2573 C CA . VAL A 1 320 ? -11.056 2.081 7.793 1.00 96.69 320 VAL A CA 1
ATOM 2574 C C . VAL A 1 320 ? -9.955 3.077 7.400 1.00 96.69 320 VAL A C 1
ATOM 2576 O O . VAL A 1 320 ? -10.182 4.287 7.422 1.00 96.69 320 VAL A O 1
ATOM 2579 N N . SER A 1 321 ? -8.782 2.584 6.988 1.00 96.94 321 SER A N 1
ATOM 2580 C CA . SER A 1 321 ? -7.691 3.430 6.485 1.00 96.94 321 SER A CA 1
ATOM 2581 C C . SER A 1 321 ? -8.094 4.164 5.201 1.00 96.94 321 SER A C 1
ATOM 2583 O O . SER A 1 321 ? -7.822 5.355 5.067 1.00 96.94 321 SER A O 1
ATOM 2585 N N . LYS A 1 322 ? -8.792 3.500 4.269 1.00 96.69 322 LYS A N 1
ATOM 2586 C CA . LYS A 1 322 ? -9.351 4.147 3.073 1.00 96.69 322 LYS A CA 1
ATOM 2587 C C . LYS A 1 322 ? -10.323 5.259 3.451 1.00 96.69 322 LYS A C 1
ATOM 2589 O O . LYS A 1 322 ? -10.208 6.355 2.910 1.00 96.69 322 LYS A O 1
ATOM 2594 N N . VAL A 1 323 ? -11.255 5.005 4.371 1.00 96.75 323 VAL A N 1
ATOM 2595 C CA . VAL A 1 323 ? -12.220 6.015 4.833 1.00 96.75 323 VAL A CA 1
ATOM 2596 C C . VAL A 1 323 ? -11.493 7.226 5.423 1.00 96.75 323 VAL A C 1
ATOM 2598 O O . VAL A 1 323 ? -11.883 8.359 5.147 1.00 96.75 323 VAL A O 1
ATOM 2601 N N . TYR A 1 324 ? -10.394 7.015 6.153 1.00 97.50 324 TYR A N 1
ATOM 2602 C CA . TYR A 1 324 ? -9.546 8.098 6.658 1.00 97.50 324 TYR A CA 1
ATOM 2603 C C . TYR A 1 324 ? -8.933 8.945 5.527 1.00 97.50 324 TYR A C 1
ATOM 2605 O O . TYR A 1 324 ? -8.998 10.178 5.559 1.00 97.50 324 TYR A O 1
ATOM 2613 N N . VAL A 1 325 ? -8.387 8.303 4.487 1.00 97.44 325 VAL A N 1
ATOM 2614 C CA . VAL A 1 325 ? -7.868 8.998 3.294 1.00 97.44 325 VAL A CA 1
ATOM 2615 C C . VAL A 1 325 ? -8.992 9.763 2.587 1.00 97.44 325 VAL A C 1
ATOM 2617 O O . VAL A 1 325 ? -8.854 10.955 2.316 1.00 97.44 325 VAL A O 1
ATOM 2620 N N . GLN A 1 326 ? -10.138 9.126 2.354 1.00 95.50 326 GLN A N 1
ATOM 2621 C CA . GLN A 1 326 ? -11.314 9.738 1.732 1.00 95.50 326 GLN A CA 1
ATOM 2622 C C . GLN A 1 326 ? -11.821 10.957 2.518 1.00 95.50 326 GLN A C 1
ATOM 2624 O O . GLN A 1 326 ? -12.091 12.003 1.924 1.00 95.50 326 GLN A O 1
ATOM 2629 N N . GLN A 1 327 ? -11.864 10.881 3.850 1.00 94.44 327 GLN A N 1
ATOM 2630 C CA . GLN A 1 327 ? -12.251 12.008 4.697 1.00 94.44 327 GLN A CA 1
ATOM 2631 C C . GLN A 1 327 ? -11.307 13.205 4.506 1.00 94.44 327 GLN A C 1
ATOM 2633 O O . GLN A 1 327 ? -11.772 14.338 4.364 1.00 94.44 327 GLN A O 1
ATOM 2638 N N . SER A 1 328 ? -9.991 12.972 4.431 1.00 95.31 328 SER A N 1
ATOM 2639 C CA . SER A 1 328 ? -9.007 14.039 4.170 1.00 95.31 328 SER A CA 1
ATOM 2640 C C . SER A 1 328 ? -9.215 14.716 2.808 1.00 95.31 328 SER A C 1
ATOM 2642 O O . SER A 1 328 ? -8.944 15.905 2.640 1.00 95.31 328 SER A O 1
ATOM 2644 N N . LEU A 1 329 ? -9.767 13.967 1.852 1.00 94.62 329 LEU A N 1
ATOM 2645 C CA . LEU A 1 329 ? -10.132 14.429 0.522 1.00 94.62 329 LEU A CA 1
ATOM 2646 C C . LEU A 1 329 ? -11.538 15.032 0.480 1.00 94.62 329 LEU A C 1
ATOM 2648 O O . LEU A 1 329 ? -12.015 15.327 -0.611 1.00 94.62 329 LEU A O 1
ATOM 2652 N N . ARG A 1 330 ? -12.219 15.221 1.620 1.00 92.81 330 ARG A N 1
ATOM 2653 C CA . ARG A 1 330 ? -13.625 15.666 1.727 1.00 92.81 330 ARG A CA 1
ATOM 2654 C C . ARG A 1 330 ? -14.594 14.798 0.913 1.00 92.81 330 ARG A C 1
ATOM 2656 O O . ARG A 1 330 ? -15.552 15.311 0.335 1.00 92.81 330 ARG A O 1
ATOM 2663 N N . VAL A 1 331 ? -14.297 13.507 0.799 1.00 92.44 331 VAL A N 1
ATOM 2664 C CA . VAL A 1 331 ? -15.223 12.492 0.294 1.00 92.44 331 VAL A CA 1
ATOM 2665 C C . VAL A 1 331 ? -16.049 12.013 1.481 1.00 92.44 331 VAL A C 1
ATOM 2667 O O . VAL A 1 331 ? -15.514 11.798 2.571 1.00 92.44 331 VAL A O 1
ATOM 2670 N N . LYS A 1 332 ? -17.362 11.882 1.285 1.00 89.38 332 LYS A N 1
ATOM 2671 C CA . LYS A 1 332 ? -18.269 11.409 2.330 1.00 89.38 332 LYS A CA 1
ATOM 2672 C C . LYS A 1 332 ? -17.866 9.988 2.761 1.00 89.38 332 LYS A C 1
ATOM 2674 O O . LYS A 1 332 ? -17.774 9.116 1.897 1.00 89.38 332 LYS A O 1
ATOM 2679 N N . PRO A 1 333 ? -17.658 9.723 4.066 1.00 90.69 333 PRO A N 1
ATOM 2680 C CA . PRO A 1 333 ? -17.390 8.377 4.555 1.00 90.69 333 PRO A CA 1
ATOM 2681 C C . PRO A 1 333 ? -18.516 7.407 4.183 1.00 90.69 333 PRO A C 1
ATOM 2683 O O . PRO A 1 333 ? -19.663 7.575 4.600 1.00 90.69 333 PRO A O 1
ATOM 2686 N N . LYS A 1 334 ? -18.174 6.349 3.445 1.00 91.12 334 LYS A N 1
ATOM 2687 C CA . LYS A 1 334 ? -19.138 5.347 2.970 1.00 91.12 334 LYS A CA 1
ATOM 2688 C C . LYS A 1 334 ? -19.872 4.608 4.102 1.00 91.12 334 LYS A C 1
ATOM 2690 O O . LYS A 1 334 ? -20.988 4.148 3.904 1.00 91.12 334 LYS A O 1
ATOM 2695 N N . VAL A 1 335 ? -19.329 4.589 5.323 1.00 92.81 335 VAL A N 1
ATOM 2696 C CA . VAL A 1 335 ? -19.999 4.035 6.521 1.00 92.81 335 VAL A CA 1
ATOM 2697 C C . VAL A 1 335 ? -21.408 4.591 6.766 1.00 92.81 335 VAL A C 1
ATOM 2699 O O . VAL A 1 335 ? -22.241 3.883 7.325 1.00 92.81 335 VAL A O 1
ATOM 2702 N N . PHE A 1 336 ? -21.706 5.824 6.339 1.00 93.62 336 PHE A N 1
ATOM 2703 C CA . PHE A 1 336 ? -23.039 6.414 6.505 1.00 93.62 336 PHE A CA 1
ATOM 2704 C C . PHE A 1 336 ? -24.085 5.833 5.544 1.00 93.62 336 PHE A C 1
ATOM 2706 O O . PHE A 1 336 ? -25.275 5.908 5.839 1.00 93.62 336 PHE A O 1
ATOM 2713 N N . GLU A 1 337 ? -23.668 5.201 4.443 1.00 93.00 337 GLU A N 1
ATOM 2714 C CA . GLU A 1 337 ? -24.564 4.452 3.547 1.00 93.00 337 GLU A CA 1
ATOM 2715 C C . GLU A 1 337 ? -25.085 3.162 4.208 1.00 93.00 337 GLU A C 1
ATOM 2717 O O . GLU A 1 337 ? -26.107 2.624 3.794 1.00 93.00 337 GLU A O 1
ATOM 2722 N N . PHE A 1 338 ? -24.427 2.693 5.276 1.00 92.06 338 PHE A N 1
ATOM 2723 C CA . PHE A 1 338 ? -24.770 1.468 6.012 1.00 92.06 338 PHE A CA 1
ATOM 2724 C C . PHE A 1 338 ? -25.498 1.736 7.337 1.00 92.06 338 PHE A C 1
ATOM 2726 O O . PHE A 1 338 ? -25.641 0.833 8.164 1.00 92.06 338 PHE A O 1
ATOM 2733 N N . ARG A 1 339 ? -25.989 2.965 7.554 1.00 93.75 339 ARG A N 1
ATOM 2734 C CA . ARG A 1 339 ? -26.663 3.382 8.795 1.00 93.75 339 ARG A CA 1
ATOM 2735 C C . ARG A 1 339 ? -27.783 2.437 9.219 1.00 93.75 339 ARG A C 1
ATOM 2737 O O . ARG A 1 339 ? -27.818 2.040 10.382 1.00 93.75 339 ARG A O 1
ATOM 2744 N N . ASP A 1 340 ? -28.676 2.067 8.307 1.00 93.00 340 ASP A N 1
ATOM 2745 C CA . ASP A 1 340 ? -29.841 1.231 8.629 1.00 93.00 340 ASP A CA 1
ATOM 2746 C C . ASP A 1 340 ? -29.416 -0.148 9.139 1.00 93.00 340 ASP A C 1
ATOM 2748 O O . ASP A 1 340 ? -29.946 -0.660 10.127 1.00 93.00 340 ASP A O 1
ATOM 2752 N N . VAL A 1 341 ? -28.395 -0.719 8.502 1.00 92.00 341 VAL A N 1
ATOM 2753 C CA . VAL A 1 341 ? -27.825 -2.015 8.860 1.00 92.00 341 VAL A CA 1
ATOM 2754 C C . VAL A 1 341 ? -27.139 -1.954 10.226 1.00 92.00 341 VAL A C 1
ATOM 2756 O O . VAL A 1 341 ? -27.399 -2.797 11.085 1.00 92.00 341 VAL A O 1
ATOM 2759 N N . VAL A 1 342 ? -26.318 -0.927 10.462 1.00 93.81 342 VAL A N 1
ATOM 2760 C CA . VAL A 1 342 ? -25.647 -0.701 11.752 1.00 93.81 342 VAL A CA 1
ATOM 2761 C C . VAL A 1 342 ? -26.668 -0.482 12.869 1.00 93.81 342 VAL A C 1
ATOM 2763 O O . VAL A 1 342 ? -26.542 -1.057 13.949 1.00 93.81 342 VAL A O 1
ATOM 2766 N N . THR A 1 343 ? -27.719 0.292 12.599 1.00 94.56 343 THR A N 1
ATOM 2767 C CA . THR A 1 343 ? -28.815 0.551 13.542 1.00 94.56 343 THR A CA 1
ATOM 2768 C C . THR A 1 343 ? -29.547 -0.738 13.897 1.00 94.56 343 THR A C 1
ATOM 2770 O O . THR A 1 343 ? -29.748 -1.035 15.075 1.00 94.56 343 THR A O 1
ATOM 2773 N N . LYS A 1 344 ? -29.897 -1.550 12.889 1.00 93.00 344 LYS A N 1
ATOM 2774 C CA . LYS A 1 344 ? -30.492 -2.878 13.089 1.00 93.00 344 LYS A CA 1
ATOM 2775 C C . LYS A 1 344 ? -29.581 -3.765 13.939 1.00 93.00 344 LYS A C 1
ATOM 2777 O O . LYS A 1 344 ? -30.076 -4.411 14.859 1.00 93.00 344 LYS A O 1
ATOM 2782 N N . TYR A 1 345 ? -28.273 -3.778 13.668 1.00 93.44 345 TYR A N 1
ATOM 2783 C CA . TYR A 1 345 ? -27.320 -4.590 14.420 1.00 93.44 345 TYR A CA 1
ATOM 2784 C C . TYR A 1 345 ? -27.238 -4.170 15.896 1.00 93.44 345 TYR A C 1
ATOM 2786 O O . TYR A 1 345 ? -27.362 -5.015 16.783 1.00 93.44 345 TYR A O 1
ATOM 2794 N N . LEU A 1 346 ? -27.076 -2.871 16.168 1.00 94.31 346 LEU A N 1
ATOM 2795 C CA . LEU A 1 346 ? -26.913 -2.334 17.524 1.00 94.31 346 LEU A CA 1
ATOM 2796 C C . LEU A 1 346 ? -28.184 -2.437 18.384 1.00 94.31 346 LEU A C 1
ATOM 2798 O O . LEU A 1 346 ? -28.071 -2.535 19.609 1.00 94.31 346 LEU A O 1
ATOM 2802 N N . ASN A 1 347 ? -29.364 -2.473 17.757 1.00 93.69 347 ASN A N 1
ATOM 2803 C CA . ASN A 1 347 ? -30.658 -2.643 18.427 1.00 93.69 347 ASN A CA 1
ATOM 2804 C C . ASN A 1 347 ? -30.989 -4.096 18.807 1.00 93.69 347 ASN A C 1
ATOM 2806 O O . ASN A 1 347 ? -32.006 -4.333 19.461 1.00 93.69 347 ASN A O 1
ATOM 2810 N N . GLN A 1 348 ? -30.164 -5.072 18.421 1.00 91.44 348 GLN A N 1
ATOM 2811 C CA . GLN A 1 348 ? -30.331 -6.449 18.889 1.00 91.44 348 GLN A CA 1
ATOM 2812 C C . GLN A 1 348 ? -30.166 -6.548 20.415 1.00 91.44 348 GLN A C 1
ATOM 2814 O O . GLN A 1 348 ? -29.425 -5.751 21.005 1.00 91.44 348 GLN A O 1
ATOM 2819 N N . PRO A 1 349 ? -30.792 -7.544 21.066 1.00 91.88 349 PRO A N 1
ATOM 2820 C CA . PRO A 1 349 ? -30.419 -7.933 22.420 1.00 91.88 349 PRO A CA 1
ATOM 2821 C C . PRO A 1 349 ? -28.920 -8.237 22.484 1.00 91.88 349 PRO A C 1
ATOM 2823 O O . PRO A 1 349 ? -28.377 -8.847 21.566 1.00 91.88 349 PRO A O 1
ATOM 2826 N N . ASP A 1 350 ? -28.240 -7.831 23.559 1.00 88.50 350 ASP A N 1
ATOM 2827 C CA . ASP A 1 350 ? -26.776 -7.941 23.608 1.00 88.50 350 ASP A CA 1
ATOM 2828 C C . ASP A 1 350 ? -26.299 -9.398 23.433 1.00 88.50 350 ASP A C 1
ATOM 2830 O O . ASP A 1 350 ? -25.324 -9.632 22.728 1.00 88.50 350 ASP A O 1
ATOM 2834 N N . GLN A 1 351 ? -27.039 -10.382 23.960 1.00 88.44 351 GLN A N 1
ATOM 2835 C CA . GLN A 1 351 ? -26.750 -11.821 23.818 1.00 88.44 351 GLN A CA 1
ATOM 2836 C C . GLN A 1 351 ? -26.740 -12.341 22.367 1.00 88.44 351 GLN A C 1
ATOM 2838 O O . GLN A 1 351 ? -26.122 -13.369 22.109 1.00 88.44 351 GLN A O 1
ATOM 2843 N N . ASP A 1 352 ? -27.402 -11.638 21.443 1.00 89.31 352 ASP A N 1
ATOM 2844 C CA . ASP A 1 352 ? -27.503 -12.017 20.028 1.00 89.31 352 ASP A CA 1
ATOM 2845 C C . ASP A 1 352 ? -26.439 -11.307 19.164 1.00 89.31 352 ASP A C 1
ATOM 2847 O O . ASP A 1 352 ? -26.319 -11.560 17.961 1.00 89.31 352 ASP A O 1
ATOM 2851 N N . LYS A 1 353 ? -25.641 -10.409 19.763 1.00 91.00 353 LYS A N 1
ATOM 2852 C CA . LYS A 1 353 ? -24.570 -9.684 19.074 1.00 91.00 353 LYS A CA 1
ATOM 2853 C C . LYS A 1 353 ? -23.293 -10.513 19.051 1.00 91.00 353 LYS A C 1
ATOM 2855 O O . LYS A 1 353 ? -22.592 -10.644 20.054 1.00 91.00 353 LYS A O 1
ATOM 2860 N N . HIS A 1 354 ? -22.956 -11.006 17.865 1.00 89.50 354 HIS A N 1
ATOM 2861 C CA . HIS A 1 354 ? -21.733 -11.759 17.605 1.00 89.50 354 HIS A CA 1
ATOM 2862 C C . HIS A 1 354 ? -20.885 -11.022 16.565 1.00 89.50 354 HIS A C 1
ATOM 2864 O O . HIS A 1 354 ? -21.058 -11.215 15.366 1.00 89.50 354 HIS A O 1
ATOM 2870 N N . PHE A 1 355 ? -19.971 -10.155 17.014 1.00 91.88 355 PHE A N 1
ATOM 2871 C CA . PHE A 1 355 ? -19.201 -9.289 16.108 1.00 91.88 355 PHE A CA 1
ATOM 2872 C C . PHE A 1 355 ? -18.310 -10.068 15.129 1.00 91.88 355 PHE A C 1
ATOM 2874 O O . PHE A 1 355 ? -18.180 -9.698 13.962 1.00 91.88 355 PHE A O 1
ATOM 2881 N N . LEU A 1 356 ? -17.666 -11.139 15.599 1.00 89.88 356 LEU A N 1
ATOM 2882 C CA . LEU A 1 356 ? -16.760 -11.943 14.773 1.00 89.88 356 LEU A CA 1
ATOM 2883 C C . LEU A 1 356 ? -17.531 -12.820 13.776 1.00 89.88 356 LEU A C 1
ATOM 2885 O O . LEU A 1 356 ? -17.127 -12.914 12.613 1.00 89.88 356 LEU A O 1
ATOM 2889 N N . ASP A 1 357 ? -18.698 -13.313 14.196 1.00 86.06 357 ASP A N 1
ATOM 2890 C CA . ASP A 1 357 ? -19.552 -14.259 13.470 1.00 86.06 357 ASP A CA 1
ATOM 2891 C C . ASP A 1 357 ? -20.912 -13.638 13.096 1.00 86.06 357 ASP A C 1
ATOM 2893 O O . ASP A 1 357 ? -21.976 -14.231 13.299 1.00 86.06 357 ASP A O 1
ATOM 2897 N N . MET A 1 358 ? -20.893 -12.405 12.573 1.00 85.38 358 MET A N 1
ATOM 2898 C CA . MET A 1 358 ? -22.112 -11.729 12.116 1.00 85.38 358 MET A CA 1
ATOM 2899 C C . MET A 1 358 ? -22.784 -12.537 10.999 1.00 85.38 358 MET A C 1
ATOM 2901 O O . MET A 1 358 ? -22.164 -12.850 9.981 1.00 85.38 358 MET A O 1
ATOM 2905 N N . LYS A 1 359 ? -24.071 -12.852 11.170 1.00 72.94 359 LYS A N 1
ATOM 2906 C CA . LYS A 1 359 ? -24.877 -13.531 10.144 1.00 72.94 359 LYS A CA 1
ATOM 2907 C C . LYS A 1 359 ? -25.113 -12.611 8.940 1.00 72.94 359 LYS A C 1
ATOM 2909 O O . LYS A 1 359 ? -25.296 -11.411 9.114 1.00 72.94 359 LYS A O 1
ATOM 2914 N N . GLU A 1 360 ? -25.175 -13.181 7.737 1.00 61.16 360 GLU A N 1
ATOM 2915 C CA . GLU A 1 360 ? -25.378 -12.443 6.472 1.00 61.16 360 GLU A CA 1
ATOM 2916 C C . GLU A 1 360 ? -26.690 -11.627 6.420 1.00 61.16 360 GLU A C 1
ATOM 2918 O O . GLU A 1 360 ? -26.781 -10.642 5.688 1.00 61.16 360 GLU A O 1
ATOM 2923 N N . ASP A 1 361 ? -27.682 -11.947 7.263 1.00 53.66 361 ASP A N 1
ATOM 2924 C CA . ASP A 1 361 ? -28.944 -11.192 7.412 1.00 53.66 361 ASP A CA 1
ATOM 2925 C C . ASP A 1 361 ? -28.753 -9.728 7.894 1.00 53.66 361 ASP A C 1
ATOM 2927 O O . ASP A 1 361 ? -29.719 -8.949 7.984 1.00 53.66 361 ASP A O 1
ATOM 2931 N N . TYR A 1 362 ? -27.512 -9.350 8.220 1.00 54.81 362 TYR A N 1
ATOM 2932 C CA . TYR A 1 362 ? -27.063 -8.000 8.558 1.00 54.81 362 TYR A CA 1
ATOM 2933 C C . TYR A 1 362 ? -26.253 -7.332 7.428 1.00 54.81 362 TYR A C 1
ATOM 2935 O O . TYR A 1 362 ? -25.455 -6.445 7.702 1.00 54.81 362 TYR A O 1
ATOM 2943 N N . GLY A 1 363 ? -26.484 -7.697 6.160 1.00 56.81 363 GLY A N 1
ATOM 2944 C CA . GLY A 1 363 ? -25.950 -6.985 4.990 1.00 56.81 363 GLY A CA 1
ATOM 2945 C C . GLY A 1 363 ? -24.461 -7.233 4.733 1.00 56.81 363 GLY A C 1
ATOM 2946 O O . GLY A 1 363 ? -23.933 -8.287 5.077 1.00 56.81 363 GLY A O 1
ATOM 2947 N N . ASP A 1 364 ? -23.775 -6.270 4.101 1.00 66.44 364 ASP A N 1
ATOM 2948 C CA . ASP A 1 364 ? -22.316 -6.333 3.932 1.00 66.44 364 ASP A CA 1
ATOM 2949 C C . ASP A 1 364 ? -21.636 -6.214 5.305 1.00 66.44 364 ASP A C 1
ATOM 2951 O O . ASP A 1 364 ? -21.358 -5.121 5.812 1.00 66.44 364 ASP A O 1
ATOM 2955 N N . ASN A 1 365 ? -21.386 -7.378 5.908 1.00 80.94 365 ASN A N 1
ATOM 2956 C CA . ASN A 1 365 ? -20.736 -7.548 7.203 1.00 80.94 365 ASN A CA 1
ATOM 2957 C C . ASN A 1 365 ? -19.425 -6.756 7.317 1.00 80.94 365 ASN A C 1
ATOM 2959 O O . ASN A 1 365 ? -19.042 -6.366 8.421 1.00 80.94 365 ASN A O 1
ATOM 2963 N N . THR A 1 366 ? -18.740 -6.486 6.201 1.00 88.56 366 THR A N 1
ATOM 2964 C CA . THR A 1 366 ? -17.503 -5.702 6.197 1.00 88.56 366 THR A CA 1
ATOM 2965 C C . THR A 1 366 ? -17.775 -4.280 6.660 1.00 88.56 366 THR A C 1
ATOM 2967 O O . THR A 1 366 ? -17.131 -3.819 7.601 1.00 88.56 366 THR A O 1
ATOM 2970 N N . TRP A 1 367 ? -18.754 -3.594 6.066 1.00 91.31 367 TRP A N 1
ATOM 2971 C CA . TRP A 1 367 ? -19.032 -2.192 6.379 1.00 91.31 367 TRP A CA 1
ATOM 2972 C C . TRP A 1 367 ? -19.634 -1.998 7.765 1.00 91.31 367 TRP A C 1
ATOM 2974 O O . TRP A 1 367 ? -19.261 -1.045 8.446 1.00 91.31 367 TRP A O 1
ATOM 2984 N N . THR A 1 368 ? -20.460 -2.934 8.240 1.00 92.31 368 THR A N 1
ATOM 2985 C CA . THR A 1 368 ? -20.939 -2.917 9.633 1.00 92.31 368 THR A CA 1
ATOM 2986 C C . THR A 1 368 ? -19.765 -3.003 10.618 1.00 92.31 368 THR A C 1
ATOM 2988 O O . THR A 1 368 ? -19.730 -2.272 11.610 1.00 92.31 368 THR A O 1
ATOM 2991 N N . LYS A 1 369 ? -18.741 -3.820 10.328 1.00 93.56 369 LYS A N 1
ATOM 2992 C CA . LYS A 1 369 ? -17.511 -3.879 11.138 1.00 93.56 369 LYS A CA 1
ATOM 2993 C C . LYS A 1 369 ? -16.673 -2.607 10.999 1.00 93.56 369 LYS A C 1
ATOM 2995 O O . LYS A 1 369 ? -16.191 -2.098 12.010 1.00 93.56 369 LYS A O 1
ATOM 3000 N N . VAL A 1 370 ? -16.536 -2.055 9.787 1.00 95.44 370 VAL A N 1
ATOM 3001 C CA . VAL A 1 370 ? -15.844 -0.771 9.542 1.00 95.44 370 VAL A CA 1
ATOM 3002 C C . VAL A 1 370 ? -16.475 0.334 10.383 1.00 95.44 370 VAL A C 1
ATOM 3004 O O . VAL A 1 370 ? -15.746 1.128 10.971 1.00 95.44 370 VAL A O 1
ATOM 3007 N N . SER A 1 371 ? -17.805 0.359 10.514 1.00 96.00 371 SER A N 1
ATOM 3008 C CA . SER A 1 371 ? -18.512 1.339 11.337 1.00 96.00 371 SER A CA 1
ATOM 3009 C C . SER A 1 371 ? -18.069 1.312 12.799 1.00 96.00 371 SER A C 1
ATOM 3011 O O . SER A 1 371 ? -17.801 2.381 13.337 1.00 96.00 371 SER A O 1
ATOM 3013 N N . MET A 1 372 ? -17.899 0.143 13.432 1.00 96.88 372 MET A N 1
ATOM 3014 C CA . MET A 1 372 ? -17.375 0.065 14.807 1.00 96.88 372 MET A CA 1
ATOM 3015 C C . MET A 1 372 ? -16.008 0.747 14.921 1.00 96.88 372 MET A C 1
ATOM 3017 O O . MET A 1 372 ? -15.776 1.569 15.806 1.00 96.88 372 MET A O 1
ATOM 3021 N N . PHE A 1 373 ? -15.097 0.443 13.997 1.00 97.06 373 PHE A N 1
ATOM 3022 C CA . PHE A 1 373 ? -13.757 1.025 14.015 1.00 97.06 373 PHE A CA 1
ATOM 3023 C C . PHE A 1 373 ? -13.811 2.531 13.730 1.00 97.06 373 PHE A C 1
ATOM 3025 O O . PHE A 1 373 ? -13.140 3.319 14.400 1.00 97.06 373 PHE A O 1
ATOM 3032 N N . TRP A 1 374 ? -14.636 2.962 12.781 1.00 97.75 374 TRP A N 1
ATOM 3033 C CA . TRP A 1 374 ? -14.757 4.371 12.430 1.00 97.75 374 TRP A CA 1
ATOM 3034 C C . TRP A 1 374 ? -15.378 5.212 13.550 1.00 97.75 374 TRP A C 1
ATOM 3036 O O . TRP A 1 374 ? -14.937 6.335 13.781 1.00 97.75 374 TRP A O 1
ATOM 3046 N N . GLN A 1 375 ? -16.326 4.662 14.316 1.00 98.31 375 GLN A N 1
ATOM 3047 C CA . GLN A 1 375 ? -16.912 5.340 15.477 1.00 98.31 375 GLN A CA 1
ATOM 3048 C C . GLN A 1 375 ? -15.871 5.724 16.532 1.00 98.31 375 GLN A C 1
ATOM 3050 O O . GLN A 1 375 ? -16.016 6.770 17.160 1.00 98.31 375 GLN A O 1
ATOM 3055 N N . LEU A 1 376 ? -14.807 4.930 16.701 1.00 98.50 376 LEU A N 1
ATOM 3056 C CA . LEU A 1 376 ? -13.694 5.288 17.583 1.00 98.50 376 LEU A CA 1
ATOM 3057 C C . LEU A 1 376 ? -12.911 6.499 17.049 1.00 98.50 376 LEU A C 1
ATOM 3059 O O . LEU A 1 376 ? -12.600 7.400 17.821 1.00 98.50 376 LEU A O 1
ATOM 3063 N N . ASN A 1 377 ? -12.658 6.571 15.734 1.00 97.44 377 ASN A N 1
ATOM 3064 C CA . ASN A 1 377 ? -12.042 7.756 15.117 1.00 97.44 377 ASN A CA 1
ATOM 3065 C C . ASN A 1 377 ? -12.938 8.994 15.269 1.00 97.44 377 ASN A C 1
ATOM 3067 O O . ASN A 1 377 ? -12.457 10.070 15.598 1.00 97.44 377 ASN A O 1
ATOM 3071 N N . MET A 1 378 ? -14.251 8.839 15.081 1.00 97.94 378 MET A N 1
ATOM 3072 C CA . MET A 1 378 ? -15.218 9.925 15.274 1.00 97.94 378 MET A CA 1
ATOM 3073 C C . MET A 1 378 ? -15.277 10.408 16.730 1.00 97.94 378 MET A C 1
ATOM 3075 O O . MET A 1 378 ? -15.415 11.601 16.974 1.00 97.94 378 MET A O 1
ATOM 3079 N N . ALA A 1 379 ? -15.164 9.494 17.695 1.00 98.56 379 ALA A N 1
ATOM 3080 C CA . ALA A 1 379 ? -15.267 9.804 19.117 1.00 98.56 379 ALA A CA 1
ATOM 3081 C C . ALA A 1 379 ? -14.009 10.451 19.711 1.00 98.56 379 ALA A C 1
ATOM 3083 O O . ALA A 1 379 ? -14.132 11.247 20.644 1.00 98.56 379 ALA A O 1
ATOM 3084 N N . PHE A 1 380 ? -12.830 10.080 19.200 1.00 98.62 380 PHE A N 1
ATOM 3085 C CA . PHE A 1 380 ? -11.531 10.460 19.768 1.00 98.62 380 PHE A CA 1
ATOM 3086 C C . PHE A 1 380 ? -10.635 11.266 18.817 1.00 98.62 380 PHE A C 1
ATOM 3088 O O . PHE A 1 380 ? -9.515 11.630 19.165 1.00 98.62 380 PHE A O 1
ATOM 3095 N N . GLY A 1 381 ? -11.122 11.582 17.620 1.00 96.81 381 GLY A N 1
ATOM 3096 C CA . GLY A 1 381 ? -10.427 12.421 16.654 1.00 96.81 381 GLY A CA 1
ATOM 3097 C C . GLY A 1 381 ? -9.398 11.684 15.793 1.00 96.81 381 GLY A C 1
ATOM 3098 O O . GLY A 1 381 ? -9.086 10.503 15.959 1.00 96.81 381 GLY A O 1
ATOM 3099 N N . ASN A 1 382 ? -8.842 12.431 14.839 1.00 94.69 382 ASN A N 1
ATOM 3100 C CA . ASN A 1 382 ? -8.049 11.896 13.729 1.00 94.69 382 ASN A CA 1
ATOM 3101 C C . ASN A 1 382 ? -6.669 11.332 14.113 1.00 94.69 382 ASN A C 1
ATOM 3103 O O . ASN A 1 382 ? -6.012 10.751 13.246 1.00 94.69 382 ASN A O 1
ATOM 3107 N N . ASN A 1 383 ? -6.208 11.503 15.356 1.00 97.31 383 ASN A N 1
ATOM 3108 C CA . ASN A 1 383 ? -4.970 10.879 15.836 1.00 97.31 383 ASN A CA 1
ATOM 3109 C C . ASN A 1 383 ? -5.223 9.571 16.594 1.00 97.31 383 ASN A C 1
ATOM 3111 O O . ASN A 1 383 ? -4.260 8.903 16.972 1.00 97.31 383 ASN A O 1
ATOM 3115 N N . PHE A 1 384 ? -6.483 9.174 16.813 1.00 98.44 384 PHE A N 1
ATOM 3116 C CA . PHE A 1 384 ? -6.804 7.965 17.568 1.00 98.44 384 PHE A CA 1
ATOM 3117 C C . PHE A 1 384 ? -6.051 6.741 17.025 1.00 98.44 384 PHE A C 1
ATOM 3119 O O . PHE A 1 384 ? -5.285 6.101 17.751 1.00 98.44 384 PHE A O 1
ATOM 3126 N N . TYR A 1 385 ? -6.182 6.461 15.724 1.00 97.69 385 TYR A N 1
ATOM 3127 C CA . TYR A 1 385 ? -5.487 5.334 15.100 1.00 97.69 385 TYR A CA 1
ATOM 3128 C C . TYR A 1 385 ? -3.976 5.541 14.991 1.00 97.69 385 TYR A C 1
ATOM 3130 O O . TYR A 1 385 ? -3.226 4.582 15.175 1.00 97.69 385 TYR A O 1
ATOM 3138 N N . THR A 1 386 ? -3.514 6.781 14.803 1.00 97.69 386 THR A N 1
ATOM 3139 C CA . THR A 1 386 ? -2.087 7.128 14.851 1.00 97.69 386 THR A CA 1
ATOM 3140 C C . THR A 1 386 ? -1.476 6.647 16.168 1.00 97.69 386 THR A C 1
ATOM 3142 O O . THR A 1 386 ? -0.524 5.868 16.163 1.00 97.69 386 THR A O 1
ATOM 3145 N N . ILE A 1 387 ? -2.061 7.030 17.305 1.00 97.88 387 ILE A N 1
ATOM 3146 C CA . ILE A 1 387 ? -1.540 6.696 18.635 1.00 97.88 387 ILE A CA 1
ATOM 3147 C C . ILE A 1 387 ? -1.679 5.194 18.914 1.00 97.88 387 ILE A C 1
ATOM 3149 O O . ILE A 1 387 ? -0.734 4.573 19.408 1.00 97.88 387 ILE A O 1
ATOM 3153 N N . VAL A 1 388 ? -2.816 4.579 18.569 1.00 97.12 388 VAL A N 1
ATOM 3154 C CA . VAL A 1 388 ? -3.032 3.126 18.721 1.00 97.12 388 VAL A CA 1
ATOM 3155 C C . VAL A 1 388 ? -1.945 2.327 17.996 1.00 97.12 388 VAL A C 1
ATOM 3157 O O . VAL A 1 388 ? -1.315 1.450 18.596 1.00 97.12 388 VAL A O 1
ATOM 3160 N N . ASN A 1 389 ? -1.668 2.656 16.733 1.00 96.12 389 ASN A N 1
ATOM 3161 C CA . ASN A 1 389 ? -0.675 1.945 15.930 1.00 96.12 389 ASN A CA 1
ATOM 3162 C C . ASN A 1 389 ? 0.759 2.163 16.449 1.00 96.12 389 ASN A C 1
ATOM 3164 O O . ASN A 1 389 ? 1.541 1.208 16.504 1.00 96.12 389 ASN A O 1
ATOM 3168 N N . GLN A 1 390 ? 1.094 3.363 16.937 1.00 95.62 390 GLN A N 1
ATOM 3169 C CA . GLN A 1 390 ? 2.382 3.625 17.599 1.00 95.62 390 GLN A CA 1
ATOM 3170 C C . GLN A 1 390 ? 2.554 2.798 18.883 1.00 95.62 390 GLN A C 1
ATOM 3172 O O . GLN A 1 390 ? 3.635 2.263 19.151 1.00 95.62 390 GLN A O 1
ATOM 3177 N N . LYS A 1 391 ? 1.493 2.636 19.687 1.00 94.75 391 LYS A N 1
ATOM 3178 C CA . LYS A 1 391 ? 1.550 1.808 20.903 1.00 94.75 391 LYS A CA 1
ATOM 3179 C C . LYS A 1 391 ? 1.742 0.330 20.576 1.00 94.75 391 LYS A C 1
ATOM 3181 O O . LYS A 1 391 ? 2.595 -0.301 21.199 1.00 94.75 391 LYS A O 1
ATOM 3186 N N . TYR A 1 392 ? 1.025 -0.211 19.589 1.00 93.06 392 TYR A N 1
ATOM 3187 C CA . TYR A 1 392 ? 1.248 -1.588 19.132 1.00 93.06 392 TYR A CA 1
ATOM 3188 C C . TYR A 1 392 ? 2.669 -1.799 18.614 1.00 93.06 392 TYR A C 1
ATOM 3190 O O . TYR A 1 392 ? 3.322 -2.781 18.965 1.00 93.06 392 TYR A O 1
ATOM 3198 N N . ARG A 1 393 ? 3.202 -0.836 17.862 1.00 92.44 393 ARG A N 1
ATOM 3199 C CA . ARG A 1 393 ? 4.588 -0.894 17.404 1.00 92.44 393 ARG A CA 1
ATOM 3200 C C . ARG A 1 393 ? 5.587 -0.905 18.554 1.00 92.44 393 ARG A C 1
ATOM 3202 O O . ARG A 1 393 ? 6.533 -1.686 18.525 1.00 92.44 393 ARG A O 1
ATOM 3209 N N . LYS A 1 394 ? 5.365 -0.098 19.595 1.00 91.06 394 LYS A N 1
ATOM 3210 C CA . LYS A 1 394 ? 6.193 -0.114 20.810 1.00 91.06 394 LYS A CA 1
ATOM 3211 C C . LYS A 1 394 ? 6.131 -1.459 21.538 1.00 91.06 394 LYS A C 1
ATOM 3213 O O . LYS A 1 394 ? 7.153 -1.918 22.034 1.00 91.06 394 LYS A O 1
ATOM 3218 N N . ILE A 1 395 ? 4.955 -2.088 21.595 1.00 87.81 395 ILE A N 1
ATOM 3219 C CA . ILE A 1 395 ? 4.759 -3.419 22.198 1.00 87.81 395 ILE A CA 1
ATOM 3220 C C . ILE A 1 395 ? 5.568 -4.489 21.451 1.00 87.81 395 ILE A C 1
ATOM 3222 O O . ILE A 1 395 ? 6.140 -5.378 22.091 1.00 87.81 395 ILE A O 1
ATOM 3226 N N . ASN A 1 396 ? 5.636 -4.386 20.124 1.00 84.38 396 ASN A N 1
ATOM 3227 C CA . ASN A 1 396 ? 6.385 -5.310 19.275 1.00 84.38 396 ASN A CA 1
ATOM 3228 C C . ASN A 1 396 ? 7.879 -4.991 19.208 1.00 84.38 396 ASN A C 1
ATOM 3230 O O . ASN A 1 396 ? 8.687 -5.890 19.009 1.00 84.38 396 ASN A O 1
ATOM 3234 N N . ASN A 1 397 ? 8.261 -3.725 19.387 1.00 81.69 397 ASN A N 1
ATOM 3235 C CA . ASN A 1 397 ? 9.650 -3.266 19.410 1.00 81.69 397 ASN A CA 1
ATOM 3236 C C . ASN A 1 397 ? 10.474 -3.752 18.194 1.00 81.69 397 ASN A C 1
ATOM 3238 O O . ASN A 1 397 ? 11.627 -4.160 18.332 1.00 81.69 397 ASN A O 1
ATOM 3242 N N . GLY A 1 398 ? 9.857 -3.762 17.007 1.00 71.62 398 GLY A N 1
ATOM 3243 C CA . GLY A 1 398 ? 10.479 -4.213 15.755 1.00 71.62 398 GLY A CA 1
ATOM 3244 C C . GLY A 1 398 ? 10.664 -5.730 15.615 1.00 71.62 398 GLY A C 1
ATOM 3245 O O . GLY A 1 398 ? 11.329 -6.166 14.677 1.00 71.62 398 GLY A O 1
ATOM 3246 N N . GLN A 1 399 ? 10.112 -6.536 16.528 1.00 74.62 399 GLN A N 1
ATOM 3247 C CA . GLN A 1 399 ? 10.021 -7.990 16.370 1.00 74.62 399 GLN A CA 1
ATOM 3248 C C . GLN A 1 399 ? 8.921 -8.365 15.373 1.00 74.62 399 GLN A C 1
ATOM 3250 O O . GLN A 1 399 ? 8.036 -7.559 15.079 1.00 74.62 399 GLN A O 1
ATOM 3255 N N . ASP A 1 400 ? 8.984 -9.597 14.862 1.00 67.94 400 ASP A N 1
ATOM 3256 C CA . ASP A 1 400 ? 7.967 -10.109 13.948 1.00 67.94 400 ASP A CA 1
ATOM 3257 C C . ASP A 1 400 ? 6.592 -10.138 14.642 1.00 67.94 400 ASP A C 1
ATOM 3259 O O . ASP A 1 400 ? 6.463 -10.812 15.670 1.00 67.94 400 ASP A O 1
ATOM 3263 N N . PRO A 1 401 ? 5.581 -9.408 14.129 1.00 60.66 401 PRO A N 1
ATOM 3264 C CA . PRO A 1 401 ? 4.255 -9.382 14.735 1.00 60.66 401 PRO A CA 1
ATOM 3265 C C . PRO A 1 401 ? 3.585 -10.758 14.803 1.00 60.66 401 PRO A C 1
ATOM 3267 O O . PRO A 1 401 ? 2.763 -10.960 15.696 1.00 60.66 401 PRO A O 1
ATOM 3270 N N . ASP A 1 402 ? 3.948 -11.690 13.918 1.00 63.62 402 ASP A N 1
ATOM 3271 C CA . ASP A 1 402 ? 3.312 -13.009 13.823 1.00 63.62 402 ASP A CA 1
ATOM 3272 C C . ASP A 1 402 ? 3.989 -14.072 14.700 1.00 63.62 402 ASP A C 1
ATOM 3274 O O . ASP A 1 402 ? 3.441 -15.150 14.926 1.00 63.62 402 ASP A O 1
ATOM 3278 N N . ALA A 1 403 ? 5.174 -13.778 15.240 1.00 61.38 403 ALA A N 1
ATOM 3279 C CA . ALA A 1 403 ? 5.924 -14.705 16.090 1.00 61.38 403 ALA A CA 1
ATOM 3280 C C . ALA A 1 403 ? 5.508 -14.647 17.573 1.00 61.38 403 ALA A C 1
ATOM 3282 O O . ALA A 1 403 ? 6.165 -15.245 18.430 1.00 61.38 403 ALA A O 1
ATOM 3283 N N . ASP A 1 404 ? 4.453 -13.898 17.895 1.00 63.75 404 ASP A N 1
ATOM 3284 C CA . ASP A 1 404 ? 4.149 -13.479 19.254 1.00 63.75 404 ASP A CA 1
ATOM 3285 C C . ASP A 1 404 ? 2.872 -14.124 19.830 1.00 63.75 404 ASP A C 1
ATOM 3287 O O . ASP A 1 404 ? 1.759 -13.810 19.392 1.00 63.75 404 ASP A O 1
ATOM 3291 N N . PRO A 1 405 ? 2.980 -14.948 20.893 1.00 60.62 405 PRO A N 1
ATOM 3292 C CA . PRO A 1 405 ? 1.824 -15.577 21.533 1.00 60.62 405 PRO A CA 1
ATOM 3293 C C . PRO A 1 405 ? 0.867 -14.575 22.202 1.00 60.62 405 PRO A C 1
ATOM 3295 O O . PRO A 1 405 ? -0.221 -14.961 22.643 1.00 60.62 405 PRO A O 1
ATOM 3298 N N . ARG A 1 406 ? 1.232 -13.286 22.306 1.00 72.50 406 ARG A N 1
ATOM 3299 C CA . ARG A 1 406 ? 0.343 -12.226 22.812 1.00 72.50 406 ARG A CA 1
ATOM 3300 C C . ARG A 1 406 ? -0.889 -12.018 21.925 1.00 72.50 406 ARG A C 1
ATOM 3302 O O . ARG A 1 406 ? -1.902 -11.564 22.449 1.00 72.50 406 ARG A O 1
ATOM 3309 N N . PHE A 1 407 ? -0.824 -12.372 20.638 1.00 79.12 407 PHE A N 1
ATOM 3310 C CA . PHE A 1 407 ? -1.896 -12.153 19.656 1.00 79.12 407 PHE A CA 1
ATOM 3311 C C . PHE A 1 407 ? -2.173 -13.395 18.788 1.00 79.12 407 PHE A C 1
ATOM 3313 O O . PHE A 1 407 ? -2.580 -13.266 17.639 1.00 79.12 407 PHE A O 1
ATOM 3320 N N . ASP A 1 408 ? -1.968 -14.600 19.324 1.00 83.44 408 ASP A N 1
ATOM 3321 C CA . ASP A 1 408 ? -2.089 -15.862 18.570 1.00 83.44 408 ASP A CA 1
ATOM 3322 C C . ASP A 1 408 ? -3.534 -16.357 18.340 1.00 83.44 408 ASP A C 1
ATOM 3324 O O . ASP A 1 408 ? -3.739 -17.329 17.617 1.00 83.44 408 ASP A O 1
ATOM 3328 N N . ASN A 1 409 ? -4.540 -15.699 18.926 1.00 88.94 409 ASN A N 1
ATOM 3329 C CA . ASN A 1 409 ? -5.958 -16.010 18.728 1.00 88.94 409 ASN A CA 1
ATOM 3330 C C . ASN A 1 409 ? -6.849 -14.768 18.881 1.00 88.94 409 ASN A C 1
ATOM 3332 O O . ASN A 1 409 ? -6.411 -13.731 19.391 1.00 88.94 409 ASN A O 1
ATOM 3336 N N . ASP A 1 410 ? -8.105 -14.884 18.449 1.00 91.19 410 ASP A N 1
ATOM 3337 C CA . ASP A 1 410 ? -9.050 -13.767 18.437 1.00 91.19 410 ASP A CA 1
ATOM 3338 C C . ASP A 1 410 ? -9.374 -13.221 19.818 1.00 91.19 410 ASP A C 1
ATOM 3340 O O . ASP A 1 410 ? -9.376 -12.003 19.977 1.00 91.19 410 ASP A O 1
ATOM 3344 N N . ASP A 1 411 ? -9.571 -14.073 20.826 1.00 92.06 411 ASP A N 1
ATOM 3345 C CA . ASP A 1 411 ? -9.874 -13.612 22.183 1.00 92.06 411 ASP A CA 1
ATOM 3346 C C . ASP A 1 411 ? -8.756 -12.701 22.695 1.00 92.06 411 ASP A C 1
ATOM 3348 O O . ASP A 1 411 ? -9.006 -11.579 23.141 1.00 92.06 411 ASP A O 1
ATOM 3352 N N . LYS A 1 412 ? -7.493 -13.122 22.551 1.00 91.62 412 LYS A N 1
ATOM 3353 C CA . LYS A 1 412 ? -6.337 -12.305 22.947 1.00 91.62 412 LYS A CA 1
ATOM 3354 C C . LYS A 1 412 ? -6.246 -11.000 22.158 1.00 91.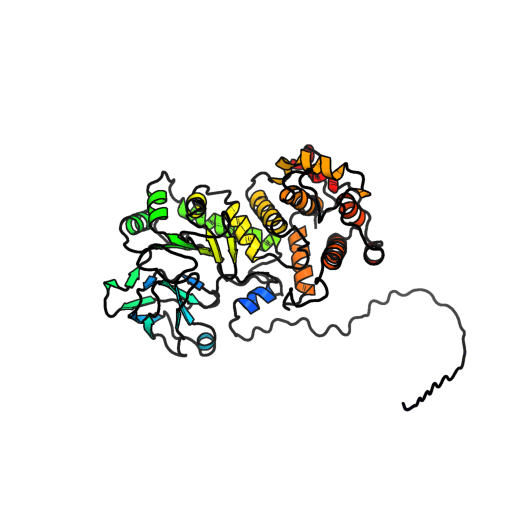62 412 LYS A C 1
ATOM 3356 O O . LYS A 1 412 ? -5.948 -9.959 22.747 1.00 91.62 412 LYS A O 1
ATOM 3361 N N . LYS A 1 413 ? -6.514 -11.026 20.848 1.00 92.38 413 LYS A N 1
ATOM 3362 C CA . LYS A 1 413 ? -6.513 -9.821 20.004 1.00 92.38 413 LYS A CA 1
ATOM 3363 C C . LYS A 1 413 ? -7.621 -8.851 20.406 1.00 92.38 413 LYS A C 1
ATOM 3365 O O . LYS A 1 413 ? -7.342 -7.667 20.584 1.00 92.38 413 LYS A O 1
ATOM 3370 N N . VAL A 1 414 ? -8.846 -9.338 20.608 1.00 95.06 414 VAL A N 1
ATOM 3371 C CA . VAL A 1 414 ? -10.004 -8.539 21.031 1.00 95.06 414 VAL A CA 1
ATOM 3372 C C . VAL A 1 414 ? -9.741 -7.918 22.399 1.00 95.06 414 VAL A C 1
ATOM 3374 O O . VAL A 1 414 ? -9.778 -6.696 22.528 1.00 95.06 414 VAL A O 1
ATOM 3377 N N . GLN A 1 415 ? -9.382 -8.717 23.408 1.00 95.88 415 GLN A N 1
ATOM 3378 C CA . GLN A 1 415 ? -9.077 -8.196 24.746 1.00 95.88 415 GLN A CA 1
ATOM 3379 C C . GLN A 1 415 ? -7.890 -7.220 24.718 1.00 95.88 415 GLN A C 1
ATOM 3381 O O . GLN A 1 415 ? -7.905 -6.179 25.380 1.00 95.88 415 GLN A O 1
ATOM 3386 N N . GLY A 1 416 ? -6.868 -7.515 23.909 1.00 94.94 416 GLY A N 1
ATOM 3387 C CA . GLY A 1 416 ? -5.732 -6.633 23.669 1.00 94.94 416 GLY A CA 1
ATOM 3388 C C . GLY A 1 416 ? -6.147 -5.282 23.089 1.00 94.94 416 GLY A C 1
ATOM 3389 O O . GLY A 1 416 ? -5.696 -4.251 23.589 1.00 94.94 416 GLY A O 1
ATOM 3390 N N . PHE A 1 417 ? -7.030 -5.279 22.090 1.00 96.31 417 PHE A N 1
ATOM 3391 C CA . PHE A 1 417 ? -7.548 -4.067 21.460 1.00 96.31 417 PHE A CA 1
ATOM 3392 C C . PHE A 1 417 ? -8.402 -3.241 22.422 1.00 96.31 417 PHE A C 1
ATOM 3394 O O . PHE A 1 417 ? -8.169 -2.040 22.554 1.00 96.31 417 PHE A O 1
ATOM 3401 N N . ILE A 1 418 ? -9.312 -3.874 23.167 1.00 98.00 418 ILE A N 1
ATOM 3402 C CA . ILE A 1 418 ? -10.157 -3.210 24.175 1.00 98.00 418 ILE A CA 1
ATOM 3403 C C . ILE A 1 418 ? -9.290 -2.531 25.238 1.00 98.00 418 ILE A C 1
ATOM 3405 O O . ILE A 1 418 ? -9.456 -1.343 25.527 1.00 98.00 418 ILE A O 1
ATOM 3409 N N . LYS A 1 419 ? -8.316 -3.266 25.786 1.00 97.38 419 LYS A N 1
ATOM 3410 C CA . LYS A 1 419 ? -7.368 -2.749 26.776 1.00 97.38 419 LYS A CA 1
ATOM 3411 C C . LYS A 1 419 ? -6.560 -1.577 26.225 1.00 97.38 419 LYS A C 1
ATOM 3413 O O . LYS A 1 419 ? -6.489 -0.534 26.869 1.00 97.38 419 LYS A O 1
ATOM 3418 N N . LEU A 1 420 ? -5.947 -1.745 25.052 1.00 97.19 420 LEU A N 1
ATOM 3419 C CA . LEU A 1 420 ? -5.051 -0.743 24.484 1.00 97.19 420 LEU A CA 1
ATOM 3420 C C . LEU A 1 420 ? -5.800 0.545 24.139 1.00 97.19 420 LEU A C 1
ATOM 3422 O O . LEU A 1 420 ? -5.348 1.626 24.497 1.00 97.19 420 LEU A O 1
ATOM 3426 N N . THR A 1 421 ? -6.947 0.438 23.473 1.00 98.38 421 THR A N 1
ATOM 3427 C CA . THR A 1 421 ? -7.755 1.605 23.091 1.00 98.38 421 THR A CA 1
ATOM 3428 C C . THR A 1 421 ? -8.311 2.329 24.317 1.00 98.38 421 THR A C 1
ATOM 3430 O O . THR A 1 421 ? -8.298 3.559 24.353 1.00 98.38 421 THR A O 1
ATOM 3433 N N . SER A 1 422 ? -8.683 1.601 25.375 1.00 98.69 422 SER A N 1
ATOM 3434 C CA . SER A 1 422 ? -9.060 2.213 26.657 1.00 98.69 422 SER A CA 1
ATOM 3435 C C . SER A 1 422 ? -7.891 2.986 27.279 1.00 98.69 422 SER A C 1
ATOM 3437 O O . SER A 1 422 ? -8.031 4.138 27.677 1.00 98.69 422 SER A O 1
ATOM 3439 N N . GLN A 1 423 ? -6.691 2.398 27.296 1.00 98.25 423 GLN A N 1
ATOM 3440 C CA . GLN A 1 423 ? -5.484 3.059 27.806 1.00 98.25 423 GLN A CA 1
ATOM 3441 C C . GLN A 1 423 ? -5.059 4.271 26.965 1.00 98.25 423 GLN A C 1
ATOM 3443 O O . GLN A 1 423 ? -4.574 5.252 27.521 1.00 98.25 423 GLN A O 1
ATOM 3448 N N . VAL A 1 424 ? -5.217 4.203 25.640 1.00 98.00 424 VAL A N 1
ATOM 3449 C CA . VAL A 1 424 ? -4.898 5.302 24.714 1.00 98.00 424 VAL A CA 1
ATOM 3450 C C . VAL A 1 424 ? -5.826 6.490 24.933 1.00 98.00 424 VAL A C 1
ATOM 3452 O O . VAL A 1 424 ? -5.360 7.622 24.964 1.00 98.00 424 VAL A O 1
ATOM 3455 N N . THR A 1 425 ? -7.118 6.231 25.112 1.00 98.50 425 THR A N 1
ATOM 3456 C CA . THR A 1 425 ? -8.126 7.285 25.291 1.00 98.50 425 THR A CA 1
ATOM 3457 C C . THR A 1 425 ? -8.197 7.794 26.729 1.00 98.50 425 THR A C 1
ATOM 3459 O O . THR A 1 425 ? -8.682 8.893 26.972 1.00 98.50 425 THR A O 1
ATOM 3462 N N . GLY A 1 426 ? -7.741 7.001 27.702 1.00 98.38 426 GLY A N 1
ATOM 3463 C CA . GLY A 1 426 ? -7.945 7.275 29.125 1.00 98.38 426 GLY A CA 1
ATOM 3464 C C . GLY A 1 426 ? -9.377 7.004 29.603 1.00 98.38 426 GLY A C 1
ATOM 3465 O O . GLY A 1 426 ? -9.703 7.327 30.750 1.00 98.38 426 GLY A O 1
ATOM 3466 N N . TYR A 1 427 ? -10.217 6.400 28.753 1.00 98.75 427 TYR A N 1
ATOM 3467 C CA . TYR A 1 427 ? -11.596 6.028 29.054 1.00 98.75 427 TYR A CA 1
ATOM 3468 C C . TYR A 1 427 ? -11.758 4.512 29.109 1.00 98.75 427 TYR A C 1
ATOM 3470 O O . TYR A 1 427 ? -11.161 3.771 28.335 1.00 98.75 427 TYR A O 1
ATOM 3478 N N . ASN A 1 428 ? -12.618 4.033 30.000 1.00 98.56 428 ASN A N 1
ATOM 3479 C CA . ASN A 1 428 ? -13.060 2.650 30.000 1.00 98.56 428 ASN A CA 1
ATOM 3480 C C . ASN A 1 428 ? -14.021 2.423 28.818 1.00 98.56 428 ASN A C 1
ATOM 3482 O O . ASN A 1 428 ? -15.187 2.822 28.874 1.00 98.56 428 ASN A O 1
ATOM 3486 N N . LEU A 1 429 ? -13.538 1.771 27.753 1.00 98.69 429 LEU A N 1
ATOM 3487 C CA . LEU A 1 429 ? -14.320 1.504 26.540 1.00 98.69 429 LEU A CA 1
ATOM 3488 C C . LEU A 1 429 ? -15.162 0.221 26.610 1.00 98.69 429 LEU A C 1
ATOM 3490 O O . LEU A 1 429 ? -15.806 -0.129 25.621 1.00 98.69 429 LEU A O 1
ATOM 3494 N N . ALA A 1 430 ? -15.214 -0.471 27.754 1.00 98.12 430 ALA A N 1
ATOM 3495 C CA . ALA A 1 430 ? -16.022 -1.683 27.897 1.00 98.12 430 ALA A CA 1
ATOM 3496 C C . ALA A 1 430 ? -17.489 -1.514 27.453 1.00 98.12 430 ALA A C 1
ATOM 3498 O O . ALA A 1 430 ? -17.971 -2.387 26.724 1.00 98.12 430 ALA A O 1
ATOM 3499 N N . PRO A 1 431 ? -18.201 -0.414 27.790 1.00 97.69 431 PRO A N 1
ATOM 3500 C CA . PRO A 1 431 ? -19.578 -0.223 27.334 1.00 97.69 431 PRO A CA 1
ATOM 3501 C C . PRO A 1 431 ? -19.694 -0.144 25.808 1.00 97.69 431 PRO A C 1
ATOM 3503 O O . PRO A 1 431 ? -20.611 -0.722 25.231 1.00 97.69 431 PRO A O 1
ATOM 3506 N N . PHE A 1 432 ? -18.740 0.518 25.145 1.00 98.50 432 PHE A N 1
ATOM 3507 C CA . PHE A 1 432 ? -18.714 0.634 23.688 1.00 98.50 432 PHE A CA 1
ATOM 3508 C C . PHE A 1 432 ? -18.536 -0.730 23.013 1.00 98.50 432 PHE A C 1
ATOM 3510 O O . PHE A 1 432 ? -19.324 -1.096 22.145 1.00 98.50 432 PHE A O 1
ATOM 3517 N N . PHE A 1 433 ? -17.543 -1.511 23.438 1.00 97.88 433 PHE A N 1
ATOM 3518 C CA . PHE A 1 433 ? -17.279 -2.824 22.842 1.00 97.88 433 PHE A CA 1
ATOM 3519 C C . PHE A 1 433 ? -18.393 -3.835 23.133 1.00 97.88 433 PHE A C 1
ATOM 3521 O O . PHE A 1 433 ? -18.790 -4.586 22.241 1.00 97.88 433 PHE A O 1
ATOM 3528 N N . THR A 1 434 ? -18.988 -3.771 24.327 1.00 95.75 434 THR A N 1
ATOM 3529 C CA . THR A 1 434 ? -20.162 -4.580 24.686 1.00 95.75 434 THR A CA 1
ATOM 3530 C C . THR A 1 434 ? -21.340 -4.290 23.755 1.00 95.75 434 THR A C 1
ATOM 3532 O O . THR A 1 434 ? -21.975 -5.220 23.264 1.00 95.75 434 THR A O 1
ATOM 3535 N N . LYS A 1 435 ? -21.593 -3.015 23.415 1.00 96.19 435 LYS A N 1
ATOM 3536 C CA . LYS A 1 435 ? -22.655 -2.644 22.462 1.00 96.19 435 LYS A CA 1
ATOM 3537 C C . LYS A 1 435 ? -22.475 -3.252 21.081 1.00 96.19 435 LYS A C 1
ATOM 3539 O O . LYS A 1 435 ? -23.478 -3.469 20.404 1.00 96.19 435 LYS A O 1
ATOM 3544 N N . TRP A 1 436 ? -21.238 -3.546 20.702 1.00 96.25 436 TRP A N 1
ATOM 3545 C CA . TRP A 1 436 ? -20.887 -4.177 19.441 1.00 96.25 436 TRP A CA 1
ATOM 3546 C C . TRP A 1 436 ? -20.798 -5.707 19.509 1.00 96.25 436 TRP A C 1
ATOM 3548 O O . TRP A 1 436 ? -20.615 -6.327 18.465 1.00 96.25 436 TRP A O 1
ATOM 3558 N N . GLY A 1 437 ? -20.982 -6.330 20.678 1.00 95.25 437 GLY A N 1
ATOM 3559 C CA . GLY A 1 437 ? -20.867 -7.785 20.850 1.00 95.25 437 GLY A CA 1
ATOM 3560 C C . GLY A 1 437 ? -19.427 -8.282 21.018 1.00 95.25 437 GLY A C 1
ATOM 3561 O O . GLY A 1 437 ? -19.144 -9.450 20.761 1.00 95.25 437 GLY A O 1
ATOM 3562 N N . LEU A 1 438 ? -18.503 -7.400 21.417 1.00 95.56 438 LEU A N 1
ATOM 3563 C CA . LEU A 1 438 ? -17.137 -7.742 21.818 1.00 95.56 438 LEU A CA 1
ATOM 3564 C C . LEU A 1 438 ? -17.045 -7.701 23.348 1.00 95.56 438 LEU A C 1
ATOM 3566 O O . LEU A 1 438 ? -16.821 -6.653 23.955 1.00 95.56 438 LEU A O 1
ATOM 3570 N N . TRP A 1 439 ? -17.269 -8.856 23.969 1.00 93.69 439 TRP A N 1
ATOM 3571 C CA . TRP A 1 439 ? -17.386 -8.988 25.419 1.00 93.69 439 TRP A CA 1
ATOM 3572 C C . TRP A 1 439 ? -16.047 -8.811 26.134 1.00 93.69 439 TRP A C 1
ATOM 3574 O O . TRP A 1 439 ? -15.029 -9.384 25.743 1.00 93.69 439 TRP A O 1
ATOM 3584 N N . VAL A 1 440 ? -16.052 -8.026 27.212 1.00 95.56 440 VAL A N 1
ATOM 3585 C CA . VAL A 1 440 ? -14.858 -7.769 28.025 1.00 95.56 440 VAL A CA 1
ATOM 3586 C C . VAL A 1 440 ? -14.717 -8.850 29.090 1.00 95.56 440 VAL A C 1
ATOM 3588 O O . VAL A 1 440 ? -15.647 -9.109 29.845 1.00 95.56 440 VAL A O 1
ATOM 3591 N N . THR A 1 441 ? -13.541 -9.463 29.159 1.00 96.69 441 THR A N 1
ATOM 3592 C CA . THR A 1 441 ? -13.180 -10.422 30.217 1.00 96.69 441 THR A CA 1
ATOM 3593 C C . THR A 1 441 ? -12.963 -9.724 31.560 1.00 96.69 441 THR A C 1
ATOM 3595 O O . THR A 1 441 ? -12.552 -8.561 31.592 1.00 96.69 441 THR A O 1
ATOM 3598 N N . ASP A 1 442 ? -13.139 -10.443 32.673 1.00 97.19 442 ASP A N 1
ATOM 3599 C CA . ASP A 1 442 ? -12.885 -9.914 34.024 1.00 97.19 442 ASP A CA 1
ATOM 3600 C C . ASP A 1 442 ? -11.449 -9.393 34.191 1.00 97.19 442 ASP A C 1
ATOM 3602 O O . ASP A 1 442 ? -11.227 -8.348 34.805 1.00 97.19 442 ASP A O 1
ATOM 3606 N N . ASP A 1 443 ? -10.467 -10.076 33.596 1.00 96.50 443 ASP A N 1
ATOM 3607 C CA . ASP A 1 443 ? -9.065 -9.647 33.603 1.00 96.50 443 ASP A CA 1
ATOM 3608 C C . ASP A 1 443 ? -8.884 -8.296 32.905 1.00 96.50 443 ASP A C 1
ATOM 3610 O O . ASP A 1 443 ? -8.225 -7.394 33.427 1.00 96.50 443 ASP A O 1
ATOM 3614 N N . THR A 1 444 ? -9.504 -8.124 31.735 1.00 97.06 444 THR A N 1
ATOM 3615 C CA . THR A 1 444 ? -9.434 -6.860 30.993 1.00 97.06 444 THR A CA 1
ATOM 3616 C C . THR A 1 444 ? -10.181 -5.756 31.728 1.00 97.06 444 THR A C 1
ATOM 3618 O O . THR A 1 444 ? -9.653 -4.650 31.853 1.00 97.06 444 THR A O 1
ATOM 3621 N N . LEU A 1 445 ? -11.356 -6.059 32.285 1.00 97.19 445 LEU A N 1
ATOM 3622 C CA . LEU A 1 445 ? -12.141 -5.116 33.075 1.00 97.19 445 LEU A CA 1
ATOM 3623 C C . LEU A 1 445 ? -11.362 -4.637 34.306 1.00 97.19 445 LEU A C 1
ATOM 3625 O O . LEU A 1 445 ? -11.316 -3.440 34.572 1.00 97.19 445 LEU A O 1
ATOM 3629 N N . ASN A 1 446 ? -10.680 -5.541 35.012 1.00 97.38 446 ASN A N 1
ATOM 3630 C CA . ASN A 1 446 ? -9.849 -5.195 36.164 1.00 97.38 446 ASN A CA 1
ATOM 3631 C C . ASN A 1 446 ? -8.700 -4.238 35.826 1.00 97.38 446 ASN A C 1
ATOM 3633 O O . ASN A 1 446 ? -8.308 -3.457 36.690 1.00 97.38 446 ASN A O 1
ATOM 3637 N N . ILE A 1 447 ? -8.183 -4.276 34.594 1.00 96.94 447 ILE A N 1
ATOM 3638 C CA . ILE A 1 447 ? -7.124 -3.371 34.125 1.00 96.94 447 ILE A CA 1
ATOM 3639 C C . ILE A 1 447 ? -7.675 -1.979 33.794 1.00 96.94 447 ILE A C 1
ATOM 3641 O O . ILE A 1 447 ? -6.987 -0.985 34.015 1.00 96.94 447 ILE A O 1
ATOM 3645 N N . ILE A 1 448 ? -8.889 -1.894 33.243 1.00 98.19 448 ILE A N 1
ATOM 3646 C CA . ILE A 1 448 ? -9.448 -0.633 32.721 1.00 98.19 448 ILE A CA 1
ATOM 3647 C C . ILE A 1 448 ? -10.473 0.030 33.651 1.00 98.19 448 ILE A C 1
ATOM 3649 O O . ILE A 1 448 ? -10.896 1.148 33.372 1.00 98.19 448 ILE A O 1
ATOM 3653 N N . LYS A 1 449 ? -10.880 -0.623 34.748 1.00 96.88 449 LYS A N 1
ATOM 3654 C CA . LYS A 1 449 ? -11.942 -0.139 35.654 1.00 96.88 449 LYS A CA 1
ATOM 3655 C C . LYS A 1 449 ? -11.675 1.229 36.283 1.00 96.88 449 LYS A C 1
ATOM 3657 O O . LYS A 1 449 ? -12.631 1.949 36.545 1.00 96.88 449 LYS A O 1
ATOM 3662 N N . ASP A 1 450 ? -10.407 1.577 36.500 1.00 97.25 450 ASP A N 1
ATOM 3663 C CA . ASP A 1 450 ? -10.007 2.836 37.141 1.00 97.25 450 ASP A CA 1
ATOM 3664 C C . ASP A 1 450 ? -9.873 3.996 36.129 1.00 97.25 450 ASP A C 1
ATOM 3666 O O . ASP A 1 450 ? -9.584 5.131 36.511 1.00 97.25 450 ASP A O 1
ATOM 3670 N N . LEU A 1 451 ? -10.081 3.729 34.832 1.00 98.44 451 LEU A N 1
ATOM 3671 C CA . LEU A 1 451 ? -10.149 4.757 33.791 1.00 98.44 451 LEU A CA 1
ATOM 3672 C C . LEU A 1 451 ? -11.486 5.507 33.840 1.00 98.44 451 LEU A C 1
ATOM 3674 O O . LEU A 1 451 ? -12.476 5.028 34.396 1.00 98.44 451 LEU A O 1
ATOM 3678 N N . LYS A 1 452 ? -11.535 6.690 33.215 1.00 98.56 452 LYS A N 1
ATOM 3679 C CA . LYS A 1 452 ? -12.750 7.515 33.193 1.00 98.56 452 LYS A CA 1
ATOM 3680 C C . LYS A 1 452 ? -13.904 6.740 32.534 1.00 98.56 452 LYS A C 1
ATOM 3682 O O . LYS A 1 452 ? -13.698 6.145 31.476 1.00 98.56 452 LYS A O 1
ATOM 3687 N N . PRO A 1 453 ? -15.127 6.751 33.084 1.00 98.25 453 PRO A N 1
ATOM 3688 C CA . PRO A 1 453 ? -16.270 6.211 32.360 1.00 98.25 453 PRO A CA 1
ATOM 3689 C C . PRO A 1 453 ? -16.562 7.071 31.124 1.00 98.25 453 PRO A C 1
ATOM 3691 O O . PRO A 1 453 ? -16.363 8.289 31.150 1.00 98.25 453 PRO A O 1
ATOM 3694 N N . LEU A 1 454 ? -17.064 6.452 30.053 1.00 98.31 454 LEU A N 1
ATOM 3695 C CA . LEU A 1 454 ? -17.626 7.193 28.922 1.00 98.31 454 LEU A CA 1
ATOM 3696 C C . LEU A 1 454 ? -18.761 8.104 29.411 1.00 98.31 454 LEU A C 1
ATOM 3698 O O . LEU A 1 454 ? -19.625 7.676 30.176 1.00 98.31 454 LEU A O 1
ATOM 3702 N N . THR A 1 455 ? -18.771 9.354 28.951 1.00 98.06 455 THR A N 1
ATOM 3703 C CA . THR A 1 455 ? -19.843 10.324 29.239 1.00 98.06 455 THR A CA 1
ATOM 3704 C C . THR A 1 455 ? -20.782 10.517 28.050 1.00 98.06 455 THR A C 1
ATOM 3706 O O . THR A 1 455 ? -21.775 11.241 28.156 1.00 98.06 455 THR A O 1
ATOM 3709 N N . LYS A 1 456 ? -20.471 9.878 26.916 1.00 98.06 456 LYS A N 1
ATOM 3710 C CA . LYS A 1 456 ? -21.210 9.944 25.658 1.00 98.06 456 LYS A CA 1
ATOM 3711 C C . LYS A 1 456 ? -21.460 8.547 25.098 1.00 98.06 456 LYS A C 1
ATOM 3713 O O . LYS A 1 456 ? -20.615 7.658 25.193 1.00 98.06 456 LYS A O 1
ATOM 3718 N N . GLU A 1 457 ? -22.602 8.379 24.445 1.00 97.62 457 GLU A N 1
ATOM 3719 C CA . GLU A 1 457 ? -22.977 7.145 23.751 1.00 97.62 457 GLU A CA 1
ATOM 3720 C C . GLU A 1 457 ? -22.318 7.071 22.366 1.00 97.62 457 GLU A C 1
ATOM 3722 O O . GLU A 1 457 ? -22.971 7.151 21.328 1.00 97.62 457 GLU A O 1
ATOM 3727 N N . ILE A 1 458 ? -20.991 6.950 22.336 1.00 98.44 458 ILE A N 1
ATOM 3728 C CA . ILE A 1 458 ? -20.196 7.017 21.096 1.00 98.44 458 ILE A CA 1
ATOM 3729 C C . ILE A 1 458 ? -20.533 5.918 20.069 1.00 98.44 458 ILE A C 1
ATOM 3731 O O . ILE A 1 458 ? -20.206 6.056 18.892 1.00 98.44 458 ILE A O 1
ATOM 3735 N N . TRP A 1 459 ? -21.239 4.856 20.476 1.00 97.88 459 TRP A N 1
ATOM 3736 C CA . TRP A 1 459 ? -21.785 3.832 19.574 1.00 97.88 459 TRP A CA 1
ATOM 3737 C C . TRP A 1 459 ? -22.930 4.343 18.679 1.00 97.88 459 TRP A C 1
ATOM 3739 O O . TRP A 1 459 ? -23.307 3.660 17.730 1.00 97.88 459 TRP A O 1
ATOM 3749 N N . ASN A 1 460 ? -23.457 5.549 18.919 1.00 97.56 460 ASN A N 1
ATOM 3750 C CA . ASN A 1 460 ? -24.492 6.168 18.083 1.00 97.56 460 ASN A CA 1
ATOM 3751 C C . ASN A 1 460 ? -23.926 7.005 16.918 1.00 97.56 460 ASN A C 1
ATOM 3753 O O . ASN A 1 460 ? -24.700 7.469 16.088 1.00 97.56 460 ASN A O 1
ATOM 3757 N N . ASN A 1 461 ? -22.597 7.145 16.789 1.00 97.12 461 ASN A N 1
ATOM 3758 C CA . ASN A 1 461 ? -21.929 8.004 15.792 1.00 97.12 461 ASN A CA 1
ATOM 3759 C C . ASN A 1 461 ? -22.253 7.700 14.314 1.00 97.12 461 ASN A C 1
ATOM 3761 O O . ASN A 1 461 ? -21.948 8.509 13.446 1.00 97.12 461 ASN A O 1
ATOM 3765 N N . ILE A 1 462 ? -22.847 6.545 14.011 1.00 96.50 462 ILE A N 1
ATOM 3766 C CA . ILE A 1 462 ? -23.330 6.201 12.658 1.00 96.50 462 ILE A CA 1
ATOM 3767 C C . ILE A 1 462 ? -24.861 6.144 12.603 1.00 96.50 462 ILE A C 1
ATOM 3769 O O . ILE A 1 462 ? -25.448 6.445 11.563 1.00 96.50 462 ILE A O 1
ATOM 3773 N N . VAL A 1 463 ? -25.488 5.761 13.720 1.00 95.50 463 VAL A N 1
ATOM 3774 C CA . VAL A 1 463 ? -26.935 5.556 13.872 1.00 95.50 463 VAL A CA 1
ATOM 3775 C C . VAL A 1 463 ? -27.692 6.876 13.773 1.00 95.50 463 VAL A C 1
ATOM 3777 O O . VAL A 1 463 ? -28.710 6.945 13.090 1.00 95.50 463 VAL A O 1
ATOM 3780 N N . ASP A 1 464 ? -27.197 7.923 14.430 1.00 94.19 464 ASP A N 1
ATOM 3781 C CA . ASP A 1 464 ? -27.826 9.241 14.411 1.00 94.19 464 ASP A CA 1
ATOM 3782 C C . ASP A 1 464 ? -27.477 9.980 13.102 1.00 94.19 464 ASP A C 1
ATOM 3784 O O . ASP A 1 464 ? -26.304 10.170 12.790 1.00 94.19 464 ASP A O 1
ATOM 3788 N N . PRO A 1 465 ? -28.457 10.422 12.295 1.00 91.31 465 PRO A N 1
ATOM 3789 C CA . PRO A 1 465 ? -28.169 11.161 11.071 1.00 91.31 465 PRO A CA 1
ATOM 3790 C C . PRO A 1 465 ? -27.385 12.461 11.264 1.00 91.31 465 PRO A C 1
ATOM 3792 O O . PRO A 1 465 ? -26.637 12.850 10.369 1.00 91.31 465 PRO A O 1
ATOM 3795 N N . SER A 1 466 ? -27.537 13.122 12.414 1.00 93.56 466 SER A N 1
ATOM 3796 C CA . SER A 1 466 ? -26.875 14.398 12.701 1.00 93.56 466 SER A CA 1
ATOM 3797 C C . SER A 1 466 ? -25.359 14.269 12.877 1.00 93.56 466 SER A C 1
ATOM 3799 O O . SER A 1 466 ? -24.631 15.249 12.691 1.00 93.56 466 SER A O 1
ATOM 3801 N N . THR A 1 467 ? -24.861 13.062 13.164 1.00 94.62 467 THR A N 1
ATOM 3802 C CA . THR A 1 467 ? -23.440 12.816 13.440 1.00 94.62 467 THR A CA 1
ATOM 3803 C C . THR A 1 467 ? -22.578 12.706 12.195 1.00 94.62 467 THR A C 1
ATOM 3805 O O . THR A 1 467 ? -21.353 12.670 12.304 1.00 94.62 467 THR A O 1
ATOM 3808 N N . GLU A 1 468 ? -23.196 12.697 11.013 1.00 91.69 468 GLU A N 1
ATOM 3809 C CA . GLU A 1 468 ? -22.479 12.816 9.745 1.00 91.69 468 GLU A CA 1
ATOM 3810 C C . GLU A 1 468 ? -21.714 14.143 9.654 1.00 91.69 468 GLU A C 1
ATOM 3812 O O . GLU A 1 468 ? -20.570 14.172 9.204 1.00 91.69 468 GLU A O 1
ATOM 3817 N N . GLU A 1 469 ? -22.327 15.220 10.143 1.00 90.81 469 GLU A N 1
ATOM 3818 C CA . GLU A 1 469 ? -21.724 16.553 10.193 1.00 90.81 469 GLU A CA 1
ATOM 3819 C C . GLU A 1 469 ? -21.210 16.904 11.594 1.00 90.81 469 GLU A C 1
ATOM 3821 O O . GLU A 1 469 ? -20.232 17.637 11.723 1.00 90.81 469 GLU A O 1
ATOM 3826 N N . ASN A 1 470 ? -21.845 16.367 12.644 1.00 94.62 470 ASN A N 1
ATOM 3827 C CA . ASN A 1 470 ? -21.557 16.707 14.039 1.00 94.62 470 ASN A CA 1
ATOM 3828 C C . ASN A 1 470 ? -21.319 15.446 14.887 1.00 94.62 470 ASN A C 1
ATOM 3830 O O . ASN A 1 470 ? -22.214 15.030 15.629 1.00 94.62 470 ASN A O 1
ATOM 3834 N N . PRO A 1 471 ? -20.139 14.810 14.784 1.00 96.00 471 PRO A N 1
ATOM 3835 C CA . PRO A 1 471 ? -19.837 13.596 15.532 1.00 96.00 471 PRO A CA 1
ATOM 3836 C C . PRO A 1 471 ? -20.086 13.733 17.042 1.00 96.00 471 PRO A C 1
ATOM 3838 O O . PRO A 1 471 ? -19.803 14.762 17.657 1.00 96.00 471 PRO A O 1
ATOM 3841 N N . ILE A 1 472 ? -20.555 12.654 17.669 1.00 98.06 472 ILE A N 1
ATOM 3842 C CA . ILE A 1 472 ? -20.521 12.468 19.120 1.00 98.06 472 ILE A CA 1
ATOM 3843 C C . ILE A 1 472 ? -19.057 12.274 19.519 1.00 98.06 472 ILE A C 1
ATOM 3845 O O . ILE A 1 472 ? -18.519 11.164 19.477 1.00 98.06 472 ILE A O 1
ATOM 3849 N N . VAL A 1 473 ? -18.423 13.373 19.910 1.00 98.00 473 VAL A N 1
ATOM 3850 C CA . VAL A 1 473 ? -17.044 13.399 20.402 1.00 98.00 473 VAL A CA 1
ATOM 3851 C C . VAL A 1 473 ? -17.034 13.158 21.911 1.00 98.00 473 VAL A C 1
ATOM 3853 O O . VAL A 1 473 ? -17.736 13.838 22.665 1.00 98.00 473 VAL A O 1
ATOM 3856 N N . GLN A 1 474 ? -16.236 12.185 22.355 1.00 98.19 474 GLN A N 1
ATOM 3857 C CA . GLN A 1 474 ? -15.951 11.959 23.772 1.00 98.19 474 GLN A CA 1
ATOM 3858 C C . GLN A 1 474 ? -14.841 12.901 24.249 1.00 98.19 474 GLN A C 1
ATOM 3860 O O . GLN A 1 474 ? -15.044 13.630 25.218 1.00 98.19 474 GLN A O 1
ATOM 3865 N N . GLU A 1 475 ? -13.684 12.866 23.585 1.00 97.06 475 GLU A N 1
ATOM 3866 C CA . GLU A 1 475 ? -12.511 13.716 23.838 1.00 97.06 475 GLU A CA 1
ATOM 3867 C C . GLU A 1 475 ? -11.530 13.532 22.671 1.00 97.06 475 GLU A C 1
ATOM 3869 O O . GLU A 1 475 ? -11.154 12.399 22.391 1.00 97.06 475 GLU A O 1
ATOM 3874 N N . GLU A 1 476 ? -11.118 14.597 21.981 1.00 94.88 476 GLU A N 1
ATOM 3875 C CA . GLU A 1 476 ? -10.083 14.481 20.941 1.00 94.88 476 GLU A CA 1
ATOM 3876 C C . GLU A 1 476 ? -8.699 14.282 21.570 1.00 94.88 476 GLU A C 1
ATOM 3878 O O . GLU A 1 476 ? -8.361 14.972 22.536 1.00 94.88 476 GLU A O 1
ATOM 3883 N N . ILE A 1 477 ? -7.906 13.356 21.017 1.00 93.12 477 ILE A N 1
ATOM 3884 C CA . ILE A 1 477 ? -6.567 12.999 21.523 1.00 93.12 477 ILE A CA 1
ATOM 3885 C C . ILE A 1 477 ? -5.426 13.253 20.537 1.00 93.12 477 ILE A C 1
ATOM 3887 O O . ILE A 1 477 ? -5.659 13.343 19.305 1.00 93.12 477 ILE A O 1
#

Sequence (477 aa):
MKKLFSLLSALTITGTSMPSLVSCKIFDTNNEASYKQSTIIKQKNELLTSDEIRKRENRNLRHSEFKPTGYFLKKDSRYKIILNRRVTDDEAKNVKLSIGQWGKYANAMLQQDDNTFSEYQISSNSQEISFITKNSGVLYVADNNQTNLQIVNVAGDNPEDVIKIPTFKVNETNEKEFEKETKTTNSPFVEFVSKHYFATMQTDIIKKIINGPKESGWWDAFLNNWDHGWNMTNKFWGLSEEATDINHKYSQYIHIANADDGAGYANATDGRVMFPNSTNAGDDLFHQTRDQGALWHESAHTYTAAQYTFSNTGETRAEVSKVYVQQSLRVKPKVFEFRDVVTKYLNQPDQDKHFLDMKEDYGDNTWTKVSMFWQLNMAFGNNFYTIVNQKYRKINNGQDPDADPRFDNDDKKVQGFIKLTSQVTGYNLAPFFTKWGLWVTDDTLNIIKDLKPLTKEIWNNIVDPSTEENPIVQEEI